Protein AF-A0A063Y555-F1 (afdb_monomer_lite)

Organism: NCBI:txid267850

Sequence (715 aa):
MPSQPSAAGSVSGQSETQSPQLNPVFSILVAGHRQQRLTRNGFGPCSDKQQCLTQCLQGLLGQVHQAAEQAFMQGAALYSKRPPVFRLLTGEASGVDQLAASLASSCGYQLSYISAQEQTQVDRFPAERRLVIGMHAPAADQPLSQDDHSLRDELALSFADLLVAVWDTREPLIVTSGTARMIRTALLRRKPVLLLRLLADQDTPQVLLNRPSALTDARLLELEALSSDTESLLAYFSLIEQETQLTVALQEWTSLLLLPFMPALNTQTAESQRLTRIAQQPSLLSFLYRWLLFLVLAGRAPRPPGLGSWLSGAGEWFRVMLDPPERSQASRLLEILSHKQDVLSRRERIIARLHLFCSAIAKLNPADLRAALRPPGAPRGYHQVMPVRSEQHPIHEPELAQVFNWAEAQASCFGRRHRDGIWMIYYAAAFAVFCAVAGALSLWPANVSGLIMIWAVSEFLLLRFIVGYVLQARFRDWHGHWMSYRYLAEQLRYLRIGYPLLVLPQAFVRPLWSPQGSRREPRLLSAENWLLQRVLIATGLPESRQDAQYYSLAEHNQEMAGYLQQVIDEHRQYFRRSHHNLHRDHVYLHRLAFALFFITFLAVTLHFFVKISWILIFTAFFPAWGAAIHGLLNHNEVVRMSSLAGQVSGQLSVLDDACTDYQHITAARGETSEAQRWRQTQELRQLFATLTRILSDENQHWRSLNRHNQTDLPA

Structure (mmCIF, N/CA/C/O backbone):
data_AF-A0A063Y555-F1
#
_entry.id   AF-A0A063Y555-F1
#
loop_
_atom_site.group_PDB
_atom_site.id
_atom_site.type_symbol
_atom_site.label_atom_id
_atom_site.label_alt_id
_atom_site.label_comp_id
_atom_site.label_asym_id
_atom_site.label_entity_id
_atom_site.label_seq_id
_atom_site.pdbx_PDB_ins_code
_atom_site.Cartn_x
_atom_site.Cartn_y
_atom_site.Cartn_z
_atom_site.occupancy
_atom_site.B_iso_or_equiv
_atom_site.auth_seq_id
_atom_site.auth_comp_id
_atom_site.auth_asym_id
_atom_site.auth_atom_id
_atom_site.pdbx_PDB_model_num
ATOM 1 N N . MET A 1 1 ? 20.017 -20.382 42.802 1.00 30.14 1 MET A N 1
ATOM 2 C CA . MET A 1 1 ? 20.792 -20.728 41.592 1.00 30.14 1 MET A CA 1
ATOM 3 C C . MET A 1 1 ? 20.129 -20.042 40.412 1.00 30.14 1 MET A C 1
ATOM 5 O O . MET A 1 1 ? 18.977 -20.366 40.155 1.00 30.14 1 MET A O 1
ATOM 9 N N . PRO A 1 2 ? 20.765 -19.048 39.774 1.00 26.84 2 PRO A N 1
ATOM 10 C CA . PRO A 1 2 ? 20.136 -18.322 38.682 1.00 26.84 2 PRO A CA 1
ATOM 11 C C . PRO A 1 2 ? 20.224 -19.143 37.390 1.00 26.84 2 PRO A C 1
ATOM 13 O O . PRO A 1 2 ? 21.301 -19.545 36.954 1.00 26.84 2 PRO A O 1
ATOM 16 N N . SER A 1 3 ? 19.052 -19.422 36.832 1.00 26.91 3 SER A N 1
ATOM 17 C CA . SER A 1 3 ? 18.806 -20.107 35.568 1.00 26.91 3 SER A CA 1
ATOM 18 C C . SER A 1 3 ? 19.277 -19.259 34.385 1.00 26.91 3 SER A C 1
ATOM 20 O O . SER A 1 3 ? 18.928 -18.086 34.269 1.00 26.91 3 SER A O 1
ATOM 22 N N . GLN A 1 4 ? 20.080 -19.878 33.521 1.00 24.33 4 GLN A N 1
ATOM 23 C CA . GLN A 1 4 ? 20.639 -19.300 32.301 1.00 24.33 4 GLN A CA 1
ATOM 24 C C . GLN A 1 4 ? 19.540 -18.839 31.322 1.00 24.33 4 GLN A C 1
ATOM 26 O O . GLN A 1 4 ? 18.571 -19.574 31.121 1.00 24.33 4 GLN A O 1
ATOM 31 N N . PRO A 1 5 ? 19.697 -17.677 30.662 1.00 27.05 5 PRO A N 1
ATOM 32 C CA . PRO A 1 5 ? 18.821 -17.272 29.574 1.00 27.05 5 PRO A CA 1
ATOM 33 C C . PRO A 1 5 ? 19.135 -18.086 28.312 1.00 27.05 5 PRO A C 1
ATOM 35 O O . PRO A 1 5 ? 20.288 -18.221 27.895 1.00 27.05 5 PRO A O 1
ATOM 38 N N . SER A 1 6 ? 18.082 -18.638 27.713 1.00 27.47 6 SER A N 1
ATOM 39 C CA . SER A 1 6 ? 18.097 -19.374 26.452 1.00 27.47 6 SER A CA 1
ATOM 40 C C . SER A 1 6 ? 18.691 -18.537 25.320 1.00 27.47 6 SER A C 1
ATOM 42 O O . SER A 1 6 ? 18.304 -17.390 25.102 1.00 27.47 6 SER A O 1
ATOM 44 N N . ALA A 1 7 ? 19.622 -19.153 24.598 1.00 26.95 7 ALA A N 1
ATOM 45 C CA . ALA A 1 7 ? 20.395 -18.575 23.515 1.00 26.95 7 ALA A CA 1
ATOM 46 C C . ALA A 1 7 ? 19.536 -17.906 22.429 1.00 26.95 7 ALA A C 1
ATOM 48 O O . ALA A 1 7 ? 18.626 -18.510 21.860 1.00 26.95 7 ALA A O 1
ATOM 49 N N . ALA A 1 8 ? 19.917 -16.673 22.093 1.00 28.47 8 ALA A N 1
ATOM 50 C CA . ALA A 1 8 ? 19.545 -16.002 20.861 1.00 28.47 8 ALA A CA 1
ATOM 51 C C . ALA A 1 8 ? 19.935 -16.882 19.661 1.00 28.47 8 ALA A C 1
ATOM 53 O O . ALA A 1 8 ? 21.112 -17.174 19.434 1.00 28.47 8 ALA A O 1
ATOM 54 N N . GLY A 1 9 ? 18.931 -17.326 18.905 1.00 28.36 9 GLY A N 1
ATOM 55 C CA . GLY A 1 9 ? 19.125 -18.064 17.666 1.00 28.36 9 GLY A CA 1
ATOM 56 C C . GLY A 1 9 ? 19.882 -17.213 16.649 1.00 28.36 9 GLY A C 1
ATOM 57 O O . GLY A 1 9 ? 19.422 -16.153 16.229 1.00 28.36 9 GLY A O 1
ATOM 58 N N . SER A 1 10 ? 21.048 -17.696 16.235 1.00 29.64 10 SER A N 1
ATOM 59 C CA . SER A 1 10 ? 21.794 -17.172 15.099 1.00 29.64 10 SER A CA 1
ATOM 60 C C . SER A 1 10 ? 21.019 -17.459 13.808 1.00 29.64 10 SER A C 1
ATOM 62 O O . SER A 1 10 ? 21.086 -18.546 13.233 1.00 29.64 10 SER A O 1
ATOM 64 N N . VAL A 1 11 ? 20.262 -16.465 13.337 1.00 35.88 11 VAL A N 1
ATOM 65 C CA . VAL A 1 11 ? 19.617 -16.481 12.016 1.00 35.88 11 VAL A CA 1
ATOM 66 C C . VAL A 1 11 ? 20.710 -16.383 10.949 1.00 35.88 11 VAL A C 1
ATOM 68 O O . VAL A 1 11 ? 21.118 -15.310 10.514 1.00 35.88 11 VAL A O 1
ATOM 71 N N . SER A 1 12 ? 21.242 -17.538 10.567 1.00 36.47 12 SER A N 1
ATOM 72 C CA . SER A 1 12 ? 22.284 -17.690 9.559 1.00 36.47 12 SER A CA 1
ATOM 73 C C . SER A 1 12 ? 21.668 -17.854 8.158 1.00 36.47 12 SER A C 1
ATOM 75 O O . SER A 1 12 ? 21.151 -18.897 7.779 1.00 36.47 12 SER A O 1
ATOM 77 N N . GLY A 1 13 ? 21.724 -16.782 7.364 1.00 38.19 13 GLY A N 1
ATOM 78 C CA . GLY A 1 13 ? 22.183 -16.795 5.966 1.00 38.19 13 GLY A CA 1
ATOM 79 C C . GLY A 1 13 ? 21.431 -17.538 4.846 1.00 38.19 13 GLY A C 1
ATOM 80 O O . GLY A 1 13 ? 21.958 -17.529 3.737 1.00 38.19 13 GLY A O 1
ATOM 81 N N . GLN A 1 14 ? 20.263 -18.168 5.044 1.00 36.69 14 GLN A N 1
ATOM 82 C CA . GLN A 1 14 ? 19.641 -18.984 3.969 1.00 36.69 14 GLN A CA 1
ATOM 83 C C . GLN A 1 14 ? 18.181 -18.682 3.565 1.00 36.69 14 GLN A C 1
ATOM 85 O O . GLN A 1 14 ? 17.674 -19.345 2.664 1.00 36.69 14 GLN A O 1
ATOM 90 N N . SER A 1 15 ? 17.506 -17.660 4.107 1.00 43.50 15 SER A N 1
ATOM 91 C CA . SER A 1 15 ? 16.076 -17.408 3.792 1.00 43.50 15 SER A CA 1
ATOM 92 C C . SER A 1 15 ? 15.786 -16.222 2.845 1.00 43.50 15 SER A C 1
ATOM 94 O O . SER A 1 15 ? 14.640 -15.822 2.671 1.00 43.50 15 SER A O 1
ATOM 96 N N . GLU A 1 16 ? 16.796 -15.637 2.194 1.00 49.72 16 GLU A N 1
ATOM 97 C CA . GLU A 1 16 ? 16.648 -14.370 1.443 1.00 49.72 16 GLU A CA 1
ATOM 98 C C . GLU A 1 16 ? 16.143 -14.503 -0.011 1.00 49.72 16 GLU A C 1
ATOM 100 O O . GLU A 1 16 ? 16.404 -13.621 -0.821 1.00 49.72 16 GLU A O 1
ATOM 105 N N . THR A 1 17 ? 15.475 -15.595 -0.408 1.00 54.28 17 THR A N 1
ATOM 106 C CA . THR A 1 17 ? 15.042 -15.770 -1.822 1.00 54.28 17 THR A CA 1
ATOM 107 C C . THR A 1 17 ? 13.576 -16.141 -2.026 1.00 54.28 17 THR A C 1
ATOM 109 O O . THR A 1 17 ? 13.139 -16.312 -3.168 1.00 54.28 17 THR A O 1
ATOM 112 N N . GLN A 1 18 ? 12.798 -16.271 -0.953 1.00 66.81 18 GLN A N 1
ATOM 113 C CA . GLN A 1 18 ? 11.394 -16.668 -1.050 1.00 66.81 18 GLN A CA 1
ATOM 114 C C . GLN A 1 18 ? 10.478 -15.441 -1.078 1.00 66.81 18 GLN A C 1
ATOM 116 O O . GLN A 1 18 ? 10.764 -14.428 -0.439 1.00 66.81 18 GLN A O 1
ATOM 121 N N . SER A 1 19 ? 9.392 -15.527 -1.852 1.00 75.38 19 SER A N 1
ATOM 122 C CA . SER A 1 19 ? 8.329 -14.521 -1.838 1.00 75.38 19 SER A CA 1
ATOM 123 C C . SER A 1 19 ? 7.765 -14.369 -0.418 1.00 75.38 19 SER A C 1
ATOM 125 O O . SER A 1 19 ? 7.824 -15.323 0.368 1.00 75.38 19 SER A O 1
ATOM 127 N N . PRO A 1 20 ? 7.253 -13.181 -0.049 1.00 79.06 20 PRO A N 1
ATOM 128 C CA . PRO A 1 20 ? 6.705 -12.966 1.278 1.00 79.06 20 PRO A CA 1
ATOM 129 C C . PRO A 1 20 ? 5.494 -13.879 1.460 1.00 79.06 20 PRO A C 1
ATOM 131 O O . PRO A 1 20 ? 4.471 -13.714 0.799 1.00 79.06 20 PRO A O 1
ATOM 134 N N . GLN A 1 21 ? 5.616 -14.854 2.357 1.00 85.81 21 GLN A N 1
ATOM 135 C CA . GLN A 1 21 ? 4.476 -15.655 2.778 1.00 85.81 21 GLN A CA 1
ATOM 136 C C . GLN A 1 21 ? 3.742 -14.896 3.873 1.00 85.81 21 GLN A C 1
ATOM 138 O O . GLN A 1 21 ? 4.319 -14.579 4.912 1.00 85.81 21 GLN A O 1
ATOM 143 N N . LEU A 1 22 ? 2.472 -14.586 3.634 1.00 91.25 22 LEU A N 1
ATOM 144 C CA . LEU A 1 22 ? 1.676 -13.822 4.584 1.00 91.25 22 LEU A CA 1
ATOM 145 C C . LEU A 1 22 ? 1.225 -14.702 5.737 1.00 91.25 22 LEU A C 1
ATOM 147 O O . LEU A 1 22 ? 0.702 -15.790 5.518 1.00 91.25 22 LEU A O 1
ATOM 151 N N . ASN A 1 23 ? 1.377 -14.210 6.963 1.00 94.12 23 ASN A N 1
ATOM 152 C CA . ASN A 1 23 ? 0.811 -14.890 8.119 1.00 94.12 23 ASN A CA 1
ATOM 153 C C . ASN A 1 23 ? -0.728 -14.832 8.040 1.00 94.12 23 ASN A C 1
ATOM 155 O O . ASN A 1 23 ? -1.279 -13.737 7.861 1.00 94.12 23 ASN A O 1
ATOM 159 N N . PRO A 1 24 ? -1.425 -15.978 8.144 1.00 96.81 24 PRO A N 1
ATOM 160 C CA . PRO A 1 24 ? -2.881 -16.008 8.168 1.00 96.81 24 PRO A CA 1
ATOM 161 C C . PRO A 1 24 ? -3.362 -15.450 9.510 1.00 96.81 24 PRO A C 1
ATOM 163 O O . PRO A 1 24 ? -3.337 -16.136 10.522 1.00 96.81 24 PRO A O 1
ATOM 166 N N . VAL A 1 25 ? -3.743 -14.174 9.540 1.00 97.81 25 VAL A N 1
ATOM 167 C CA . VAL A 1 25 ? -4.231 -13.500 10.754 1.00 97.81 25 VAL A CA 1
ATOM 168 C C . VAL A 1 25 ? -5.587 -12.883 10.461 1.00 97.81 25 VAL A C 1
ATOM 170 O O . VAL A 1 25 ? -5.731 -12.218 9.443 1.00 97.81 25 VAL A O 1
ATOM 173 N N . PHE A 1 26 ? -6.578 -13.043 11.321 1.00 98.56 26 PHE A N 1
ATOM 174 C CA . PHE A 1 26 ? -7.856 -12.354 11.180 1.00 98.56 26 PHE A CA 1
ATOM 175 C C . PHE A 1 26 ? -8.194 -11.636 12.475 1.00 98.56 26 PHE A C 1
ATOM 177 O O . PHE A 1 26 ? -8.267 -12.257 13.534 1.00 98.56 26 PHE A O 1
ATOM 184 N N . SER A 1 27 ? -8.374 -10.321 12.391 1.00 98.44 27 SER A N 1
ATOM 185 C CA . SER A 1 27 ? -8.631 -9.488 13.565 1.00 98.44 27 SER A CA 1
ATOM 186 C C . SER A 1 27 ? -10.054 -8.952 13.537 1.00 98.44 27 SER A C 1
ATOM 188 O O . SER A 1 27 ? -10.486 -8.382 12.539 1.00 98.44 27 SER A O 1
ATOM 190 N N . ILE A 1 28 ? -10.763 -9.040 14.653 1.00 98.56 28 ILE A N 1
ATOM 191 C CA . ILE A 1 28 ? -12.062 -8.392 14.838 1.00 98.56 28 ILE A CA 1
ATOM 192 C C . ILE A 1 28 ? -11.949 -7.309 15.903 1.00 98.56 28 ILE A C 1
ATOM 194 O O . ILE A 1 28 ? -11.208 -7.468 16.866 1.00 98.56 28 ILE A O 1
ATOM 198 N N . LEU A 1 29 ? -12.681 -6.213 15.738 1.00 98.62 29 LEU A N 1
ATOM 199 C CA . LEU A 1 29 ? -12.901 -5.224 16.788 1.00 98.62 29 LEU A CA 1
ATOM 200 C C . LEU A 1 29 ? -14.304 -5.421 17.337 1.00 98.62 29 LEU A C 1
ATOM 202 O O . LEU A 1 29 ? -15.258 -5.380 16.566 1.00 98.62 29 LEU A O 1
ATOM 206 N N . VAL A 1 30 ? -14.437 -5.604 18.646 1.00 98.38 30 VAL A N 1
ATOM 207 C CA . VAL A 1 30 ? -15.737 -5.602 19.320 1.00 98.38 30 VAL A CA 1
ATOM 208 C C . VAL A 1 30 ? -15.850 -4.332 20.149 1.00 98.38 30 VAL A C 1
ATOM 210 O O . VAL A 1 30 ? -14.939 -4.004 20.904 1.00 98.38 30 VAL A O 1
ATOM 213 N N . ALA A 1 31 ? -16.953 -3.606 19.984 1.00 97.00 31 ALA A N 1
ATOM 214 C CA . ALA A 1 31 ? -17.213 -2.384 20.733 1.00 97.00 31 ALA A CA 1
ATOM 215 C C . ALA A 1 31 ? -18.713 -2.147 20.919 1.00 97.00 31 ALA A C 1
ATOM 217 O O . ALA A 1 31 ? -19.548 -2.595 20.129 1.00 97.00 31 ALA A O 1
ATOM 218 N N . GLY A 1 32 ? -19.084 -1.392 21.948 1.00 94.75 32 GLY A N 1
ATOM 219 C CA . GLY A 1 32 ? -20.479 -1.019 22.134 1.00 94.75 32 GLY A CA 1
ATOM 220 C C . GLY A 1 32 ? -20.753 -0.218 23.393 1.00 94.75 32 GLY A C 1
ATOM 221 O O . GLY A 1 32 ? -19.910 0.517 23.904 1.00 94.75 32 GLY A O 1
ATOM 222 N N . HIS A 1 33 ? -21.985 -0.335 23.880 1.00 93.19 33 HIS A N 1
ATOM 223 C CA . HIS A 1 33 ? -22.458 0.439 25.021 1.00 93.19 33 HIS A CA 1
ATOM 224 C C . HIS A 1 33 ? -21.778 0.070 26.340 1.00 93.19 33 HIS A C 1
ATOM 226 O O . HIS A 1 33 ? -21.606 -1.102 26.682 1.00 93.19 33 HIS A O 1
ATOM 232 N N . ARG A 1 34 ? -21.472 1.106 27.133 1.00 91.88 34 ARG A N 1
ATOM 233 C CA . ARG A 1 34 ? -21.014 0.940 28.517 1.00 91.88 34 ARG A CA 1
ATOM 234 C C . ARG A 1 34 ? -22.120 0.338 29.384 1.00 91.88 34 ARG A C 1
ATOM 236 O O . ARG A 1 34 ? -23.304 0.558 29.113 1.00 91.88 34 ARG A O 1
ATOM 243 N N . GLN A 1 35 ? -21.748 -0.325 30.482 1.00 92.12 35 GLN A N 1
ATOM 244 C CA . GLN A 1 35 ? -22.705 -1.020 31.358 1.00 92.12 35 GLN A CA 1
ATOM 245 C C . GLN A 1 35 ? -23.871 -0.127 31.807 1.00 92.12 35 GLN A C 1
ATOM 247 O O . GLN A 1 35 ? -25.015 -0.566 31.819 1.00 92.12 35 GLN A O 1
ATOM 252 N N . GLN A 1 36 ? -23.613 1.149 32.113 1.00 91.44 36 GLN A N 1
ATOM 253 C CA . GLN A 1 36 ? -24.660 2.090 32.520 1.00 91.44 36 GLN A CA 1
ATOM 254 C C . GLN A 1 36 ? -25.749 2.265 31.447 1.00 91.44 36 GLN A C 1
ATOM 256 O O . GLN A 1 36 ? -26.933 2.335 31.776 1.00 91.44 36 GLN A O 1
ATOM 261 N N . ARG A 1 37 ? -25.368 2.329 30.164 1.00 89.75 37 ARG A N 1
ATOM 262 C CA . ARG A 1 37 ? -26.313 2.479 29.048 1.00 89.75 37 ARG A CA 1
ATOM 263 C C . ARG A 1 37 ? -27.018 1.162 28.727 1.00 89.75 37 ARG A C 1
ATOM 265 O O . ARG A 1 37 ? -28.212 1.188 28.452 1.00 89.75 37 ARG A O 1
ATOM 272 N N . LEU A 1 38 ? -26.328 0.026 28.852 1.00 90.50 38 LEU A N 1
ATOM 273 C CA . LEU A 1 38 ? -26.953 -1.299 28.765 1.00 90.50 38 LEU A CA 1
ATOM 274 C C . LEU A 1 38 ? -28.051 -1.473 29.824 1.00 90.50 38 LEU A C 1
ATOM 276 O O . LEU A 1 38 ? -29.193 -1.768 29.477 1.00 90.50 38 LEU A O 1
ATOM 280 N N . THR A 1 39 ? -27.751 -1.182 31.094 1.00 91.62 39 THR A N 1
ATOM 281 C CA . THR A 1 39 ? -28.721 -1.291 32.193 1.00 91.62 39 THR A CA 1
ATOM 282 C C . THR A 1 39 ? -29.938 -0.382 31.979 1.00 91.62 39 THR A C 1
ATOM 284 O O . THR A 1 39 ? -31.062 -0.818 32.206 1.00 91.62 39 THR A O 1
ATOM 287 N N . ARG A 1 40 ? -29.754 0.848 31.466 1.00 87.12 40 ARG A N 1
ATOM 288 C CA . ARG A 1 40 ? -30.874 1.751 31.108 1.00 87.12 40 ARG A CA 1
ATOM 289 C C . ARG A 1 40 ? -31.801 1.177 30.033 1.00 87.12 40 ARG A C 1
ATOM 291 O O . ARG A 1 40 ? -32.973 1.532 29.997 1.00 87.12 40 ARG A O 1
ATOM 298 N N . ASN A 1 41 ? -31.287 0.303 29.172 1.00 84.06 41 ASN A N 1
ATOM 299 C CA . ASN A 1 41 ? -32.058 -0.381 28.135 1.00 84.06 41 ASN A CA 1
ATOM 300 C C . ASN A 1 41 ? -32.563 -1.768 28.581 1.00 84.06 41 ASN A C 1
ATOM 302 O O . ASN A 1 41 ? -33.042 -2.535 27.751 1.00 84.06 41 ASN A O 1
ATOM 306 N N . GLY A 1 42 ? -32.461 -2.106 29.873 1.00 84.19 42 GLY A N 1
ATOM 307 C CA . GLY A 1 42 ? -32.908 -3.391 30.417 1.00 84.19 42 GLY A CA 1
ATOM 308 C C . GLY A 1 42 ? -31.886 -4.529 30.310 1.00 84.19 42 GLY A C 1
ATOM 309 O O . GLY A 1 42 ? -32.197 -5.645 30.704 1.00 84.19 42 GLY A O 1
ATOM 310 N N . PHE A 1 43 ? -30.663 -4.259 29.842 1.00 86.31 43 PHE A N 1
ATOM 311 C CA . PHE A 1 43 ? -29.551 -5.220 29.761 1.00 86.31 43 PHE A CA 1
ATOM 312 C C . PHE A 1 43 ? -28.666 -5.128 31.017 1.00 86.31 43 PHE A C 1
ATOM 314 O O . PHE A 1 43 ? -27.458 -4.889 30.962 1.00 86.31 43 PHE A O 1
ATOM 321 N N . GLY A 1 44 ? -29.298 -5.214 32.190 1.00 82.06 44 GLY A N 1
ATOM 322 C CA . GLY A 1 44 ? -28.595 -5.194 33.473 1.00 82.06 44 GLY A CA 1
ATOM 323 C C . GLY A 1 44 ? -27.797 -6.484 33.721 1.00 82.06 44 GLY A C 1
ATOM 324 O O . GLY A 1 44 ? -28.095 -7.513 33.103 1.00 82.06 44 GLY A O 1
ATOM 325 N N . PRO A 1 45 ? -26.810 -6.473 34.638 1.00 79.38 45 PRO A N 1
ATOM 326 C CA . PRO A 1 45 ? -26.130 -7.695 35.065 1.00 79.38 45 PRO A CA 1
ATOM 327 C C . PRO A 1 45 ? -27.153 -8.734 35.545 1.00 79.38 45 PRO A C 1
ATOM 329 O O . PRO A 1 45 ? -28.077 -8.382 36.275 1.00 79.38 45 PRO A O 1
ATOM 332 N N . CYS A 1 46 ? -26.994 -9.991 35.124 1.00 81.75 46 CYS A N 1
ATOM 333 C CA . CYS A 1 46 ? -27.893 -11.109 35.454 1.00 81.75 46 CYS A CA 1
ATOM 334 C C . CYS A 1 46 ? -29.336 -11.001 34.919 1.00 81.75 46 CYS A C 1
ATOM 336 O O . CYS A 1 46 ? -30.198 -11.744 35.374 1.00 81.75 46 CYS A O 1
ATOM 338 N N . SER A 1 47 ? -29.617 -10.105 33.966 1.00 88.62 47 SER A N 1
ATOM 339 C CA . SER A 1 47 ? -30.903 -10.107 33.250 1.00 88.62 47 SER A CA 1
ATOM 340 C C . SER A 1 47 ? -30.930 -11.165 32.144 1.00 88.62 47 SER A C 1
ATOM 342 O O . SER A 1 47 ? -29.908 -11.400 31.492 1.00 88.62 47 SER A O 1
ATOM 344 N N . ASP A 1 48 ? -32.111 -11.724 31.861 1.00 91.31 48 ASP A N 1
ATOM 345 C CA . ASP A 1 48 ? -32.320 -12.631 30.722 1.00 91.31 48 ASP A CA 1
ATOM 346 C C . ASP A 1 48 ? -31.875 -11.972 29.407 1.00 91.31 48 ASP A C 1
ATOM 348 O O . ASP A 1 48 ? -31.171 -12.581 28.606 1.00 91.31 48 ASP A O 1
ATOM 352 N N . LYS A 1 49 ? -32.154 -10.669 29.241 1.00 92.75 49 LYS A N 1
ATOM 353 C CA . LYS A 1 49 ? -31.688 -9.861 28.102 1.00 92.75 49 LYS A CA 1
ATOM 354 C C . LYS A 1 49 ? -30.164 -9.850 27.955 1.00 92.75 49 LYS A C 1
ATOM 356 O O . LYS A 1 49 ? -29.644 -9.990 26.849 1.00 92.75 49 LYS A O 1
ATOM 361 N N . GLN A 1 50 ? -29.424 -9.688 29.054 1.00 92.81 50 GLN A N 1
ATOM 362 C CA . GLN A 1 50 ? -27.957 -9.722 29.038 1.00 92.81 50 GLN A CA 1
ATOM 363 C C . GLN A 1 50 ? -27.434 -11.125 28.703 1.00 92.81 50 GLN A C 1
ATOM 365 O O . GLN A 1 50 ? -26.429 -11.253 27.997 1.00 92.81 50 GLN A O 1
ATOM 370 N N . GLN A 1 51 ? -28.111 -12.177 29.167 1.00 94.56 51 GLN A N 1
ATOM 371 C CA . GLN A 1 51 ? -27.780 -13.554 28.806 1.00 94.56 51 GLN A CA 1
ATOM 372 C C . GLN A 1 51 ? -28.042 -13.818 27.317 1.00 94.56 51 GLN A C 1
ATOM 374 O O . GLN A 1 51 ? -27.164 -14.355 26.643 1.00 94.56 51 GLN A O 1
ATOM 379 N N . CYS A 1 52 ? -29.173 -13.360 26.775 1.00 95.56 52 CYS A N 1
ATOM 380 C CA . CYS A 1 52 ? -29.471 -13.419 25.343 1.00 95.56 52 CYS A CA 1
ATOM 381 C C . CYS A 1 52 ? -28.437 -12.645 24.515 1.00 95.56 52 CYS A C 1
ATOM 383 O O . CYS A 1 52 ? -27.959 -13.156 23.505 1.00 95.56 52 CYS A O 1
ATOM 385 N N . LEU A 1 53 ? -28.031 -11.448 24.956 1.00 96.44 53 LEU A N 1
ATOM 386 C CA . LEU A 1 53 ? -26.956 -10.684 24.316 1.00 96.44 53 LEU A CA 1
ATOM 387 C C . LEU A 1 53 ? -25.627 -11.450 24.331 1.00 96.44 53 LEU A C 1
ATOM 389 O O . LEU A 1 53 ? -24.945 -11.503 23.312 1.00 96.44 53 LEU A O 1
ATOM 393 N N . THR A 1 54 ? -25.279 -12.065 25.461 1.00 96.94 54 THR A N 1
ATOM 394 C CA . THR A 1 54 ? -24.055 -12.865 25.618 1.00 96.94 54 THR A CA 1
ATOM 395 C C . THR A 1 54 ? -24.049 -14.064 24.676 1.00 96.94 54 THR A C 1
ATOM 397 O O . THR A 1 54 ? -23.082 -14.262 23.947 1.00 96.94 54 THR A O 1
ATOM 400 N N . GLN A 1 55 ? -25.143 -14.828 24.645 1.00 97.06 55 GLN A N 1
ATOM 401 C CA . GLN A 1 55 ? -25.300 -15.987 23.766 1.00 97.06 55 GLN A CA 1
ATOM 402 C C . GLN A 1 55 ? -25.281 -15.584 22.288 1.00 97.06 55 GLN A C 1
ATOM 404 O O . GLN A 1 55 ? -24.615 -16.232 21.484 1.00 97.06 55 GLN A O 1
ATOM 409 N N . CYS A 1 56 ? -25.964 -14.491 21.933 1.00 97.19 56 CYS A N 1
ATOM 410 C CA . CYS A 1 56 ? -25.982 -13.968 20.571 1.00 97.19 56 CYS A CA 1
ATOM 411 C C . CYS A 1 56 ? -24.581 -13.522 20.129 1.00 97.19 56 CYS A C 1
ATOM 413 O O . CYS A 1 56 ? -24.110 -13.942 19.074 1.00 97.19 56 CYS A O 1
ATOM 415 N N . LEU A 1 57 ? -23.874 -12.746 20.959 1.00 98.06 57 LEU A N 1
ATOM 416 C CA . LEU A 1 57 ? -22.506 -12.319 20.672 1.00 98.06 57 LEU A CA 1
ATOM 417 C C . LEU A 1 57 ? -21.558 -13.520 20.554 1.00 98.06 57 LEU A C 1
ATOM 419 O O . LEU A 1 57 ? -20.793 -13.585 19.599 1.00 98.06 57 LEU A O 1
ATOM 423 N N . GLN A 1 58 ? -21.642 -14.496 21.461 1.00 98.31 58 GLN A N 1
ATOM 424 C CA . GLN A 1 58 ? -20.840 -15.721 21.399 1.00 98.31 58 GLN A CA 1
ATOM 425 C C . GLN A 1 58 ? -21.088 -16.507 20.101 1.00 98.31 58 GLN A C 1
ATOM 427 O O . GLN A 1 58 ? -20.134 -16.909 19.435 1.00 98.31 58 GLN A O 1
ATOM 432 N N . GLY A 1 59 ? -22.355 -16.687 19.710 1.00 97.62 59 GLY A N 1
ATOM 433 C CA . GLY A 1 59 ? -22.723 -17.352 18.458 1.00 97.62 59 GLY A CA 1
ATOM 434 C C . GLY A 1 59 ? -22.177 -16.623 17.227 1.00 97.62 59 GLY A C 1
ATOM 435 O O . GLY A 1 59 ? -21.586 -17.252 16.350 1.00 97.62 59 GLY A O 1
ATOM 436 N N . LEU A 1 60 ? -22.287 -15.290 17.196 1.00 98.12 60 LEU A N 1
ATOM 437 C CA . LEU A 1 60 ? -21.723 -14.473 16.118 1.00 98.12 60 LEU A CA 1
ATOM 438 C C . LEU A 1 60 ? -20.202 -14.601 16.023 1.00 98.12 60 LEU A C 1
ATOM 440 O O . LEU A 1 60 ? -19.677 -14.781 14.927 1.00 98.12 60 LEU A O 1
ATOM 444 N N . LEU A 1 61 ? -19.496 -14.519 17.153 1.00 98.56 61 LEU A N 1
ATOM 445 C CA . LEU A 1 61 ? -18.042 -14.673 17.193 1.00 98.56 61 LEU A CA 1
ATOM 446 C C . LEU A 1 61 ? -17.618 -16.047 16.656 1.00 98.56 61 LEU A C 1
ATOM 448 O O . LEU A 1 61 ? -16.706 -16.123 15.835 1.00 98.56 61 LEU A O 1
ATOM 452 N N . GLY A 1 62 ? -18.323 -17.117 17.035 1.00 98.25 62 GLY A N 1
ATOM 453 C CA . GLY A 1 62 ? -18.079 -18.462 16.507 1.00 98.25 62 GLY A CA 1
ATOM 454 C C . GLY A 1 62 ? -18.265 -18.563 14.987 1.00 98.25 62 GLY A C 1
ATOM 455 O O . GLY A 1 62 ? -17.408 -19.110 14.292 1.00 98.25 62 GLY A O 1
ATOM 456 N N . GLN A 1 63 ? -19.340 -17.988 14.441 1.00 98.19 63 GLN A N 1
ATOM 457 C CA . GLN A 1 63 ? -19.595 -18.009 12.994 1.00 98.19 63 GLN A CA 1
ATOM 458 C C . GLN A 1 63 ? -18.583 -17.170 12.202 1.00 98.19 63 GLN A C 1
ATOM 460 O O . GLN A 1 63 ? -18.135 -17.578 11.129 1.00 98.19 63 GLN A O 1
ATOM 465 N N . VAL A 1 64 ? -18.181 -16.012 12.735 1.00 98.50 64 VAL A N 1
ATOM 466 C CA . VAL A 1 64 ? -17.140 -15.167 12.131 1.00 98.50 64 VAL A CA 1
ATOM 467 C C . VAL A 1 64 ? -15.796 -15.894 12.104 1.00 98.50 64 VAL A C 1
ATOM 469 O O . VAL A 1 64 ? -15.127 -15.890 11.068 1.00 98.50 64 VAL A O 1
ATOM 472 N N . HIS A 1 65 ? -15.420 -16.549 13.206 1.00 98.44 65 HIS A N 1
ATOM 473 C CA . HIS A 1 65 ? -14.221 -17.381 13.278 1.00 98.44 65 HIS A CA 1
ATOM 474 C C . HIS A 1 65 ? -14.241 -18.465 12.193 1.00 98.44 65 HIS A C 1
ATOM 476 O O . HIS A 1 65 ? -13.313 -18.559 11.390 1.00 98.44 65 HIS A O 1
ATOM 482 N N . GLN A 1 66 ? -15.330 -19.236 12.112 1.00 98.31 66 GLN A N 1
ATOM 483 C CA . GLN A 1 66 ? -15.480 -20.315 11.135 1.00 98.31 66 GLN A CA 1
ATOM 484 C C . GLN A 1 66 ? -15.407 -19.810 9.684 1.00 98.31 66 GLN A C 1
ATOM 486 O O . GLN A 1 66 ? -14.753 -20.431 8.845 1.00 98.31 66 GLN A O 1
ATOM 491 N N . ALA A 1 67 ? -16.036 -18.674 9.372 1.00 98.38 67 ALA A N 1
ATOM 492 C CA . ALA A 1 67 ? -15.995 -18.091 8.031 1.00 98.38 67 ALA A CA 1
ATOM 493 C C . ALA A 1 67 ? -14.578 -17.640 7.629 1.00 98.38 67 ALA A C 1
ATOM 495 O O . ALA A 1 67 ? -14.174 -17.811 6.475 1.00 98.38 67 ALA A O 1
ATOM 496 N N . ALA A 1 68 ? -13.811 -17.077 8.566 1.00 98.50 68 ALA A N 1
ATOM 497 C CA . ALA A 1 68 ? -12.425 -16.682 8.329 1.00 98.50 68 ALA A CA 1
ATOM 498 C C . ALA A 1 68 ? -11.493 -17.903 8.208 1.00 98.50 68 ALA A C 1
ATOM 500 O O . ALA A 1 68 ? -10.642 -17.940 7.318 1.00 98.50 68 ALA A O 1
ATOM 501 N N . GLU A 1 69 ? -11.687 -18.934 9.034 1.00 98.25 69 GLU A N 1
ATOM 502 C CA . GLU A 1 69 ? -10.956 -20.203 8.945 1.00 98.25 69 GLU A CA 1
ATOM 503 C C . GLU A 1 69 ? -11.169 -20.887 7.587 1.00 98.25 69 GLU A C 1
ATOM 505 O O . GLU A 1 69 ? -10.205 -21.260 6.915 1.00 98.25 69 GLU A O 1
ATOM 510 N N . GLN A 1 70 ? -12.423 -20.977 7.130 1.00 98.19 70 GLN A N 1
ATOM 511 C CA . GLN A 1 70 ? -12.758 -21.499 5.803 1.00 98.19 70 GLN A CA 1
ATOM 512 C C . GLN A 1 70 ? -12.069 -20.713 4.685 1.00 98.19 70 GLN A C 1
ATOM 514 O O . GLN A 1 70 ? -11.532 -21.318 3.754 1.00 98.19 70 GLN A O 1
ATOM 519 N N . ALA A 1 71 ? -12.039 -19.382 4.783 1.00 97.94 71 ALA A N 1
ATOM 520 C CA . ALA A 1 71 ? -11.349 -18.550 3.807 1.00 97.94 71 ALA A CA 1
ATOM 521 C C . ALA A 1 71 ? -9.835 -18.831 3.792 1.00 97.94 71 ALA A C 1
ATOM 523 O O . ALA A 1 71 ? -9.263 -19.045 2.723 1.00 97.94 71 ALA A O 1
ATOM 524 N N . PHE A 1 72 ? -9.173 -18.929 4.950 1.00 97.88 72 PHE A N 1
ATOM 525 C CA . PHE A 1 72 ? -7.750 -19.287 4.991 1.00 97.88 72 PHE A CA 1
ATOM 526 C C . PHE A 1 72 ? -7.469 -20.684 4.433 1.00 97.88 72 PHE A C 1
ATOM 528 O O . PHE A 1 72 ? -6.485 -20.848 3.712 1.00 97.88 72 PHE A O 1
ATOM 535 N N . MET A 1 73 ? -8.336 -21.669 4.690 1.00 96.75 73 MET A N 1
ATOM 536 C CA . MET A 1 73 ? -8.207 -23.005 4.095 1.00 96.75 73 MET A CA 1
ATOM 537 C C . MET A 1 73 ? -8.279 -22.960 2.564 1.00 96.75 73 MET A C 1
ATOM 539 O O . MET A 1 73 ? -7.469 -23.598 1.892 1.00 96.75 73 MET A O 1
ATOM 543 N N . GLN A 1 74 ? -9.196 -22.170 1.998 1.00 96.50 74 GLN A N 1
ATOM 544 C CA . GLN A 1 74 ? -9.293 -21.979 0.546 1.00 96.50 74 GLN A CA 1
ATOM 545 C C . GLN A 1 74 ? -8.055 -21.266 -0.029 1.00 96.50 74 GLN A C 1
ATOM 547 O O . GLN A 1 74 ? -7.591 -21.601 -1.118 1.00 96.50 74 GLN A O 1
ATOM 552 N N . GLY A 1 75 ? -7.491 -20.308 0.712 1.00 94.62 75 GLY A N 1
ATOM 553 C CA . GLY A 1 75 ? -6.303 -19.538 0.331 1.00 94.62 75 GLY A CA 1
ATOM 554 C C . GLY A 1 75 ? -4.956 -20.169 0.698 1.00 94.62 75 GLY A C 1
ATOM 555 O O . GLY A 1 75 ? -3.922 -19.534 0.479 1.00 94.62 75 GLY A O 1
ATOM 556 N N . ALA A 1 76 ? -4.932 -21.388 1.247 1.00 94.56 76 ALA A N 1
ATOM 557 C CA . ALA A 1 76 ? -3.755 -21.981 1.893 1.00 94.56 76 ALA A CA 1
ATOM 558 C C . ALA A 1 76 ? -2.503 -22.072 0.997 1.00 94.56 76 ALA A C 1
ATOM 560 O O . ALA A 1 76 ? -1.385 -22.155 1.498 1.00 94.56 76 ALA A O 1
ATOM 561 N N . ALA A 1 77 ? -2.668 -22.033 -0.329 1.00 91.81 77 ALA A N 1
ATOM 562 C CA . ALA A 1 77 ? -1.559 -22.039 -1.280 1.00 91.81 77 ALA A CA 1
ATOM 563 C C . ALA A 1 77 ? -0.721 -20.743 -1.281 1.00 91.81 77 ALA A C 1
ATOM 565 O O . ALA A 1 77 ? 0.443 -20.789 -1.681 1.00 91.81 77 ALA A O 1
ATOM 566 N N . LEU A 1 78 ? -1.296 -19.601 -0.878 1.00 92.06 78 LEU A N 1
ATOM 567 C CA . LEU A 1 78 ? -0.625 -18.290 -0.895 1.00 92.06 78 LEU A CA 1
ATOM 568 C C . LEU A 1 78 ? -0.285 -17.751 0.501 1.00 92.06 78 LEU A C 1
ATOM 570 O O . LEU A 1 78 ? 0.586 -16.888 0.626 1.00 92.06 78 LEU A O 1
ATOM 574 N N . TYR A 1 79 ? -0.949 -18.246 1.545 1.00 94.75 79 TYR A N 1
ATOM 575 C CA . TYR A 1 79 ? -0.603 -17.936 2.932 1.00 94.75 79 TYR A CA 1
ATOM 576 C C . TYR A 1 79 ? 0.589 -18.775 3.417 1.00 94.75 79 TYR A C 1
ATOM 578 O O . TYR A 1 79 ? 0.945 -19.802 2.834 1.00 94.75 79 TYR A O 1
ATOM 586 N N . SER A 1 80 ? 1.237 -18.324 4.491 1.00 92.81 80 SER A N 1
ATOM 587 C CA . SER A 1 80 ? 2.269 -19.106 5.165 1.00 92.81 80 SER A CA 1
ATOM 588 C C . SER A 1 80 ? 1.657 -20.370 5.766 1.00 92.81 80 SER A C 1
ATOM 590 O O . SER A 1 80 ? 0.490 -20.402 6.145 1.00 92.81 80 SER A O 1
ATOM 592 N N . LYS A 1 81 ? 2.461 -21.429 5.891 1.00 93.88 81 LYS A N 1
ATOM 593 C CA . LYS A 1 81 ? 2.015 -22.710 6.472 1.00 93.88 81 LYS A CA 1
ATOM 594 C C . LYS A 1 81 ? 1.783 -22.654 7.992 1.00 93.88 81 LYS A C 1
ATOM 596 O O . LYS A 1 81 ? 1.629 -23.699 8.619 1.00 93.88 81 LYS A O 1
ATOM 601 N N . ARG A 1 82 ? 1.836 -21.464 8.598 1.00 94.19 82 ARG A N 1
ATOM 602 C CA . ARG A 1 82 ? 1.546 -21.268 10.021 1.00 94.19 82 ARG A CA 1
ATOM 603 C C . ARG A 1 82 ? 0.035 -21.425 10.249 1.00 94.19 82 ARG A C 1
ATOM 605 O O . ARG A 1 82 ? -0.737 -21.104 9.346 1.00 94.19 82 ARG A O 1
ATOM 612 N N . PRO A 1 83 ? -0.400 -21.915 11.421 1.00 96.44 83 PRO A N 1
ATOM 613 C CA . PRO A 1 83 ? -1.821 -21.963 11.740 1.00 96.44 83 PRO A CA 1
ATOM 614 C C . PRO A 1 83 ? -2.425 -20.546 11.719 1.00 96.44 83 PRO A C 1
ATOM 616 O O . PRO A 1 83 ? -1.733 -19.599 12.112 1.00 96.44 83 PRO A O 1
ATOM 619 N N . PRO A 1 84 ? -3.683 -20.385 11.266 1.00 97.62 84 PRO A N 1
ATOM 620 C CA . PRO A 1 84 ? -4.392 -19.119 11.360 1.00 97.62 84 PRO A CA 1
ATOM 621 C C . PRO A 1 84 ? -4.461 -18.598 12.793 1.00 97.62 84 PRO A C 1
ATOM 623 O O . PRO A 1 84 ? -4.715 -19.351 13.729 1.00 97.62 84 PRO A O 1
ATOM 626 N N . VAL A 1 85 ? -4.245 -17.296 12.945 1.00 97.81 85 VAL A N 1
ATOM 627 C CA . VAL A 1 85 ? -4.336 -16.585 14.217 1.00 97.81 85 VAL A CA 1
ATOM 628 C C . VAL A 1 85 ? -5.571 -15.696 14.197 1.00 97.81 85 VAL A C 1
ATOM 630 O O . VAL A 1 85 ? -5.706 -14.837 13.325 1.00 97.81 85 VAL A O 1
ATOM 633 N N . PHE A 1 86 ? -6.456 -15.863 15.172 1.00 98.56 86 PHE A N 1
ATOM 634 C CA . PHE A 1 86 ? -7.669 -15.061 15.307 1.00 98.56 86 PHE A CA 1
ATOM 635 C C . PHE A 1 86 ? -7.521 -14.122 16.498 1.00 98.56 86 PHE A C 1
ATOM 637 O O . PHE A 1 86 ? -7.265 -14.574 17.610 1.00 98.56 86 PHE A O 1
ATOM 644 N N . ARG A 1 87 ? -7.673 -12.813 16.282 1.00 98.31 87 ARG A N 1
ATOM 645 C CA . ARG A 1 87 ? -7.492 -11.792 17.323 1.00 98.31 87 ARG A CA 1
ATOM 646 C C . ARG A 1 87 ? -8.786 -11.033 17.581 1.00 98.31 87 ARG A C 1
ATOM 648 O O . ARG A 1 87 ? -9.425 -10.571 16.639 1.00 98.31 87 ARG A O 1
ATOM 655 N N . LEU A 1 88 ? -9.137 -10.863 18.850 1.00 98.50 88 LEU A N 1
ATOM 656 C CA . LEU A 1 88 ? -10.228 -10.004 19.294 1.00 98.50 88 LEU A CA 1
ATOM 657 C C . LEU A 1 88 ? -9.632 -8.747 19.928 1.00 98.50 88 LEU A C 1
ATOM 659 O O . LEU A 1 88 ? -8.998 -8.802 20.979 1.00 98.50 88 LEU A O 1
ATOM 663 N N . LEU A 1 89 ? -9.837 -7.617 19.261 1.00 98.00 89 LEU A N 1
ATOM 664 C CA . LEU A 1 89 ? -9.516 -6.281 19.742 1.00 98.00 89 LEU A CA 1
ATOM 665 C C . LEU A 1 89 ? -10.735 -5.725 20.479 1.00 98.00 89 LEU A C 1
ATOM 667 O O . LEU A 1 89 ? -11.848 -5.762 19.955 1.00 98.00 89 LEU A O 1
ATOM 671 N N . THR A 1 90 ? -10.535 -5.191 21.677 1.00 96.94 90 THR A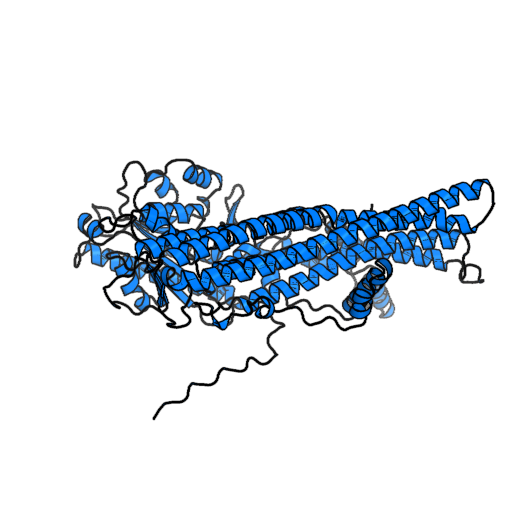 N 1
ATOM 672 C CA . THR A 1 90 ? -11.591 -4.517 22.443 1.00 96.94 90 THR A CA 1
ATOM 673 C C . THR A 1 90 ? -10.984 -3.466 23.371 1.00 96.94 90 THR A C 1
ATOM 675 O O . THR A 1 90 ? -9.764 -3.366 23.531 1.00 96.94 90 THR A O 1
ATOM 678 N N . GLY A 1 91 ? -11.833 -2.634 23.959 1.00 93.69 91 GLY A N 1
ATOM 679 C CA . GLY A 1 91 ? -11.445 -1.766 25.058 1.00 93.69 91 GLY A CA 1
ATOM 680 C C . GLY A 1 91 ? -11.461 -2.453 26.415 1.00 93.69 91 GLY A C 1
ATOM 681 O O . GLY A 1 91 ? -11.809 -3.619 26.549 1.00 93.69 91 GLY A O 1
ATOM 682 N N . GLU A 1 92 ? -11.150 -1.675 27.448 1.00 91.06 92 GLU A N 1
ATOM 683 C CA . GLU A 1 92 ? -11.265 -2.096 28.851 1.00 91.06 92 GLU A CA 1
ATOM 684 C C . GLU A 1 92 ? -12.518 -1.509 29.529 1.00 91.06 92 GLU A C 1
ATOM 686 O O . GLU A 1 92 ? -12.659 -1.536 30.746 1.00 91.06 92 GLU A O 1
ATOM 691 N N . ALA A 1 93 ? -13.446 -0.907 28.778 1.00 89.94 93 ALA A N 1
ATOM 692 C CA . ALA A 1 93 ? -14.637 -0.320 29.385 1.00 89.94 93 ALA A CA 1
ATOM 693 C C . ALA A 1 93 ? -15.590 -1.400 29.944 1.00 89.94 93 ALA A C 1
ATOM 695 O O . ALA A 1 93 ? -15.622 -2.546 29.498 1.00 89.94 93 ALA A O 1
ATOM 696 N N . SER A 1 94 ? -16.428 -1.026 30.914 1.00 90.81 94 SER A N 1
ATOM 697 C CA . SER A 1 94 ? -17.505 -1.907 31.383 1.00 90.81 94 SER A CA 1
ATOM 698 C C . SER A 1 94 ? -18.579 -2.103 30.307 1.00 90.81 94 SER A C 1
ATOM 700 O O . SER A 1 94 ? -18.764 -1.247 29.444 1.00 90.81 94 SER A O 1
ATOM 702 N N . GLY A 1 95 ? -19.360 -3.181 30.395 1.00 93.94 95 GLY A N 1
ATOM 703 C CA . GLY A 1 95 ? -20.437 -3.477 29.445 1.00 93.94 95 GLY A CA 1
ATOM 704 C C . GLY A 1 95 ? -19.959 -4.359 28.297 1.00 93.94 95 GLY A C 1
ATOM 705 O O . GLY A 1 95 ? -19.453 -5.452 28.542 1.00 93.94 95 GLY A O 1
ATOM 706 N N . VAL A 1 96 ? -20.138 -3.905 27.053 1.00 95.94 96 VAL A N 1
ATOM 707 C CA . VAL A 1 96 ? -19.845 -4.711 25.850 1.00 95.94 96 VAL A CA 1
ATOM 708 C C . VAL A 1 96 ? -18.366 -5.074 25.742 1.00 95.94 96 VAL A C 1
ATOM 710 O O . VAL A 1 96 ? -18.057 -6.225 25.456 1.00 95.94 96 VAL A O 1
ATOM 713 N N . ASP A 1 97 ? -17.462 -4.132 26.016 1.00 95.50 97 ASP A N 1
ATOM 714 C CA . ASP A 1 97 ? -16.014 -4.358 25.936 1.00 95.50 97 ASP A CA 1
ATOM 715 C C . ASP A 1 97 ? -15.574 -5.485 26.900 1.00 95.50 97 ASP A C 1
ATOM 717 O O . ASP A 1 97 ? -14.878 -6.421 26.499 1.00 95.50 97 ASP A O 1
ATOM 721 N N . GLN A 1 98 ? -16.065 -5.451 28.146 1.00 94.25 98 GLN A N 1
ATOM 722 C CA . GLN A 1 98 ? -15.843 -6.493 29.155 1.00 94.25 98 GLN A CA 1
ATOM 723 C C . GLN A 1 98 ? -16.467 -7.843 28.764 1.00 94.25 98 GLN A C 1
ATOM 725 O O . GLN A 1 98 ? -15.870 -8.891 29.008 1.00 94.25 98 GLN A O 1
ATOM 730 N N . LEU A 1 99 ? -17.668 -7.828 28.180 1.00 95.81 99 LEU A N 1
ATOM 731 C CA . LEU A 1 99 ? -18.334 -9.036 27.693 1.00 95.81 99 LEU A CA 1
ATOM 732 C C . LEU A 1 99 ? -17.560 -9.671 26.528 1.00 95.81 99 LEU A C 1
ATOM 734 O O . LEU A 1 99 ? -17.399 -10.884 26.472 1.00 95.81 99 LEU A O 1
ATOM 738 N N . ALA A 1 100 ? -17.048 -8.861 25.605 1.00 97.19 100 ALA A N 1
ATOM 739 C CA . ALA A 1 100 ? -16.234 -9.344 24.497 1.00 97.19 100 ALA A CA 1
ATOM 740 C C . ALA A 1 100 ? -14.929 -9.980 24.995 1.00 97.19 100 ALA A C 1
ATOM 742 O O . ALA A 1 100 ? -14.546 -11.055 24.533 1.00 97.19 100 ALA A O 1
ATOM 743 N N . ALA A 1 101 ? -14.285 -9.355 25.985 1.00 96.44 101 ALA A N 1
ATOM 744 C CA . ALA A 1 101 ? -13.090 -9.895 26.619 1.00 96.44 101 ALA A CA 1
ATOM 745 C C . ALA A 1 101 ? -13.334 -11.257 27.292 1.00 96.44 101 ALA A C 1
ATOM 747 O O . ALA A 1 101 ? -12.510 -12.159 27.147 1.00 96.44 101 ALA A O 1
ATOM 748 N N . SER A 1 102 ? -14.473 -11.441 27.973 1.00 96.00 102 SER A N 1
ATOM 749 C CA . SER A 1 102 ? -14.801 -12.720 28.620 1.00 96.00 102 SER A CA 1
ATOM 750 C C . SER A 1 102 ? -15.106 -13.845 27.627 1.00 96.00 102 SER A C 1
ATOM 752 O O . SER A 1 102 ? -14.900 -15.016 27.947 1.00 96.00 102 SER A O 1
ATOM 754 N N . LEU A 1 103 ? -15.576 -13.503 26.424 1.00 97.62 103 LEU A N 1
ATOM 755 C CA . LEU A 1 103 ? -15.904 -14.456 25.361 1.00 97.62 103 LEU A CA 1
ATOM 756 C C . LEU A 1 103 ? -14.724 -14.785 24.435 1.00 97.62 103 LEU A C 1
ATOM 758 O O . LEU A 1 103 ? -14.794 -15.770 23.704 1.00 97.62 103 LEU A O 1
ATOM 762 N N . ALA A 1 104 ? -13.645 -13.997 24.450 1.00 97.44 104 ALA A N 1
ATOM 763 C CA . ALA A 1 104 ? -12.544 -14.135 23.496 1.00 97.44 104 ALA A CA 1
ATOM 764 C C . ALA A 1 104 ? -11.947 -15.554 23.482 1.00 97.44 104 ALA A C 1
ATOM 766 O O . ALA A 1 104 ? -11.952 -16.218 22.445 1.00 97.44 104 ALA A O 1
ATOM 767 N N . SER A 1 105 ? -11.510 -16.053 24.643 1.00 96.25 105 SER A N 1
ATOM 768 C CA . SER A 1 105 ? -10.853 -17.363 24.747 1.00 96.25 105 SER A CA 1
ATOM 769 C C . SER A 1 105 ? -11.796 -18.527 24.422 1.00 96.25 105 SER A C 1
ATOM 771 O O . SER A 1 105 ? -11.398 -19.446 23.707 1.00 96.25 105 SER A O 1
ATOM 773 N N . SER A 1 106 ? -13.054 -18.478 24.878 1.00 96.75 106 SER A N 1
ATOM 774 C CA . SER A 1 106 ? -14.036 -19.538 24.602 1.00 96.75 106 SER A CA 1
ATOM 775 C C . SER A 1 106 ? -14.444 -19.605 23.128 1.00 96.75 106 SER A C 1
ATOM 777 O O . SER A 1 106 ? -14.875 -20.659 22.668 1.00 96.75 106 SER A O 1
ATOM 779 N N . CYS A 1 107 ? -14.273 -18.508 22.386 1.00 97.75 107 CYS A N 1
ATOM 780 C CA . CYS A 1 107 ? -14.513 -18.433 20.946 1.00 97.75 107 CYS A CA 1
ATOM 781 C C . CYS A 1 107 ? -13.238 -18.625 20.100 1.00 97.75 107 CYS A C 1
ATOM 783 O O . CYS A 1 107 ? -13.288 -18.418 18.891 1.00 97.75 107 CYS A O 1
ATOM 785 N N . GLY A 1 108 ? -12.101 -18.990 20.707 1.00 97.38 108 GLY A N 1
ATOM 786 C CA . GLY A 1 108 ? -10.848 -19.252 19.986 1.00 97.38 108 GLY A CA 1
ATOM 787 C C . GLY A 1 108 ? -10.048 -18.007 19.582 1.00 97.38 108 GLY A C 1
ATOM 788 O O . GLY A 1 108 ? -9.165 -18.101 18.733 1.00 97.38 108 GLY A O 1
ATOM 789 N N . TYR A 1 109 ? -10.325 -16.843 20.176 1.00 98.38 109 TYR A N 1
ATOM 790 C CA . TYR A 1 109 ? -9.614 -15.599 19.883 1.00 98.38 109 TYR A CA 1
ATOM 791 C C . TYR A 1 109 ? -8.522 -15.280 20.908 1.00 98.38 109 TYR A C 1
ATOM 793 O O . TYR A 1 109 ? -8.715 -15.391 22.120 1.00 98.38 109 TYR A O 1
ATOM 801 N N . GLN A 1 110 ? -7.405 -14.759 20.405 1.00 97.44 110 GLN A N 1
ATOM 802 C CA . GLN A 1 110 ? -6.389 -14.061 21.182 1.00 97.44 110 GLN A CA 1
ATOM 803 C C . GLN A 1 110 ? -6.883 -12.657 21.529 1.00 97.44 110 GLN A C 1
ATOM 805 O O . GLN A 1 110 ? -7.184 -11.855 20.641 1.00 97.44 110 GLN A O 1
ATOM 810 N N . LEU A 1 111 ? -6.976 -12.349 22.817 1.00 96.81 111 LEU A N 1
ATOM 811 C CA . LEU A 1 111 ? -7.456 -11.055 23.286 1.00 96.81 111 LEU A CA 1
ATOM 812 C C . LEU A 1 111 ? -6.348 -9.998 23.194 1.00 96.81 111 LEU A C 1
ATOM 814 O O . LEU A 1 111 ? -5.216 -10.230 23.626 1.00 96.81 111 LEU A O 1
ATOM 818 N N . SER A 1 112 ? -6.670 -8.816 22.672 1.00 96.38 112 SER A N 1
ATOM 819 C CA . SER A 1 112 ? -5.816 -7.635 22.814 1.00 96.38 112 SER A CA 1
ATOM 820 C C . SER A 1 112 ? -6.623 -6.393 23.173 1.00 96.38 112 SER A C 1
ATOM 822 O O . SER A 1 112 ? -7.692 -6.140 22.612 1.00 96.38 112 SER A O 1
ATOM 824 N N . TYR A 1 113 ? -6.079 -5.594 24.085 1.00 94.94 113 TYR A N 1
ATOM 825 C CA . TYR A 1 113 ? -6.704 -4.370 24.562 1.00 94.94 113 TYR A CA 1
ATOM 826 C C . TYR A 1 113 ? -6.112 -3.129 23.907 1.00 94.94 113 TYR A C 1
ATOM 828 O O . TYR A 1 113 ? -4.895 -3.007 23.767 1.00 94.94 113 TYR A O 1
ATOM 836 N N . ILE A 1 114 ? -6.987 -2.182 23.572 1.00 94.75 114 ILE A N 1
ATOM 837 C CA . ILE A 1 114 ? -6.616 -0.806 23.246 1.00 94.75 114 ILE A CA 1
ATOM 838 C C . ILE A 1 114 ? -7.462 0.170 24.072 1.00 94.75 114 ILE A C 1
ATOM 840 O O . ILE A 1 114 ? -8.666 0.359 23.852 1.00 94.75 114 ILE A O 1
ATOM 844 N N . SER A 1 115 ? -6.836 0.796 25.062 1.00 92.38 115 SER A N 1
ATOM 845 C CA . SER A 1 115 ? -7.499 1.699 26.000 1.00 92.38 115 SER A CA 1
ATOM 846 C C . SER A 1 115 ? -7.010 3.138 25.842 1.00 92.38 115 SER A C 1
ATOM 848 O O . SER A 1 115 ? -5.897 3.428 25.403 1.00 92.38 115 SER A O 1
ATOM 850 N N . ALA A 1 116 ? -7.909 4.073 26.150 1.00 91.00 116 ALA A N 1
ATOM 851 C CA . ALA A 1 116 ? -7.591 5.495 26.161 1.00 91.00 116 ALA A CA 1
ATOM 852 C C . ALA A 1 116 ? -6.728 5.849 27.378 1.00 91.00 116 ALA A C 1
ATOM 854 O O . ALA A 1 116 ? -5.732 6.545 27.235 1.00 91.00 116 ALA A O 1
ATOM 855 N N . GLN A 1 117 ? -7.100 5.333 28.548 1.00 87.62 117 GLN A N 1
ATOM 856 C CA . GLN A 1 117 ? -6.470 5.572 29.845 1.00 87.62 117 GLN A CA 1
ATOM 857 C C . GLN A 1 117 ? -6.045 4.255 30.473 1.00 87.62 117 GLN A C 1
ATOM 859 O O . GLN A 1 117 ? -6.667 3.224 30.209 1.00 87.62 117 GLN A O 1
ATOM 864 N N . GLU A 1 118 ? -5.025 4.320 31.323 1.00 80.56 118 GLU A N 1
ATOM 865 C CA . GLU A 1 118 ? -4.661 3.209 32.190 1.00 80.56 118 GLU A CA 1
ATOM 866 C C . GLU A 1 118 ? -5.794 2.979 33.195 1.00 80.56 118 GLU A C 1
ATOM 868 O O . GLU A 1 118 ? -6.248 3.907 33.871 1.00 80.56 118 GLU A O 1
ATOM 873 N N . GLN A 1 119 ? -6.310 1.753 33.256 1.00 72.56 119 GLN A N 1
ATOM 874 C CA . GLN A 1 119 ? -7.309 1.390 34.250 1.00 72.56 119 GLN A CA 1
ATOM 875 C C . GLN A 1 119 ? -6.645 0.682 35.426 1.00 72.56 119 GLN A C 1
ATOM 877 O O . GLN A 1 119 ? -6.000 -0.348 35.275 1.00 72.56 119 GLN A O 1
ATOM 882 N N . THR A 1 120 ? -6.887 1.197 36.630 1.00 56.38 120 THR A N 1
ATOM 883 C CA . THR A 1 120 ? -6.377 0.647 37.896 1.00 56.38 120 THR A CA 1
ATOM 884 C C . THR A 1 120 ? -7.004 -0.701 38.285 1.00 56.38 120 THR A C 1
ATOM 886 O O . THR A 1 120 ? -6.528 -1.347 39.218 1.00 56.38 120 THR A O 1
ATOM 889 N N . GLN A 1 121 ? -8.059 -1.165 37.597 1.00 57.28 121 GLN A N 1
ATOM 890 C CA . GLN A 1 121 ? -8.631 -2.500 37.821 1.00 57.28 121 GLN A CA 1
ATOM 891 C C . GLN A 1 121 ? -7.933 -3.567 36.966 1.00 57.28 121 GLN A C 1
ATOM 893 O O . GLN A 1 121 ? -8.350 -3.900 35.861 1.00 57.28 121 GLN A O 1
ATOM 898 N N . VAL A 1 122 ? -6.880 -4.099 37.585 1.00 52.50 122 VAL A N 1
ATOM 899 C CA . VAL A 1 122 ? -6.041 -5.264 37.269 1.00 52.50 122 VAL A CA 1
ATOM 900 C C . VAL A 1 122 ? -6.789 -6.442 36.606 1.00 52.50 122 VAL A C 1
ATOM 902 O O . VAL A 1 122 ? -7.802 -6.925 37.111 1.00 52.50 122 VAL A O 1
ATOM 905 N N . ASP A 1 123 ? -6.240 -6.915 35.481 1.00 60.41 123 ASP A N 1
ATOM 906 C CA . ASP A 1 123 ? -6.247 -8.292 34.944 1.00 60.41 123 ASP A CA 1
ATOM 907 C C . ASP A 1 123 ? -7.478 -9.185 35.168 1.00 60.41 123 ASP A C 1
ATOM 909 O O . ASP A 1 123 ? -7.365 -10.318 35.635 1.00 60.41 123 ASP A O 1
ATOM 913 N N . ARG A 1 124 ? -8.676 -8.745 34.762 1.00 70.62 124 ARG A N 1
ATOM 914 C CA . ARG A 1 124 ? -9.831 -9.667 34.745 1.00 70.62 124 ARG A CA 1
ATOM 915 C C . ARG A 1 124 ? -9.695 -10.796 33.727 1.00 70.62 124 ARG A C 1
ATOM 917 O O . ARG A 1 124 ? -10.185 -11.892 33.983 1.00 70.62 124 ARG A O 1
ATOM 924 N N . PHE A 1 125 ? -9.064 -10.528 32.584 1.00 83.88 125 PHE A N 1
ATOM 925 C CA . PHE A 1 125 ? -8.874 -11.510 31.517 1.00 83.88 125 PHE A CA 1
ATOM 926 C C . PHE A 1 125 ? -7.455 -11.399 30.953 1.00 83.88 125 PHE A C 1
ATOM 928 O O . PHE A 1 125 ? -7.026 -10.277 30.667 1.00 83.88 125 PHE A O 1
ATOM 935 N N . PRO A 1 126 ? -6.738 -12.524 30.777 1.00 87.38 126 PRO A N 1
ATOM 936 C CA . PRO A 1 126 ? -5.401 -12.513 30.202 1.00 87.38 126 PRO A CA 1
ATOM 937 C C . PRO A 1 126 ? -5.473 -12.051 28.743 1.00 87.38 126 PRO A C 1
ATOM 939 O O . PRO A 1 126 ? -6.206 -12.625 27.937 1.00 87.38 126 PRO A O 1
ATOM 942 N N . ALA A 1 127 ? -4.720 -11.006 28.414 1.00 89.12 127 ALA A N 1
ATOM 943 C CA . ALA A 1 127 ? -4.568 -10.505 27.054 1.00 89.12 127 ALA A CA 1
ATOM 944 C C . ALA A 1 127 ? -3.138 -10.743 26.578 1.00 89.12 127 ALA A C 1
ATOM 946 O O . ALA A 1 127 ? -2.193 -10.649 27.355 1.00 89.12 127 ALA A O 1
ATOM 947 N N . GLU A 1 128 ? -2.976 -11.027 25.289 1.00 89.94 128 GLU A N 1
ATOM 948 C CA . GLU A 1 128 ? -1.641 -11.167 24.706 1.00 89.94 128 GLU A CA 1
ATOM 949 C C . GLU A 1 128 ? -0.943 -9.818 24.572 1.00 89.94 128 GLU A C 1
ATOM 951 O O . GLU A 1 128 ? 0.274 -9.736 24.700 1.00 89.94 128 GLU A O 1
ATOM 956 N N . ARG A 1 129 ? -1.724 -8.764 24.308 1.00 90.94 129 ARG A N 1
ATOM 957 C CA . ARG A 1 129 ? -1.233 -7.395 24.157 1.00 90.94 129 ARG A CA 1
ATOM 958 C C . ARG A 1 129 ? -2.208 -6.406 24.770 1.00 90.94 129 ARG A C 1
ATOM 960 O O . ARG A 1 129 ? -3.416 -6.495 24.546 1.00 90.94 129 ARG A O 1
ATOM 967 N N . ARG A 1 130 ? -1.676 -5.425 25.478 1.00 92.75 130 ARG A N 1
ATOM 968 C CA . ARG A 1 130 ? -2.384 -4.314 26.099 1.00 92.75 130 ARG A CA 1
ATOM 969 C C . ARG A 1 130 ? -1.678 -3.029 25.700 1.00 92.75 130 ARG A C 1
ATOM 971 O O . ARG A 1 130 ? -0.501 -2.820 25.977 1.00 92.75 130 ARG A O 1
ATOM 978 N N . LEU A 1 131 ? -2.429 -2.175 25.026 1.00 93.31 131 LEU A N 1
ATOM 979 C CA . LEU A 1 131 ? -1.969 -0.897 24.525 1.00 93.31 131 LEU A CA 1
ATOM 980 C C . LEU A 1 131 ? -2.750 0.221 25.205 1.00 93.31 131 LEU A C 1
ATOM 982 O O . LEU A 1 131 ? -3.969 0.309 25.043 1.00 93.31 131 LEU A O 1
ATOM 986 N N . VAL A 1 132 ? -2.042 1.110 25.890 1.00 92.94 132 VAL A N 1
ATOM 987 C CA . VAL A 1 132 ? -2.621 2.298 26.516 1.00 92.94 132 VAL A CA 1
ATOM 988 C C . VAL A 1 132 ? -2.165 3.536 25.757 1.00 92.94 132 VAL A C 1
ATOM 990 O O . VAL A 1 132 ? -0.976 3.767 25.549 1.00 92.94 132 VAL A O 1
ATOM 993 N N . ILE A 1 133 ? -3.115 4.361 25.320 1.00 91.25 133 ILE A N 1
ATOM 994 C CA . ILE A 1 133 ? -2.783 5.609 24.618 1.00 91.25 133 ILE A CA 1
ATOM 995 C C . ILE A 1 133 ? -2.302 6.692 25.595 1.00 91.25 133 ILE A C 1
ATOM 997 O O . ILE A 1 133 ? -1.486 7.529 25.217 1.00 91.25 133 ILE A O 1
ATOM 1001 N N . GLY A 1 134 ? -2.764 6.655 26.847 1.00 87.88 134 GLY A N 1
ATOM 1002 C CA . GLY A 1 134 ? -2.369 7.603 27.891 1.00 87.88 134 GLY A CA 1
ATOM 1003 C C . GLY A 1 134 ? -3.095 8.944 27.784 1.00 87.88 134 GLY A C 1
ATOM 1004 O O . GLY A 1 134 ? -2.529 9.985 28.103 1.00 87.88 134 GLY A O 1
ATOM 1005 N N . MET A 1 135 ? -4.339 8.935 27.302 1.00 88.88 135 MET A N 1
ATOM 1006 C CA . MET A 1 135 ? -5.186 10.114 27.135 1.00 88.88 135 MET A CA 1
ATOM 1007 C C . MET A 1 135 ? -5.548 10.743 28.477 1.00 88.88 135 MET A C 1
ATOM 1009 O O . MET A 1 135 ? -6.027 10.067 29.378 1.00 88.88 135 MET A O 1
ATOM 1013 N N . HIS A 1 136 ? -5.413 12.058 28.587 1.00 85.06 136 HIS A N 1
ATOM 1014 C CA . HIS A 1 136 ? -5.796 12.806 29.782 1.00 85.06 136 HIS A CA 1
ATOM 1015 C C . HIS A 1 136 ? -6.666 13.997 29.402 1.00 85.06 136 HIS A C 1
ATOM 1017 O O . HIS A 1 136 ? -6.428 14.643 28.379 1.00 85.06 136 HIS A O 1
ATOM 1023 N N . ALA A 1 137 ? -7.680 14.273 30.223 1.00 80.44 137 ALA A N 1
ATOM 1024 C CA . ALA A 1 137 ? -8.537 15.428 30.023 1.00 80.44 137 ALA A CA 1
ATOM 1025 C C . ALA A 1 137 ? -7.753 16.732 30.280 1.00 80.44 137 ALA A C 1
ATOM 1027 O O . ALA A 1 137 ? -6.821 16.740 31.090 1.00 80.44 137 ALA A O 1
ATOM 1028 N N . PRO A 1 138 ? -8.128 17.854 29.635 1.00 72.56 138 PRO A N 1
ATOM 1029 C CA . PRO A 1 138 ? -7.457 19.142 29.831 1.00 72.56 138 PRO A CA 1
ATOM 1030 C C . PRO A 1 138 ? -7.530 19.658 31.275 1.00 72.56 138 PRO A C 1
ATOM 1032 O O . PRO A 1 138 ? -6.654 20.402 31.710 1.00 72.56 138 PRO A O 1
ATOM 1035 N N . ALA A 1 139 ? -8.577 19.270 32.007 1.00 76.50 139 ALA A N 1
ATOM 1036 C CA . ALA A 1 139 ? -8.779 19.571 33.417 1.00 76.50 139 ALA A CA 1
ATOM 1037 C C . ALA A 1 139 ? -8.864 18.261 34.212 1.00 76.50 139 ALA A C 1
ATOM 1039 O O . ALA A 1 139 ? -9.554 17.336 33.788 1.00 76.50 139 ALA A O 1
ATOM 1040 N N . ALA A 1 140 ? -8.194 18.203 35.368 1.00 67.75 140 ALA A N 1
ATOM 1041 C CA . ALA A 1 140 ? -8.072 16.990 36.186 1.00 67.75 140 ALA A CA 1
ATOM 1042 C C . ALA A 1 140 ? -9.425 16.384 36.615 1.00 67.75 140 ALA A C 1
ATOM 1044 O O . ALA A 1 140 ? -9.532 15.169 36.748 1.00 67.75 140 ALA A O 1
ATOM 1045 N N . ASP A 1 141 ? -10.462 17.214 36.759 1.00 72.50 141 ASP A N 1
ATOM 1046 C CA . ASP A 1 141 ? -11.785 16.797 37.243 1.00 72.50 141 ASP A CA 1
ATOM 1047 C C . ASP A 1 141 ? -12.784 16.461 36.120 1.00 72.50 141 ASP A C 1
ATOM 1049 O O . ASP A 1 141 ? -13.948 16.156 36.391 1.00 72.50 141 ASP A O 1
ATOM 1053 N N . GLN A 1 142 ? -12.375 16.542 34.848 1.00 77.06 142 GLN A N 1
ATOM 1054 C CA . GLN A 1 142 ? -13.261 16.264 33.717 1.00 77.06 142 GLN A CA 1
ATOM 1055 C C . GLN A 1 142 ? -13.023 14.862 33.144 1.00 77.06 142 GLN A C 1
ATOM 1057 O O . GLN A 1 142 ? -11.877 14.468 32.925 1.00 77.06 142 GLN A O 1
ATOM 1062 N N . PRO A 1 143 ? -14.086 14.092 32.846 1.00 79.56 143 PRO A N 1
ATOM 1063 C CA . PRO A 1 143 ? -13.936 12.861 32.086 1.00 79.56 143 PRO A CA 1
ATOM 1064 C C . PRO A 1 143 ? -13.504 13.179 30.650 1.00 79.56 143 PRO A C 1
ATOM 1066 O O . PRO A 1 143 ? -13.839 14.236 30.111 1.00 79.56 143 PRO A O 1
ATOM 1069 N N . LEU A 1 144 ? -12.810 12.235 30.011 1.00 81.00 144 LEU A N 1
ATOM 1070 C CA . LEU A 1 144 ? -12.498 12.329 28.585 1.00 81.00 144 LEU A CA 1
ATOM 1071 C C . LEU A 1 144 ? -13.773 12.534 27.762 1.00 81.00 144 LEU A C 1
ATOM 1073 O O . LEU A 1 144 ? -14.793 11.867 27.975 1.00 81.00 144 LEU A O 1
ATOM 1077 N N . SER A 1 145 ? -13.696 13.453 26.805 1.00 78.75 145 SER A N 1
ATOM 1078 C CA . SER A 1 145 ? -14.770 13.692 25.855 1.00 78.75 145 SER A CA 1
ATOM 1079 C C . SER A 1 145 ? -14.887 12.532 24.862 1.00 78.75 145 SER A C 1
ATOM 1081 O O . SER A 1 145 ? -13.989 11.703 24.690 1.00 78.75 145 SER A O 1
ATOM 1083 N N . GLN A 1 146 ? -16.014 12.467 24.154 1.00 77.56 146 GLN A N 1
ATOM 1084 C CA . GLN A 1 146 ? -16.191 11.472 23.096 1.00 77.56 146 GLN A CA 1
ATOM 1085 C C . GLN A 1 146 ? -15.252 11.714 21.903 1.00 77.56 146 GLN A C 1
ATOM 1087 O O . GLN A 1 146 ? -14.893 10.762 21.207 1.00 77.56 146 GLN A O 1
ATOM 1092 N N . ASP A 1 147 ? -14.858 12.969 21.673 1.00 75.50 147 ASP A N 1
ATOM 1093 C CA . ASP A 1 147 ? -13.871 13.332 20.658 1.00 75.50 147 ASP A CA 1
ATOM 1094 C C . ASP A 1 147 ? -12.482 12.811 21.045 1.00 75.50 147 ASP A C 1
ATOM 1096 O O . ASP A 1 147 ? -11.771 12.307 20.179 1.00 75.50 147 ASP A O 1
ATOM 1100 N N . ASP A 1 148 ? -12.136 12.795 22.336 1.00 79.69 148 ASP A N 1
ATOM 1101 C CA . ASP A 1 148 ? -10.867 12.222 22.804 1.00 79.69 148 ASP A CA 1
ATOM 1102 C C . ASP A 1 148 ? -10.783 10.722 22.491 1.00 79.69 148 ASP A C 1
ATOM 1104 O O . ASP A 1 148 ? -9.766 10.237 21.999 1.00 79.69 148 ASP A O 1
ATOM 1108 N N . HIS A 1 149 ? -11.881 9.983 22.668 1.00 86.81 149 HIS A N 1
ATOM 1109 C CA . HIS A 1 149 ? -11.935 8.552 22.352 1.00 86.81 149 HIS A CA 1
ATOM 1110 C C . HIS A 1 149 ? -11.872 8.230 20.845 1.00 86.81 149 HIS A C 1
ATOM 1112 O O . HIS A 1 149 ? -11.531 7.100 20.490 1.00 86.81 149 HIS A O 1
ATOM 1118 N N . SER A 1 150 ? -12.134 9.195 19.952 1.00 88.62 150 SER A N 1
ATOM 1119 C CA . SER A 1 150 ? -12.176 8.958 18.495 1.00 88.62 150 SER A CA 1
ATOM 1120 C C . SER A 1 150 ? -10.873 8.372 17.951 1.00 88.62 150 SER A C 1
ATOM 1122 O O . SER A 1 150 ? -10.875 7.430 17.165 1.00 88.62 150 SER A O 1
ATOM 1124 N N . LEU A 1 151 ? -9.745 8.868 18.447 1.00 90.44 151 LEU A N 1
ATOM 1125 C CA . LEU A 1 151 ? -8.415 8.435 18.059 1.00 90.44 151 LEU A CA 1
ATOM 1126 C C . LEU A 1 151 ? -8.143 6.978 18.449 1.00 90.44 151 LEU A C 1
ATOM 1128 O O . LEU A 1 151 ? -7.559 6.229 17.671 1.00 90.44 151 LEU A O 1
ATOM 1132 N N . ARG A 1 152 ? -8.599 6.554 19.631 1.00 93.62 152 ARG A N 1
ATOM 1133 C CA . ARG A 1 152 ? -8.519 5.154 20.072 1.00 93.62 152 ARG A CA 1
ATOM 1134 C C . ARG A 1 152 ? -9.316 4.251 19.139 1.00 93.62 152 ARG A C 1
ATOM 1136 O O . ARG A 1 152 ? -8.811 3.219 18.702 1.00 93.62 152 ARG A O 1
ATOM 1143 N N . ASP A 1 153 ? -10.530 4.670 18.808 1.00 94.06 153 ASP A N 1
ATOM 1144 C CA . ASP A 1 153 ? -11.446 3.919 17.952 1.00 94.06 153 ASP A CA 1
ATOM 1145 C C . ASP A 1 153 ? -10.923 3.820 16.507 1.00 94.06 153 ASP A C 1
ATOM 1147 O O . ASP A 1 153 ? -10.943 2.749 15.897 1.00 94.06 153 ASP A O 1
ATOM 1151 N N . GLU A 1 154 ? -10.370 4.907 15.965 1.00 93.81 154 GLU A N 1
ATOM 1152 C CA . GLU A 1 154 ? -9.746 4.931 14.640 1.00 93.81 154 GLU A CA 1
ATOM 1153 C C . GLU A 1 154 ? -8.523 4.018 14.538 1.00 93.81 154 GLU A C 1
ATOM 1155 O O . GLU A 1 154 ? -8.317 3.366 13.503 1.00 93.81 154 GLU A O 1
ATOM 1160 N N . LEU A 1 155 ? -7.704 3.973 15.590 1.00 94.94 155 LEU A N 1
ATOM 1161 C CA . LEU A 1 155 ? -6.552 3.084 15.666 1.00 94.94 155 LEU A CA 1
ATOM 1162 C C . LEU A 1 155 ? -7.002 1.630 15.757 1.00 94.94 155 LEU A C 1
ATOM 1164 O O . LEU A 1 155 ? -6.566 0.825 14.937 1.00 94.94 155 LEU A O 1
ATOM 1168 N N . ALA A 1 156 ? -7.937 1.312 16.653 1.00 96.31 156 ALA A N 1
ATOM 1169 C CA . ALA A 1 156 ? -8.500 -0.029 16.793 1.00 96.31 156 ALA A CA 1
ATOM 1170 C C . ALA A 1 156 ? -9.056 -0.556 15.458 1.00 96.31 156 ALA A C 1
ATOM 1172 O O . ALA A 1 156 ? -8.724 -1.660 15.024 1.00 96.31 156 ALA A O 1
ATOM 1173 N N . LEU A 1 157 ? -9.818 0.279 14.741 1.00 96.88 157 LEU A N 1
ATOM 1174 C CA . LEU A 1 157 ? -10.345 -0.051 13.416 1.00 96.88 157 LEU A CA 1
ATOM 1175 C C . LEU A 1 157 ? -9.251 -0.301 12.373 1.00 96.88 157 LEU A C 1
ATOM 1177 O O . LEU A 1 157 ? -9.487 -1.031 11.412 1.00 96.88 157 LEU A O 1
ATOM 1181 N N . SER A 1 158 ? -8.070 0.303 12.510 1.00 96.56 158 SER A N 1
ATOM 1182 C CA . SER A 1 158 ? -6.961 0.110 11.562 1.00 96.56 158 SER A CA 1
ATOM 1183 C C . SER A 1 158 ? -6.343 -1.288 11.667 1.00 96.56 158 SER A C 1
ATOM 1185 O O . SER A 1 158 ? -5.855 -1.805 10.666 1.00 96.56 158 SER A O 1
ATOM 1187 N N . PHE A 1 159 ? -6.430 -1.923 12.840 1.00 97.25 159 PHE A N 1
ATOM 1188 C CA . PHE A 1 159 ? -5.911 -3.271 13.095 1.00 97.25 159 PHE A CA 1
ATOM 1189 C C . PHE A 1 159 ? -6.956 -4.387 12.955 1.00 97.25 159 PHE A C 1
ATOM 1191 O O . PHE A 1 159 ? -6.597 -5.558 13.067 1.00 97.25 159 PHE A O 1
ATOM 1198 N N . ALA A 1 160 ? -8.222 -4.044 12.703 1.00 97.81 160 ALA A N 1
ATOM 1199 C CA . ALA A 1 160 ? -9.319 -4.995 12.540 1.00 97.81 160 ALA A CA 1
ATOM 1200 C C . ALA A 1 160 ? -9.686 -5.219 11.066 1.00 97.81 160 ALA A C 1
ATOM 1202 O O . ALA A 1 160 ? -9.775 -4.270 10.292 1.00 97.81 160 ALA A O 1
ATOM 1203 N N . ASP A 1 161 ? -9.975 -6.454 10.679 1.00 98.31 161 ASP A N 1
ATOM 1204 C CA . ASP A 1 161 ? -10.625 -6.796 9.413 1.00 98.31 161 ASP A CA 1
ATOM 1205 C C . ASP A 1 161 ? -12.138 -6.502 9.467 1.00 98.31 161 ASP A C 1
ATOM 1207 O O . ASP A 1 161 ? -12.711 -6.049 8.477 1.00 98.31 161 ASP A O 1
ATOM 1211 N N . LEU A 1 162 ? -12.772 -6.712 10.629 1.00 98.25 162 LEU A N 1
ATOM 1212 C CA . LEU A 1 162 ? -14.222 -6.605 10.832 1.00 98.25 162 LEU A CA 1
ATOM 1213 C C . LEU A 1 162 ? -14.573 -5.912 12.158 1.00 98.25 162 LEU A C 1
ATOM 1215 O O . LEU A 1 162 ? -13.897 -6.121 13.164 1.00 98.25 162 LEU A O 1
ATOM 1219 N N . LEU A 1 163 ? -15.648 -5.116 12.169 1.00 98.75 163 LEU A N 1
ATOM 1220 C CA . LEU A 1 163 ? -16.229 -4.522 13.380 1.00 98.75 163 LEU A CA 1
ATOM 1221 C C . LEU A 1 163 ? -17.490 -5.290 13.805 1.00 98.75 163 LEU A C 1
ATOM 1223 O O . LEU A 1 163 ? -18.412 -5.447 13.009 1.00 98.75 163 LEU A O 1
ATOM 1227 N N . VAL A 1 164 ? -17.566 -5.699 15.069 1.00 98.69 164 VAL A N 1
ATOM 1228 C CA . VAL A 1 164 ? -18.793 -6.145 15.738 1.00 98.69 164 VAL A CA 1
ATOM 1229 C C . VAL A 1 164 ? -19.233 -5.041 16.698 1.00 98.69 164 VAL A C 1
ATOM 1231 O O . VAL A 1 164 ? -18.556 -4.753 17.683 1.00 98.69 164 VAL A O 1
ATOM 1234 N N . ALA A 1 165 ? -20.357 -4.399 16.401 1.00 98.25 165 ALA A N 1
ATOM 1235 C CA . ALA A 1 165 ? -20.880 -3.275 17.164 1.00 98.25 165 ALA A CA 1
ATOM 1236 C C . ALA A 1 165 ? -22.174 -3.654 17.893 1.00 98.25 165 ALA A C 1
ATOM 1238 O O . ALA A 1 165 ? -23.088 -4.201 17.283 1.00 98.25 165 ALA A O 1
ATOM 1239 N N . VAL A 1 166 ? -22.293 -3.306 19.175 1.00 97.69 166 VAL A N 1
ATOM 1240 C CA . VAL A 1 166 ? -23.544 -3.433 19.945 1.00 97.69 166 VAL A CA 1
ATOM 1241 C C . VAL A 1 166 ? -24.126 -2.045 20.198 1.00 97.69 166 VAL A C 1
ATOM 1243 O O . VAL A 1 166 ? -23.516 -1.229 20.898 1.00 97.69 166 VAL A O 1
ATOM 1246 N N . TRP A 1 167 ? -25.307 -1.766 19.644 1.00 95.81 167 TRP A N 1
ATOM 1247 C CA . TRP A 1 167 ? -25.884 -0.419 19.635 1.00 95.81 167 TRP A CA 1
ATOM 1248 C C . TRP A 1 167 ? -27.410 -0.439 19.772 1.00 95.81 167 TRP A C 1
ATOM 1250 O O . TRP A 1 167 ? -28.094 -1.299 19.235 1.00 95.81 167 TRP A O 1
ATOM 1260 N N . ASP A 1 168 ? -27.958 0.537 20.492 1.00 91.94 168 ASP A N 1
ATOM 1261 C CA . ASP A 1 168 ? -29.389 0.662 20.812 1.00 91.94 168 ASP A CA 1
ATOM 1262 C C . ASP A 1 168 ? -30.149 1.570 19.837 1.00 91.94 168 ASP A C 1
ATOM 1264 O O . ASP A 1 168 ? -31.351 1.770 19.988 1.00 91.94 168 ASP A O 1
ATOM 1268 N N . THR A 1 169 ? -29.470 2.144 18.837 1.00 88.81 169 THR A N 1
ATOM 1269 C CA . THR A 1 169 ? -30.051 3.059 17.833 1.00 88.81 169 THR A CA 1
ATOM 1270 C C . THR A 1 169 ? -30.739 4.301 18.417 1.00 88.81 169 THR A C 1
ATOM 1272 O O . THR A 1 169 ? -31.455 5.005 17.714 1.00 88.81 169 THR A O 1
ATOM 1275 N N . ARG A 1 170 ? -30.520 4.601 19.703 1.00 86.44 170 ARG A N 1
ATOM 1276 C CA . ARG A 1 170 ? -31.089 5.767 20.391 1.00 86.44 170 ARG A CA 1
ATOM 1277 C C . ARG A 1 170 ? -30.078 6.907 20.378 1.00 86.44 170 ARG A C 1
ATOM 1279 O O . ARG A 1 170 ? -29.351 7.109 21.348 1.00 86.44 170 ARG A O 1
ATOM 1286 N N . GLU A 1 171 ? -30.007 7.631 19.269 1.00 83.00 171 GLU A N 1
ATOM 1287 C CA . GLU A 1 171 ? -29.184 8.840 19.151 1.00 83.00 171 GLU A CA 1
ATOM 1288 C C . GLU A 1 171 ? -30.047 10.107 19.170 1.00 83.00 171 GLU A C 1
ATOM 1290 O O . GLU A 1 171 ? -31.217 10.062 18.782 1.00 83.00 171 GLU A O 1
ATOM 1295 N N . PRO A 1 172 ? -29.483 11.255 19.584 1.00 78.38 172 PRO A N 1
ATOM 1296 C CA . PRO A 1 172 ? -30.044 12.548 19.211 1.00 78.38 172 PRO A CA 1
ATOM 1297 C C . PRO A 1 172 ? -29.997 12.735 17.681 1.00 78.38 172 PRO A C 1
ATOM 1299 O O . PRO A 1 172 ? -29.429 11.914 16.963 1.00 78.38 172 PRO A O 1
ATOM 1302 N N . LEU A 1 173 ? -30.583 13.828 17.172 1.00 77.56 173 LEU A N 1
ATOM 1303 C CA . LEU A 1 173 ? -30.693 14.108 15.726 1.00 77.56 173 LEU A CA 1
ATOM 1304 C C . LEU A 1 173 ? -29.354 13.955 14.972 1.00 77.56 173 LEU A C 1
ATOM 1306 O O . LEU A 1 173 ? -29.329 13.553 13.815 1.00 77.56 173 LEU A O 1
ATOM 1310 N N . ILE A 1 174 ? -28.244 14.257 15.649 1.00 81.69 174 ILE A N 1
ATOM 1311 C CA . ILE A 1 174 ? -26.881 14.058 15.156 1.00 81.69 174 ILE A CA 1
ATOM 1312 C C . ILE A 1 174 ? -26.242 12.914 15.944 1.00 81.69 174 ILE A C 1
ATOM 1314 O O . ILE A 1 174 ? -26.308 12.888 17.174 1.00 81.69 174 ILE A O 1
ATOM 1318 N N . VAL A 1 175 ? -25.569 11.999 15.246 1.00 82.56 175 VAL A N 1
ATOM 1319 C CA . VAL A 1 175 ? -24.794 10.916 15.863 1.00 82.56 175 VAL A CA 1
ATOM 1320 C C . VAL A 1 175 ? -23.730 11.478 16.811 1.00 82.56 175 VAL A C 1
ATOM 1322 O O . VAL A 1 175 ? -22.765 12.128 16.398 1.00 82.56 175 VAL A O 1
ATOM 1325 N N . THR A 1 176 ? -23.896 11.189 18.102 1.00 84.31 176 THR A N 1
ATOM 1326 C CA . THR A 1 176 ? -22.991 11.664 19.161 1.00 84.31 176 THR A CA 1
ATOM 1327 C C . THR A 1 176 ? -22.339 10.527 19.926 1.00 84.31 176 THR A C 1
ATOM 1329 O O . THR A 1 176 ? -21.261 10.732 20.476 1.00 84.31 176 THR A O 1
ATOM 1332 N N . SER A 1 177 ? -22.926 9.325 19.952 1.00 87.56 177 SER A N 1
ATOM 1333 C CA . SER A 1 177 ? -22.306 8.204 20.656 1.00 87.56 177 SER A CA 1
ATOM 1334 C C . SER A 1 177 ? -21.047 7.685 19.963 1.00 87.56 177 SER A C 1
ATOM 1336 O O . SER A 1 177 ? -20.934 7.670 18.733 1.00 87.56 177 SER A O 1
ATOM 1338 N N . GLY A 1 178 ? -20.105 7.195 20.774 1.00 89.75 178 GLY A N 1
ATOM 1339 C CA . GLY A 1 178 ? -18.878 6.567 20.285 1.00 89.75 178 GLY A CA 1
ATOM 1340 C C . GLY A 1 178 ? -19.131 5.390 19.352 1.00 89.75 178 GLY A C 1
ATOM 1341 O O . GLY A 1 178 ? -18.547 5.330 18.275 1.00 89.75 178 GLY A O 1
ATOM 1342 N N . THR A 1 179 ? -20.062 4.498 19.706 1.00 92.81 179 THR A N 1
ATOM 1343 C CA . THR A 1 179 ? -20.390 3.326 18.883 1.00 92.81 179 THR A CA 1
ATOM 1344 C C . THR A 1 179 ? -20.900 3.727 17.501 1.00 92.81 179 THR A C 1
ATOM 1346 O O . THR A 1 179 ? -20.434 3.195 16.497 1.00 92.81 179 THR A O 1
ATOM 1349 N N . ALA A 1 180 ? -21.816 4.694 17.419 1.00 93.38 180 ALA A N 1
ATOM 1350 C CA . ALA A 1 180 ? -22.363 5.139 16.141 1.00 93.38 180 ALA A CA 1
ATOM 1351 C C . ALA A 1 180 ? -21.308 5.858 15.278 1.00 93.38 180 ALA A C 1
ATOM 1353 O O . ALA A 1 180 ? -21.240 5.631 14.068 1.00 93.38 180 ALA A O 1
ATOM 1354 N N . ARG A 1 181 ? -20.415 6.647 15.893 1.00 93.12 181 ARG A N 1
ATOM 1355 C CA . ARG A 1 181 ? -19.251 7.230 15.202 1.00 93.12 181 ARG A CA 1
ATOM 1356 C C . ARG A 1 181 ? -18.290 6.158 14.688 1.00 93.12 181 ARG A C 1
ATOM 1358 O O . ARG A 1 181 ? -17.836 6.252 13.553 1.00 93.12 181 ARG A O 1
ATOM 1365 N N . MET A 1 182 ? -18.027 5.115 15.472 1.00 94.75 182 MET A N 1
ATOM 1366 C CA . MET A 1 182 ? -17.179 3.993 15.063 1.00 94.75 182 MET A CA 1
ATOM 1367 C C . MET A 1 182 ? -17.787 3.211 13.893 1.00 94.75 182 MET A C 1
ATOM 1369 O O . MET A 1 182 ? -17.076 2.903 12.937 1.00 94.75 182 MET A O 1
ATOM 1373 N N . ILE A 1 183 ? -19.103 2.959 13.920 1.00 96.44 183 ILE A N 1
ATOM 1374 C CA . ILE A 1 183 ? -19.841 2.369 12.793 1.00 96.44 183 ILE A CA 1
ATOM 1375 C C . ILE A 1 183 ? -19.674 3.246 11.548 1.00 96.44 183 ILE A C 1
ATOM 1377 O O . ILE A 1 183 ? -19.271 2.744 10.500 1.00 96.44 183 ILE A O 1
ATOM 1381 N N . ARG A 1 184 ? -19.911 4.560 11.661 1.00 95.44 184 ARG A N 1
ATOM 1382 C CA . ARG A 1 184 ? -19.730 5.509 10.553 1.00 95.44 184 ARG A CA 1
ATOM 1383 C C . ARG A 1 184 ? -18.316 5.436 9.973 1.00 95.44 184 ARG A C 1
ATOM 1385 O O . ARG A 1 184 ? -18.162 5.285 8.764 1.00 95.44 184 ARG A O 1
ATOM 1392 N N . THR A 1 185 ? -17.288 5.484 10.817 1.00 94.88 185 THR A N 1
ATOM 1393 C CA . THR A 1 185 ? -15.883 5.398 10.389 1.00 94.88 185 THR A CA 1
ATOM 1394 C C . THR A 1 185 ? -15.568 4.060 9.716 1.00 94.88 185 THR A C 1
ATOM 1396 O O . THR A 1 185 ? -14.866 4.034 8.705 1.00 94.88 185 THR A O 1
ATOM 1399 N N . ALA A 1 186 ? -16.107 2.944 10.216 1.00 96.81 186 ALA A N 1
ATOM 1400 C CA . ALA A 1 186 ? -15.946 1.634 9.590 1.00 96.81 186 ALA A CA 1
ATOM 1401 C C . ALA A 1 186 ? -16.589 1.580 8.192 1.00 96.81 186 ALA A C 1
ATOM 1403 O O . ALA A 1 186 ? -15.959 1.084 7.256 1.00 96.81 186 ALA A O 1
ATOM 1404 N N . LEU A 1 187 ? -17.787 2.153 8.018 1.00 96.38 187 LEU A N 1
ATOM 1405 C CA . LEU A 1 187 ? -18.462 2.243 6.717 1.00 96.38 187 LEU A CA 1
ATOM 1406 C C . LEU A 1 187 ? -17.677 3.113 5.724 1.00 96.38 187 LEU A C 1
ATOM 1408 O O . LEU A 1 187 ? -17.471 2.689 4.587 1.00 96.38 187 LEU A O 1
ATOM 1412 N N . LEU A 1 188 ? -17.164 4.273 6.156 1.00 94.94 188 LEU A N 1
ATOM 1413 C CA . LEU A 1 188 ? -16.306 5.142 5.332 1.00 94.94 188 LEU A CA 1
ATOM 1414 C C . LEU A 1 188 ? -15.012 4.436 4.897 1.00 94.94 188 LEU A C 1
ATOM 1416 O O . LEU A 1 188 ? -14.545 4.613 3.774 1.00 94.94 188 LEU A O 1
ATOM 1420 N N . ARG A 1 189 ? -14.465 3.563 5.751 1.00 95.06 189 ARG A N 1
ATOM 1421 C CA . ARG A 1 189 ? -13.316 2.697 5.428 1.00 95.06 189 ARG A CA 1
ATOM 1422 C C . ARG A 1 189 ? -13.698 1.430 4.657 1.00 95.06 189 ARG A C 1
ATOM 1424 O O . ARG A 1 189 ? -12.820 0.617 4.369 1.00 95.06 189 ARG A O 1
ATOM 1431 N N . ARG A 1 190 ? -14.980 1.252 4.317 1.00 96.50 190 ARG A N 1
ATOM 1432 C CA . ARG A 1 190 ? -15.529 0.059 3.654 1.00 96.50 190 ARG A CA 1
ATOM 1433 C C . ARG A 1 190 ? -15.207 -1.249 4.380 1.00 96.50 190 ARG A C 1
ATOM 1435 O O . ARG A 1 190 ? -14.894 -2.263 3.754 1.00 96.50 190 ARG A O 1
ATOM 1442 N N . LYS A 1 191 ? -15.267 -1.230 5.708 1.00 96.31 191 LYS A N 1
ATOM 1443 C CA . LYS A 1 191 ? -15.112 -2.432 6.530 1.00 96.31 191 LYS A CA 1
ATOM 1444 C C . LYS A 1 191 ? -16.470 -3.101 6.765 1.00 96.31 191 LYS A C 1
ATOM 1446 O O . LYS A 1 191 ? -17.484 -2.397 6.841 1.00 96.31 191 LYS A O 1
ATOM 1451 N N . PRO A 1 192 ? -16.521 -4.439 6.862 1.00 97.88 192 PRO A N 1
ATOM 1452 C CA . PRO A 1 192 ? -17.717 -5.118 7.325 1.00 97.88 192 PRO A CA 1
ATOM 1453 C C . PRO A 1 192 ? -18.026 -4.721 8.767 1.00 97.88 192 PRO A C 1
ATOM 1455 O O . PRO A 1 192 ? -17.135 -4.633 9.617 1.00 97.88 192 PRO A O 1
ATOM 1458 N N . VAL A 1 193 ? -19.308 -4.492 9.020 1.00 98.50 193 VAL A N 1
ATOM 1459 C CA . VAL A 1 193 ? -19.869 -4.166 10.323 1.00 98.50 193 VAL A CA 1
ATOM 1460 C C . VAL A 1 193 ? -21.005 -5.141 10.601 1.00 98.50 193 VAL A C 1
ATOM 1462 O O . VAL A 1 193 ? -22.036 -5.106 9.928 1.00 98.50 193 VAL A O 1
ATOM 1465 N N . LEU A 1 194 ? -20.813 -5.988 11.607 1.00 98.44 194 LEU A N 1
ATOM 1466 C CA . LEU A 1 194 ? -21.875 -6.767 12.232 1.00 98.44 194 LEU A CA 1
ATOM 1467 C C . LEU A 1 194 ? -22.469 -5.939 13.361 1.00 98.44 194 LEU A C 1
ATOM 1469 O O . LEU A 1 194 ? -21.790 -5.624 14.334 1.00 98.44 194 LEU A O 1
ATOM 1473 N N . LEU A 1 195 ? -23.731 -5.568 13.223 1.00 98.38 195 LEU A N 1
ATOM 1474 C CA . LEU A 1 195 ? -24.446 -4.743 14.177 1.00 98.38 195 LEU A CA 1
ATOM 1475 C C . LEU A 1 195 ? -25.437 -5.603 14.966 1.00 98.38 195 LEU A C 1
ATOM 1477 O O . LEU A 1 195 ? -26.402 -6.121 14.413 1.00 98.38 195 LEU A O 1
ATOM 1481 N N . LEU A 1 196 ? -25.221 -5.694 16.274 1.00 97.88 196 LEU A N 1
ATOM 1482 C CA . LEU A 1 196 ? -26.196 -6.167 17.248 1.00 97.88 196 LEU A CA 1
ATOM 1483 C C . LEU A 1 196 ? -27.059 -4.989 17.693 1.00 97.88 196 LEU A C 1
ATOM 1485 O O . LEU A 1 196 ? -26.666 -4.191 18.551 1.00 97.88 196 LEU A O 1
ATOM 1489 N N . ARG A 1 197 ? -28.235 -4.867 17.079 1.00 96.50 197 ARG A N 1
ATOM 1490 C CA . ARG A 1 197 ? -29.201 -3.817 17.388 1.00 96.50 197 ARG A CA 1
ATOM 1491 C C . ARG A 1 197 ? -30.042 -4.212 18.596 1.00 96.50 197 ARG A C 1
ATOM 1493 O O . ARG A 1 197 ? -30.763 -5.206 18.568 1.00 96.50 197 ARG A O 1
ATOM 1500 N N . LEU A 1 198 ? -29.973 -3.392 19.638 1.00 94.75 198 LEU A N 1
ATOM 1501 C CA . LEU A 1 198 ? -30.771 -3.546 20.848 1.00 94.75 198 LEU A CA 1
ATOM 1502 C C . LEU A 1 198 ? -32.095 -2.797 20.681 1.00 94.75 198 LEU A C 1
ATOM 1504 O O . LEU A 1 198 ? -32.104 -1.575 20.533 1.00 94.75 198 LEU A O 1
ATOM 1508 N N . LEU A 1 199 ? -33.204 -3.531 20.720 1.00 90.94 199 LEU A N 1
ATOM 1509 C CA . LEU A 1 199 ? -34.552 -2.973 20.731 1.00 90.94 199 LEU A CA 1
ATOM 1510 C C . LEU A 1 199 ? -35.125 -3.039 22.148 1.00 90.94 199 LEU A C 1
ATOM 1512 O O . LEU A 1 199 ? -34.824 -3.947 22.917 1.00 90.94 199 LEU A O 1
ATOM 1516 N N . ALA A 1 200 ? -35.912 -2.037 22.528 1.00 85.62 200 ALA A N 1
ATOM 1517 C CA . ALA A 1 200 ? -36.391 -1.907 23.905 1.00 85.62 200 ALA A CA 1
ATOM 1518 C C . ALA A 1 200 ? -37.494 -2.917 24.247 1.00 85.62 200 ALA A C 1
ATOM 1520 O O . ALA A 1 200 ? -37.578 -3.398 25.376 1.00 85.62 200 ALA A O 1
ATOM 1521 N N . ASP A 1 201 ? -38.309 -3.225 23.247 1.00 88.25 201 ASP A N 1
ATOM 1522 C CA . ASP A 1 201 ? -39.469 -4.110 23.244 1.00 88.25 201 ASP A CA 1
ATOM 1523 C C . ASP A 1 201 ? -39.118 -5.581 22.976 1.00 88.25 201 ASP A C 1
ATOM 1525 O O . ASP A 1 201 ? -39.987 -6.437 23.099 1.00 88.25 201 ASP A O 1
ATOM 1529 N N . GLN A 1 202 ? -37.859 -5.888 22.647 1.00 90.19 202 GLN A N 1
ATOM 1530 C CA . GLN A 1 202 ? -37.397 -7.251 22.374 1.00 90.19 202 GLN A CA 1
ATOM 1531 C C . GLN A 1 202 ? -36.329 -7.677 23.387 1.00 90.19 202 GLN A C 1
ATOM 1533 O O . GLN A 1 202 ? -35.527 -6.861 23.856 1.00 90.19 202 GLN A O 1
ATOM 1538 N N . ASP A 1 203 ? -36.325 -8.963 23.736 1.00 88.88 203 ASP A N 1
ATOM 1539 C CA . ASP A 1 203 ? -35.304 -9.551 24.613 1.00 88.88 203 ASP A CA 1
ATOM 1540 C C . ASP A 1 203 ? -34.061 -9.986 23.826 1.00 88.88 203 ASP A C 1
ATOM 1542 O O . ASP A 1 203 ? -32.938 -9.940 24.330 1.00 88.88 203 ASP A O 1
ATOM 1546 N N . THR A 1 204 ? -34.255 -10.357 22.560 1.00 92.00 204 THR A N 1
ATOM 1547 C CA . THR A 1 204 ? -33.198 -10.806 21.657 1.00 92.00 204 THR A CA 1
ATOM 1548 C C . THR A 1 204 ? -32.697 -9.656 20.781 1.00 92.00 204 THR A C 1
ATOM 1550 O O . THR A 1 204 ? -33.507 -9.021 20.100 1.00 92.00 204 THR A O 1
ATOM 1553 N N . PRO A 1 205 ? -31.379 -9.394 20.736 1.00 95.38 205 PRO A N 1
ATOM 1554 C CA . PRO A 1 205 ? -30.805 -8.447 19.786 1.00 95.38 205 PRO A CA 1
ATOM 1555 C C . PRO A 1 205 ? -31.087 -8.850 18.336 1.00 95.38 205 PRO A C 1
ATOM 1557 O O . PRO A 1 205 ? -31.030 -10.028 17.988 1.00 95.38 205 PRO A O 1
ATOM 1560 N N . GLN A 1 206 ? -31.316 -7.864 17.471 1.00 96.75 206 GLN A N 1
ATOM 1561 C CA . GLN A 1 206 ? -31.362 -8.092 16.029 1.00 96.75 206 GLN A CA 1
ATOM 1562 C C . GLN A 1 206 ? -29.949 -8.080 15.455 1.00 96.75 206 GLN A C 1
ATOM 1564 O O . GLN A 1 206 ? -29.160 -7.184 15.759 1.00 96.75 206 GLN A O 1
ATOM 1569 N N . VAL A 1 207 ? -29.645 -9.041 14.586 1.00 98.06 207 VAL A N 1
ATOM 1570 C CA . VAL A 1 207 ? -28.372 -9.092 13.867 1.00 98.06 207 VAL A CA 1
ATOM 1571 C C . VAL A 1 207 ? -28.539 -8.396 12.524 1.00 98.06 207 VAL A C 1
ATOM 1573 O O . VAL A 1 207 ? -29.396 -8.761 11.721 1.00 98.06 207 VAL A O 1
ATOM 1576 N N . LEU A 1 208 ? -27.702 -7.401 12.259 1.00 98.38 208 LEU A N 1
ATOM 1577 C CA . LEU A 1 208 ? -27.621 -6.747 10.965 1.00 98.38 208 LEU A CA 1
ATOM 1578 C C . LEU A 1 208 ? -26.193 -6.799 10.427 1.00 98.38 208 LEU A C 1
ATOM 1580 O O . LEU A 1 208 ? -25.227 -6.746 11.183 1.00 98.38 208 LEU A O 1
ATOM 1584 N N . LEU A 1 209 ? -26.058 -6.845 9.106 1.00 98.19 209 LEU A N 1
ATOM 1585 C CA . LEU A 1 209 ? -24.766 -6.804 8.422 1.00 98.19 209 LEU A CA 1
ATOM 1586 C C . LEU A 1 209 ? -24.832 -5.812 7.265 1.00 98.19 209 LEU A C 1
ATOM 1588 O O . LEU A 1 209 ? -25.832 -5.746 6.546 1.00 98.19 209 LEU A O 1
ATOM 1592 N N . ASN A 1 210 ? -23.786 -5.006 7.097 1.00 96.88 210 ASN A N 1
ATOM 1593 C CA . ASN A 1 210 ? -23.697 -4.103 5.958 1.00 96.88 210 ASN A CA 1
ATOM 1594 C C . ASN A 1 210 ? -23.419 -4.863 4.653 1.00 96.88 210 ASN A C 1
ATOM 1596 O O . ASN A 1 210 ? -22.717 -5.874 4.625 1.00 96.88 210 ASN A O 1
ATOM 1600 N N . ARG A 1 211 ? -23.966 -4.349 3.548 1.00 92.06 211 ARG A N 1
ATOM 1601 C CA . ARG A 1 211 ? -23.827 -4.964 2.219 1.00 92.06 211 ARG A CA 1
ATOM 1602 C C . ARG A 1 211 ? -22.688 -4.313 1.429 1.00 92.06 211 ARG A C 1
ATOM 1604 O O . ARG A 1 211 ? -22.697 -3.083 1.311 1.00 92.06 211 ARG A O 1
ATOM 1611 N N . PRO A 1 212 ? -21.771 -5.076 0.799 1.00 93.00 212 PRO A N 1
ATOM 1612 C CA . PRO A 1 212 ? -20.699 -4.493 -0.010 1.00 93.00 212 PRO A CA 1
ATOM 1613 C C . PRO A 1 212 ? -21.221 -3.551 -1.108 1.00 93.00 212 PRO A C 1
ATOM 1615 O O . PRO A 1 212 ? -20.730 -2.436 -1.291 1.00 93.00 212 PRO A O 1
ATOM 1618 N N . SER A 1 213 ? -22.304 -3.956 -1.776 1.00 92.69 213 SER A N 1
ATOM 1619 C CA . SER A 1 213 ? -22.971 -3.211 -2.855 1.00 92.69 213 SER A CA 1
ATOM 1620 C C . SER A 1 213 ? -23.633 -1.895 -2.415 1.00 92.69 213 SER A C 1
ATOM 1622 O O . SER A 1 213 ? -23.972 -1.059 -3.261 1.00 92.69 213 SER A O 1
ATOM 1624 N N . ALA A 1 214 ? -23.818 -1.682 -1.107 1.00 92.19 214 ALA A N 1
ATOM 1625 C CA . ALA A 1 214 ? -24.351 -0.440 -0.554 1.00 92.19 214 ALA A CA 1
ATOM 1626 C C . ALA A 1 214 ? -23.267 0.631 -0.331 1.00 92.19 214 ALA A C 1
ATOM 1628 O O . ALA A 1 214 ? -23.607 1.808 -0.229 1.00 92.19 214 ALA A O 1
ATOM 1629 N N . LEU A 1 215 ? -21.983 0.258 -0.301 1.00 94.38 215 LEU A N 1
ATOM 1630 C CA . LEU A 1 215 ? -20.853 1.139 0.036 1.00 94.38 215 LEU A CA 1
ATOM 1631 C C . LEU A 1 215 ? -20.236 1.833 -1.193 1.00 94.38 215 LEU A C 1
ATOM 1633 O O . LEU A 1 215 ? -19.016 1.890 -1.370 1.00 94.38 215 LEU A O 1
ATOM 1637 N N . THR A 1 216 ? -21.093 2.355 -2.070 1.00 93.44 216 THR A N 1
ATOM 1638 C CA . THR A 1 216 ? -20.689 3.113 -3.268 1.00 93.44 216 THR A CA 1
ATOM 1639 C C . THR A 1 216 ? -20.054 4.452 -2.900 1.00 93.44 216 THR A C 1
ATOM 1641 O O . THR A 1 216 ? -20.480 5.053 -1.918 1.00 93.44 216 THR A O 1
ATOM 1644 N N . ASP A 1 217 ? -19.125 4.961 -3.718 1.00 92.38 217 ASP A N 1
ATOM 1645 C CA . ASP A 1 217 ? -18.479 6.270 -3.500 1.00 92.38 217 ASP A CA 1
ATOM 1646 C C . ASP A 1 217 ? -19.496 7.400 -3.256 1.00 92.38 217 ASP A C 1
ATOM 1648 O O . ASP A 1 217 ? -19.326 8.182 -2.330 1.00 92.38 217 ASP A O 1
ATOM 1652 N N . ALA A 1 218 ? -20.598 7.438 -4.018 1.00 91.81 218 ALA A N 1
ATOM 1653 C CA . ALA A 1 218 ? -21.633 8.466 -3.874 1.00 91.81 218 ALA A CA 1
ATOM 1654 C C . ALA A 1 218 ? -22.309 8.451 -2.492 1.00 91.81 218 ALA A C 1
ATOM 1656 O O . ALA A 1 218 ? -22.407 9.485 -1.841 1.00 91.81 218 ALA A O 1
ATOM 1657 N N . ARG A 1 219 ? -22.730 7.270 -2.021 1.00 92.44 219 ARG A N 1
ATOM 1658 C CA . ARG A 1 219 ? -23.349 7.118 -0.695 1.00 92.44 219 ARG A CA 1
ATOM 1659 C C . ARG A 1 219 ? -22.352 7.384 0.435 1.00 92.44 219 ARG A C 1
ATOM 1661 O O . ARG A 1 219 ? -22.701 8.007 1.426 1.00 92.44 219 ARG A O 1
ATOM 1668 N N . LEU A 1 220 ? -21.096 6.961 0.283 1.00 93.12 220 LEU A N 1
ATOM 1669 C CA . LEU A 1 220 ? -20.066 7.261 1.281 1.00 93.12 220 LEU A CA 1
ATOM 1670 C C . LEU A 1 220 ? -19.751 8.756 1.350 1.00 93.12 220 LEU A C 1
ATOM 1672 O O . LEU A 1 220 ? -19.594 9.274 2.448 1.00 93.12 220 LEU A O 1
ATOM 1676 N N . LEU A 1 221 ? -19.722 9.452 0.211 1.00 92.94 221 LEU A N 1
ATOM 1677 C CA . LEU A 1 221 ? -19.570 10.905 0.175 1.00 92.94 221 LEU A CA 1
ATOM 1678 C C . LEU A 1 221 ? -20.764 11.608 0.830 1.00 92.94 221 LEU A C 1
ATOM 1680 O O . LEU A 1 221 ? -20.575 12.563 1.572 1.00 92.94 221 LEU A O 1
ATOM 1684 N N . GLU A 1 222 ? -21.983 11.118 0.601 1.00 92.06 222 GLU A N 1
ATOM 1685 C CA . GLU A 1 222 ? -23.187 11.592 1.291 1.00 92.06 222 GLU A CA 1
ATOM 1686 C C . GLU A 1 222 ? -23.071 11.393 2.810 1.00 92.06 222 GLU A C 1
ATOM 1688 O O . GLU A 1 222 ? -23.303 12.327 3.570 1.00 92.06 222 GLU A O 1
ATOM 1693 N N . LEU A 1 223 ? -22.626 10.214 3.257 1.00 91.56 223 LEU A N 1
ATOM 1694 C CA . LEU A 1 223 ? -22.383 9.915 4.671 1.00 91.56 223 LEU A CA 1
ATOM 1695 C C . LEU A 1 223 ? -21.276 10.792 5.282 1.00 91.56 223 LEU A C 1
ATOM 1697 O O . LEU A 1 223 ? -21.320 11.125 6.470 1.00 91.56 223 LEU A O 1
ATOM 1701 N N . GLU A 1 224 ? -20.256 11.129 4.493 1.00 91.31 224 GLU A N 1
ATOM 1702 C CA . GLU A 1 224 ? -19.146 11.983 4.906 1.00 91.31 224 GLU A CA 1
ATOM 1703 C C . GLU A 1 224 ? -19.574 13.450 5.031 1.00 91.31 224 GLU A C 1
ATOM 1705 O O . GLU A 1 224 ? -19.280 14.082 6.048 1.00 91.31 224 GLU A O 1
ATOM 1710 N N . ALA A 1 225 ? -20.281 13.963 4.022 1.00 89.69 225 ALA A N 1
ATOM 1711 C CA . ALA A 1 225 ? -20.637 15.371 3.886 1.00 89.69 225 ALA A CA 1
ATOM 1712 C C . ALA A 1 225 ? -21.887 15.769 4.681 1.00 89.69 225 ALA A C 1
ATOM 1714 O O . ALA A 1 225 ? -21.953 16.887 5.192 1.00 89.69 225 ALA A O 1
ATOM 1715 N N . LEU A 1 226 ? -22.881 14.884 4.787 1.00 84.06 226 LEU A N 1
ATOM 1716 C CA . LEU A 1 226 ? -24.112 15.146 5.527 1.00 84.06 226 LEU A CA 1
ATOM 1717 C C . LEU A 1 226 ? -23.985 14.623 6.961 1.00 84.06 226 LEU A C 1
ATOM 1719 O O . LEU A 1 226 ? -23.468 13.528 7.206 1.00 84.06 226 LEU A O 1
ATOM 1723 N N . SER A 1 227 ? -24.468 15.406 7.932 1.00 67.12 227 SER A N 1
ATOM 1724 C CA . SER A 1 227 ? -24.591 14.943 9.316 1.00 67.12 227 SER A CA 1
ATOM 1725 C C . SER A 1 227 ? -25.447 13.680 9.334 1.00 67.12 227 SER A C 1
ATOM 1727 O O . SER A 1 227 ? -26.613 13.709 8.954 1.00 67.12 227 SER A O 1
ATOM 1729 N N . SER A 1 228 ? -24.840 12.559 9.719 1.00 76.25 228 SER A N 1
ATOM 1730 C CA . SER A 1 228 ? -25.492 11.256 9.661 1.00 76.25 228 SER A CA 1
ATOM 1731 C C . SER A 1 228 ? -26.458 11.128 10.835 1.00 76.25 228 SER A C 1
ATOM 1733 O O . SER A 1 228 ? -26.035 11.220 11.990 1.00 76.25 228 SER A O 1
ATOM 1735 N N . ASP A 1 229 ? -27.736 10.915 10.542 1.00 88.12 229 ASP A N 1
ATOM 1736 C CA . ASP A 1 229 ? -28.712 10.454 11.522 1.00 88.12 229 ASP A CA 1
ATOM 1737 C C . ASP A 1 229 ? -28.704 8.915 11.610 1.00 88.12 229 ASP A C 1
ATOM 1739 O O . ASP A 1 229 ? -27.964 8.209 10.910 1.00 88.12 229 ASP A O 1
ATOM 1743 N N . THR A 1 230 ? -29.510 8.377 12.523 1.00 90.75 230 THR A N 1
ATOM 1744 C CA . THR A 1 230 ? -29.592 6.927 12.752 1.00 90.75 230 THR A CA 1
ATOM 1745 C C . THR A 1 230 ? -30.135 6.186 11.529 1.00 90.75 230 THR A C 1
ATOM 1747 O O . THR A 1 230 ? -29.637 5.110 11.196 1.00 90.75 230 THR A O 1
ATOM 1750 N N . GLU A 1 231 ? -31.128 6.748 10.840 1.00 90.94 231 GLU A N 1
ATOM 1751 C CA . GLU A 1 231 ? -31.760 6.108 9.683 1.00 90.94 231 GLU A CA 1
ATOM 1752 C C . GLU A 1 231 ? -30.793 6.003 8.501 1.00 90.94 231 GLU A C 1
ATOM 1754 O O . GLU A 1 231 ? -30.662 4.932 7.900 1.00 90.94 231 GLU A O 1
ATOM 1759 N N . SER A 1 232 ? -30.030 7.067 8.239 1.00 90.94 232 SER A N 1
ATOM 1760 C CA . SER A 1 232 ? -28.996 7.093 7.203 1.00 90.94 232 SER A CA 1
ATOM 1761 C C . SER A 1 232 ? -27.926 6.029 7.442 1.00 90.94 232 SER A C 1
ATOM 1763 O O . SER A 1 232 ? -27.498 5.365 6.496 1.00 90.94 232 SER A O 1
ATOM 1765 N N . LEU A 1 233 ? -27.513 5.812 8.699 1.00 93.12 233 LEU A N 1
ATOM 1766 C CA . LEU A 1 233 ? -26.577 4.736 9.044 1.00 93.12 233 LEU A CA 1
ATOM 1767 C C . LEU A 1 233 ? -27.198 3.350 8.848 1.00 93.12 233 LEU A C 1
ATOM 1769 O O . LEU A 1 233 ? -26.564 2.474 8.257 1.00 93.12 233 LEU A O 1
ATOM 1773 N N . LEU A 1 234 ? -28.436 3.139 9.300 1.00 94.44 234 LEU A N 1
ATOM 1774 C CA . LEU A 1 234 ? -29.117 1.848 9.173 1.00 94.44 234 LEU A CA 1
ATOM 1775 C C . LEU A 1 234 ? -29.410 1.474 7.710 1.00 94.44 234 LEU A C 1
ATOM 1777 O O . LEU A 1 234 ? -29.448 0.289 7.384 1.00 94.44 234 LEU A O 1
ATOM 1781 N N . ALA A 1 235 ? -29.505 2.448 6.800 1.00 94.50 235 ALA A N 1
ATOM 1782 C CA . ALA A 1 235 ? -29.719 2.222 5.368 1.00 94.50 235 ALA A CA 1
ATOM 1783 C C . ALA A 1 235 ? -28.566 1.485 4.643 1.00 94.50 235 ALA A C 1
ATOM 1785 O O . ALA A 1 235 ? -28.697 1.139 3.459 1.00 94.50 235 ALA A O 1
ATOM 1786 N N . TYR A 1 236 ? -27.429 1.256 5.309 1.00 95.50 236 TYR A N 1
ATOM 1787 C CA . TYR A 1 236 ? -26.323 0.431 4.802 1.00 95.50 236 TYR A CA 1
ATOM 1788 C C . TYR A 1 236 ? -26.445 -1.049 5.171 1.00 95.50 236 TYR A C 1
ATOM 1790 O O . TYR A 1 236 ? -25.733 -1.883 4.603 1.00 95.50 236 TYR A O 1
ATOM 1798 N N . PHE A 1 237 ? -27.348 -1.378 6.090 1.00 97.25 237 PHE A N 1
ATOM 1799 C CA . PHE A 1 237 ? -27.475 -2.698 6.681 1.00 97.25 237 PHE A CA 1
ATOM 1800 C C . PHE A 1 237 ? -28.643 -3.491 6.088 1.00 97.25 237 PHE A C 1
ATOM 1802 O O . PHE A 1 237 ? -29.582 -2.944 5.506 1.00 97.25 237 PHE A O 1
ATOM 1809 N N . SER A 1 238 ? -28.560 -4.810 6.213 1.00 97.00 238 SER A N 1
ATOM 1810 C CA . SER A 1 238 ? -29.667 -5.744 6.015 1.00 97.00 238 SER A CA 1
ATOM 1811 C C . SER A 1 238 ? -29.867 -6.559 7.285 1.00 97.00 238 SER A C 1
ATOM 1813 O O . SER A 1 238 ? -28.886 -6.992 7.894 1.00 97.00 238 SER A O 1
ATOM 1815 N N . LEU A 1 239 ? -31.130 -6.750 7.671 1.00 97.50 239 LEU A N 1
ATOM 1816 C CA . LEU A 1 239 ? -31.508 -7.641 8.762 1.00 97.50 239 LEU A CA 1
ATOM 1817 C C . LEU A 1 239 ? -31.186 -9.087 8.373 1.00 97.50 239 LEU A C 1
ATOM 1819 O O . LEU A 1 239 ? -31.443 -9.498 7.242 1.00 97.50 239 LEU A O 1
ATOM 1823 N N . ILE A 1 240 ? -30.616 -9.826 9.315 1.00 97.62 240 ILE A N 1
ATOM 1824 C CA . ILE A 1 240 ? -30.302 -11.242 9.185 1.00 97.62 240 ILE A CA 1
ATOM 1825 C C . ILE A 1 240 ? -31.312 -12.014 10.029 1.00 97.62 240 ILE A C 1
ATOM 1827 O O . ILE A 1 240 ? -31.292 -11.934 11.256 1.00 97.62 240 ILE A O 1
ATOM 1831 N N . GLU A 1 241 ? -32.204 -12.747 9.368 1.00 95.31 241 GLU A N 1
ATOM 1832 C CA . GLU A 1 241 ? -33.257 -13.522 10.041 1.00 95.31 241 GLU A CA 1
ATOM 1833 C C . GLU A 1 241 ? -32.840 -14.977 10.272 1.00 95.31 241 GLU A C 1
ATOM 1835 O O . GLU A 1 241 ? -33.330 -15.634 11.187 1.00 95.31 241 GLU A O 1
ATOM 1840 N N . GLN A 1 242 ? -31.933 -15.490 9.435 1.00 95.19 242 GLN A N 1
ATOM 1841 C CA . GLN A 1 242 ? -31.512 -16.889 9.437 1.00 95.19 242 GLN A CA 1
ATOM 1842 C C . GLN A 1 242 ? -29.988 -17.011 9.500 1.00 95.19 242 GLN A C 1
ATOM 1844 O O . GLN A 1 242 ? -29.256 -16.264 8.850 1.00 95.19 242 GLN A O 1
ATOM 1849 N N . GLU A 1 243 ? -29.502 -18.025 10.212 1.00 94.12 243 GLU A N 1
ATOM 1850 C CA . GLU A 1 243 ? -28.072 -18.349 10.322 1.00 94.12 243 GLU A CA 1
ATOM 1851 C C . GLU A 1 243 ? -27.416 -18.648 8.960 1.00 94.12 243 GLU A C 1
ATOM 1853 O O . GLU A 1 243 ? -26.259 -18.299 8.713 1.00 94.12 243 GLU A O 1
ATOM 1858 N N . THR A 1 244 ? -28.170 -19.224 8.023 1.00 96.06 244 THR A N 1
ATOM 1859 C CA . THR A 1 244 ? -27.709 -19.468 6.649 1.00 96.06 244 THR A CA 1
ATOM 1860 C C . THR A 1 244 ? -27.426 -18.166 5.898 1.00 96.06 244 THR A C 1
ATOM 1862 O O . THR A 1 244 ? -26.415 -18.072 5.203 1.00 96.06 244 THR A O 1
ATOM 1865 N N . GLN A 1 245 ? -28.269 -17.140 6.070 1.00 96.81 245 GLN A N 1
ATOM 1866 C CA . GLN A 1 245 ? -28.060 -15.817 5.471 1.00 96.81 245 GLN A CA 1
ATOM 1867 C C . GLN A 1 245 ? -26.793 -15.165 6.025 1.00 96.81 245 GLN A C 1
ATOM 1869 O O . GLN A 1 245 ? -26.011 -14.599 5.261 1.00 96.81 245 GLN A O 1
ATOM 1874 N N . LEU A 1 246 ? -26.568 -15.291 7.338 1.00 96.81 246 LEU A N 1
ATOM 1875 C CA . LEU A 1 246 ? -25.358 -14.792 7.980 1.00 96.81 246 LEU A CA 1
ATOM 1876 C C . LEU A 1 246 ? -24.112 -15.472 7.420 1.00 96.81 246 LEU A C 1
ATOM 1878 O O . LEU A 1 246 ? -23.170 -14.795 7.028 1.00 96.81 246 LEU A O 1
ATOM 1882 N N . THR A 1 247 ? -24.137 -16.801 7.324 1.00 97.00 247 THR A N 1
ATOM 1883 C CA . THR A 1 247 ? -23.014 -17.597 6.817 1.00 97.00 247 THR A CA 1
ATOM 1884 C C . THR A 1 247 ? -22.641 -17.184 5.393 1.00 97.00 247 THR A C 1
ATOM 1886 O O . THR A 1 247 ? -21.471 -16.931 5.116 1.00 97.00 247 THR A O 1
ATOM 1889 N N . VAL A 1 248 ? -23.628 -17.041 4.500 1.00 96.75 248 VAL A N 1
ATOM 1890 C CA . VAL A 1 248 ? -23.400 -16.613 3.109 1.00 96.75 248 VAL A CA 1
ATOM 1891 C C . VAL A 1 248 ? -22.824 -15.197 3.050 1.00 96.75 248 VAL A C 1
ATOM 1893 O O . VAL A 1 248 ? -21.857 -14.952 2.329 1.00 96.75 248 VAL A O 1
ATOM 1896 N N . ALA A 1 249 ? -23.376 -14.266 3.828 1.00 96.38 249 ALA A N 1
ATOM 1897 C CA . ALA A 1 249 ? -22.902 -12.887 3.837 1.00 96.38 249 ALA A CA 1
ATOM 1898 C C . ALA A 1 249 ? -21.495 -12.756 4.455 1.00 96.38 249 ALA A C 1
ATOM 1900 O O . ALA A 1 249 ? -20.671 -11.984 3.963 1.00 96.38 249 ALA A O 1
ATOM 1901 N N . LEU A 1 250 ? -21.179 -13.539 5.492 1.00 97.69 250 LEU A N 1
ATOM 1902 C CA . LEU A 1 250 ? -19.829 -13.619 6.052 1.00 97.69 250 LEU A CA 1
ATOM 1903 C C . LEU A 1 250 ? -18.841 -14.203 5.046 1.00 97.69 250 LEU A C 1
ATOM 1905 O O . LEU A 1 250 ? -17.751 -13.660 4.916 1.00 97.69 250 LEU A O 1
ATOM 1909 N N . GLN A 1 251 ? -19.217 -15.249 4.306 1.00 96.19 251 GLN A N 1
ATOM 1910 C CA . GLN A 1 251 ? -18.379 -15.824 3.249 1.00 96.19 251 GLN A CA 1
ATOM 1911 C C . GLN A 1 251 ? -18.098 -14.824 2.120 1.00 96.19 251 GLN A C 1
ATOM 1913 O O . GLN A 1 251 ? -16.968 -14.759 1.636 1.00 96.19 251 GLN A O 1
ATOM 1918 N N . GLU A 1 252 ? -19.081 -14.008 1.722 1.00 95.25 252 GLU A N 1
ATOM 1919 C CA . GLU A 1 252 ? -18.869 -12.923 0.753 1.00 95.25 252 GLU A CA 1
ATOM 1920 C C . GLU A 1 252 ? -17.806 -11.935 1.263 1.00 95.25 252 GLU A C 1
ATOM 1922 O O . GLU A 1 252 ? -16.837 -11.629 0.561 1.00 95.25 252 GLU A O 1
ATOM 1927 N N . TRP A 1 253 ? -17.939 -11.486 2.514 1.00 96.19 253 TRP A N 1
ATOM 1928 C CA . TRP A 1 253 ? -17.001 -10.550 3.131 1.00 96.19 253 TRP A CA 1
ATOM 1929 C C . TRP A 1 253 ? -15.607 -11.136 3.356 1.00 96.19 253 TRP A C 1
ATOM 1931 O O . TRP A 1 253 ? -14.614 -10.485 3.025 1.00 96.19 253 TRP A O 1
ATOM 1941 N N . THR A 1 254 ? -15.495 -12.350 3.895 1.00 96.81 254 THR A N 1
ATOM 1942 C CA . THR A 1 254 ? -14.192 -12.985 4.136 1.00 96.81 254 THR A CA 1
ATOM 1943 C C . THR A 1 254 ? -13.502 -13.333 2.825 1.00 96.81 254 THR A C 1
ATOM 1945 O O . THR A 1 254 ? -12.295 -13.121 2.715 1.00 96.81 254 THR A O 1
ATOM 1948 N N . SER A 1 255 ? -14.238 -13.749 1.788 1.00 95.31 255 SER A N 1
ATOM 1949 C CA . SER A 1 255 ? -13.673 -13.929 0.447 1.00 95.31 255 SER A CA 1
ATOM 1950 C C . SER A 1 255 ? -13.150 -12.611 -0.126 1.00 95.31 255 SER A C 1
ATOM 1952 O O . SER A 1 255 ? -12.086 -12.584 -0.742 1.00 95.31 255 SER A O 1
ATOM 1954 N N . LEU A 1 256 ? -13.867 -11.506 0.074 1.00 95.19 256 LEU A N 1
ATOM 1955 C CA . LEU A 1 256 ? -13.453 -10.193 -0.410 1.00 95.19 256 LEU A CA 1
ATOM 1956 C C . LEU A 1 256 ? -12.200 -9.674 0.316 1.00 95.19 256 LEU A C 1
ATOM 1958 O O . LEU A 1 256 ? -11.313 -9.095 -0.314 1.00 95.19 256 LEU A O 1
ATOM 1962 N N . LEU A 1 257 ? -12.120 -9.880 1.633 1.00 96.31 257 LEU A N 1
ATOM 1963 C CA . LEU A 1 257 ? -11.033 -9.369 2.470 1.00 96.31 257 LEU A CA 1
ATOM 1964 C C . LEU A 1 257 ? -9.788 -10.255 2.446 1.00 96.31 257 LEU A C 1
ATOM 1966 O O . LEU A 1 257 ? -8.678 -9.731 2.412 1.00 96.31 257 LEU A O 1
ATOM 1970 N N . LEU A 1 258 ? -9.947 -11.577 2.475 1.00 97.31 258 LEU A N 1
ATOM 1971 C CA . LEU A 1 258 ? -8.840 -12.529 2.615 1.00 97.31 258 LEU A CA 1
ATOM 1972 C C . LEU A 1 258 ? -8.445 -13.167 1.282 1.00 97.31 258 LEU A C 1
ATOM 1974 O O . LEU A 1 258 ? -7.290 -13.538 1.097 1.00 97.31 258 LEU A O 1
ATOM 1978 N N . LEU A 1 259 ? -9.369 -13.253 0.324 1.00 96.38 259 LEU A N 1
ATOM 1979 C CA . LEU A 1 259 ? -9.170 -13.982 -0.929 1.00 96.38 259 LEU A CA 1
ATOM 1980 C C . LEU A 1 259 ? -9.375 -13.146 -2.210 1.00 96.38 259 LEU A C 1
ATOM 1982 O O . LEU A 1 259 ? -9.856 -13.685 -3.214 1.00 96.38 259 LEU A O 1
ATOM 1986 N N . PRO A 1 260 ? -8.968 -11.861 -2.280 1.00 95.81 260 PRO A N 1
ATOM 1987 C CA . PRO A 1 260 ? -9.224 -11.042 -3.470 1.00 95.81 260 PRO A CA 1
ATOM 1988 C C . PRO A 1 260 ? -8.453 -11.501 -4.722 1.00 95.81 260 PRO A C 1
ATOM 1990 O O . PRO A 1 260 ? -8.710 -11.013 -5.819 1.00 95.81 260 PRO A O 1
ATOM 1993 N N . PHE A 1 261 ? -7.507 -12.433 -4.582 1.00 94.12 261 PHE A N 1
ATOM 1994 C CA . PHE A 1 261 ? -6.747 -13.042 -5.678 1.00 94.12 261 PHE A CA 1
ATOM 1995 C C . PHE A 1 261 ? -7.438 -14.265 -6.306 1.00 94.12 261 PHE A C 1
ATOM 1997 O O . PHE A 1 261 ? -7.002 -14.725 -7.361 1.00 94.12 261 PHE A O 1
ATOM 2004 N N . MET A 1 262 ? -8.507 -14.804 -5.705 1.00 93.06 262 MET A N 1
ATOM 2005 C CA . MET A 1 262 ? -9.194 -16.002 -6.216 1.00 93.06 262 MET A CA 1
ATOM 2006 C C . MET A 1 262 ? -9.657 -15.885 -7.675 1.00 93.06 262 MET A C 1
ATOM 2008 O O . MET A 1 262 ? -9.445 -16.840 -8.428 1.00 93.06 262 MET A O 1
ATOM 2012 N N . PRO A 1 263 ? -10.196 -14.739 -8.143 1.00 91.00 263 PRO A N 1
ATOM 2013 C CA . PRO A 1 263 ? -10.548 -14.583 -9.553 1.00 91.00 263 PRO A CA 1
ATOM 2014 C C . PRO A 1 263 ? -9.362 -14.802 -10.505 1.00 91.00 263 PRO A C 1
ATOM 2016 O O . PRO A 1 263 ? -9.548 -15.332 -11.597 1.00 91.00 263 PRO A O 1
ATOM 2019 N N . ALA A 1 264 ? -8.142 -14.447 -10.088 1.00 91.38 264 ALA A N 1
ATOM 2020 C CA . ALA A 1 264 ? -6.935 -14.591 -10.901 1.00 91.38 264 ALA A CA 1
ATOM 2021 C C . ALA A 1 264 ? -6.379 -16.024 -10.927 1.00 91.38 264 ALA A C 1
ATOM 2023 O O . ALA A 1 264 ? -5.721 -16.408 -11.893 1.00 91.38 264 ALA A O 1
ATOM 2024 N N . LEU A 1 265 ? -6.665 -16.835 -9.902 1.00 90.56 265 LEU A N 1
ATOM 2025 C CA . LEU A 1 265 ? -6.315 -18.261 -9.894 1.00 90.56 265 LEU A CA 1
ATOM 2026 C C . LEU A 1 265 ? -7.137 -19.065 -10.910 1.00 90.56 265 LEU A C 1
ATOM 2028 O O . LEU A 1 265 ? -6.703 -20.128 -11.357 1.00 90.56 265 LEU A O 1
ATOM 2032 N N . ASN A 1 266 ? -8.308 -18.561 -11.307 1.00 89.56 266 ASN A N 1
ATOM 2033 C CA . ASN A 1 266 ? -9.118 -19.205 -12.326 1.00 89.56 266 ASN A CA 1
ATOM 2034 C C . ASN A 1 266 ? -8.468 -19.048 -13.716 1.00 89.56 266 ASN A C 1
ATOM 2036 O O . ASN A 1 266 ? -8.502 -17.987 -14.350 1.00 89.56 266 ASN A O 1
ATOM 2040 N N . THR A 1 267 ? -7.907 -20.149 -14.220 1.00 84.06 267 THR A N 1
ATOM 2041 C CA . THR A 1 267 ? -7.253 -20.238 -15.536 1.00 84.06 267 THR A CA 1
ATOM 2042 C C . THR A 1 267 ? -8.218 -20.045 -16.706 1.00 84.06 267 THR A C 1
ATOM 2044 O O . THR A 1 267 ? -7.780 -19.776 -17.825 1.00 84.06 267 THR A O 1
ATOM 2047 N N . GLN A 1 268 ? -9.527 -20.142 -16.465 1.00 88.50 268 GLN A N 1
ATOM 2048 C CA . GLN A 1 268 ? -10.560 -19.976 -17.484 1.00 88.50 268 GLN A CA 1
ATOM 2049 C C . GLN A 1 268 ? -10.971 -18.516 -17.706 1.00 88.50 268 GLN A C 1
ATOM 2051 O O . GLN A 1 268 ? -11.774 -18.245 -18.596 1.00 88.50 268 GLN A O 1
ATOM 2056 N N . THR A 1 269 ? -10.437 -17.562 -16.938 1.00 87.56 269 THR A N 1
ATOM 2057 C CA . THR A 1 269 ? -10.733 -16.144 -17.171 1.00 87.56 269 THR A CA 1
ATOM 2058 C C . THR A 1 269 ? -10.194 -15.686 -18.526 1.00 87.56 269 THR A C 1
ATOM 2060 O O . THR A 1 269 ? -9.126 -16.109 -18.974 1.00 87.56 269 THR A O 1
ATOM 2063 N N . ALA A 1 270 ? -10.927 -14.783 -19.186 1.00 87.44 270 ALA A N 1
ATOM 2064 C CA . ALA A 1 270 ? -10.519 -14.224 -20.476 1.00 87.44 270 ALA A CA 1
ATOM 2065 C C . ALA A 1 270 ? -9.135 -13.548 -20.405 1.00 87.44 270 ALA A C 1
ATOM 2067 O O . ALA A 1 270 ? -8.356 -13.634 -21.355 1.00 87.44 270 ALA A O 1
ATOM 2068 N N . GLU A 1 271 ? -8.809 -12.924 -19.266 1.00 88.75 271 GLU A N 1
ATOM 2069 C CA . GLU A 1 271 ? -7.490 -12.343 -18.992 1.00 88.75 271 GLU A CA 1
ATOM 2070 C C . GLU A 1 271 ? -6.395 -13.424 -19.011 1.00 88.75 271 GLU A C 1
ATOM 2072 O O . GLU A 1 271 ? -5.462 -13.338 -19.814 1.00 88.75 271 GLU A O 1
ATOM 2077 N N . SER A 1 272 ? -6.535 -14.480 -18.202 1.00 86.19 272 SER A N 1
ATOM 2078 C CA . SER A 1 272 ? -5.562 -15.578 -18.110 1.00 86.19 272 SER A CA 1
ATOM 2079 C C . SER A 1 272 ? -5.387 -16.329 -19.430 1.00 86.19 272 SER A C 1
ATOM 2081 O O . SER A 1 272 ? -4.254 -16.591 -19.846 1.00 86.19 272 SER A O 1
ATOM 2083 N N . GLN A 1 273 ? -6.483 -16.622 -20.137 1.00 88.06 273 GLN A N 1
ATOM 2084 C CA . GLN A 1 273 ? -6.437 -17.253 -21.459 1.00 88.06 273 GLN A CA 1
ATOM 2085 C C . GLN A 1 273 ? -5.683 -16.387 -22.472 1.00 88.06 273 GLN A C 1
ATOM 2087 O O . GLN A 1 273 ? -4.848 -16.900 -23.223 1.00 88.06 273 GLN A O 1
ATOM 2092 N N . ARG A 1 274 ? -5.928 -15.069 -22.471 1.00 86.25 274 ARG A N 1
ATOM 2093 C CA . ARG A 1 274 ? -5.221 -14.121 -23.337 1.00 86.25 274 ARG A CA 1
ATOM 2094 C C . ARG A 1 274 ? -3.731 -14.096 -23.000 1.00 86.25 274 ARG A C 1
ATOM 2096 O O . ARG A 1 274 ? -2.917 -14.288 -23.899 1.00 86.25 274 ARG A O 1
ATOM 2103 N N . LEU A 1 275 ? -3.366 -13.947 -21.724 1.00 83.75 275 LEU A N 1
ATOM 2104 C CA . LEU A 1 275 ? -1.968 -13.936 -21.266 1.00 83.75 275 LEU A CA 1
ATOM 2105 C C . LEU A 1 275 ? -1.230 -15.237 -21.598 1.00 83.75 275 LEU A C 1
ATOM 2107 O O . LEU A 1 275 ? -0.104 -15.198 -22.093 1.00 83.75 275 LEU A O 1
ATOM 2111 N N . THR A 1 276 ? -1.876 -16.387 -21.401 1.00 86.31 276 THR A N 1
ATOM 2112 C CA . THR A 1 276 ? -1.298 -17.695 -21.737 1.00 86.31 276 THR A CA 1
ATOM 2113 C C . THR A 1 276 ? -1.093 -17.843 -23.239 1.00 86.31 276 THR A C 1
ATOM 2115 O O . THR A 1 276 ? -0.017 -18.264 -23.663 1.00 86.31 276 THR A O 1
ATOM 2118 N N . ARG A 1 277 ? -2.067 -17.431 -24.061 1.00 85.94 277 ARG A N 1
ATOM 2119 C CA . ARG A 1 277 ? -1.927 -17.455 -25.523 1.00 85.94 277 ARG A CA 1
ATOM 2120 C C . ARG A 1 277 ? -0.753 -16.592 -25.989 1.00 85.94 277 ARG A C 1
ATOM 2122 O O . ARG A 1 277 ? 0.036 -17.039 -26.817 1.00 85.94 277 ARG A O 1
ATOM 2129 N N . ILE A 1 278 ? -0.596 -15.396 -25.419 1.00 85.19 278 ILE A N 1
ATOM 2130 C CA . ILE A 1 278 ? 0.522 -14.498 -25.741 1.00 85.19 278 ILE A CA 1
ATOM 2131 C C . ILE A 1 278 ? 1.861 -15.124 -25.333 1.00 85.19 278 ILE A C 1
ATOM 2133 O O . ILE A 1 278 ? 2.810 -15.105 -26.114 1.00 85.19 278 ILE A O 1
ATOM 2137 N N . ALA A 1 279 ? 1.944 -15.700 -24.130 1.00 84.56 279 ALA A N 1
ATOM 2138 C CA . ALA A 1 279 ? 3.162 -16.334 -23.629 1.00 84.56 279 ALA A CA 1
ATOM 2139 C C . ALA A 1 279 ? 3.569 -17.574 -24.446 1.00 84.56 279 ALA A C 1
ATOM 2141 O O . ALA A 1 279 ? 4.756 -17.875 -24.564 1.00 84.56 279 ALA A O 1
ATOM 2142 N N . GLN A 1 280 ? 2.595 -18.283 -25.021 1.00 88.19 280 GLN A N 1
ATOM 2143 C CA . GLN A 1 280 ? 2.817 -19.467 -25.852 1.00 88.19 280 GLN A CA 1
ATOM 2144 C C . GLN A 1 280 ? 3.118 -19.144 -27.324 1.00 88.19 280 GLN A C 1
ATOM 2146 O O . GLN A 1 280 ? 3.500 -20.053 -28.067 1.00 88.19 280 GLN A O 1
ATOM 2151 N N . GLN A 1 281 ? 2.981 -17.885 -27.760 1.00 89.69 281 GLN A N 1
ATOM 2152 C CA . GLN A 1 281 ? 3.213 -17.497 -29.151 1.00 89.69 281 GLN A CA 1
ATOM 2153 C C . GLN A 1 281 ? 4.683 -17.743 -29.548 1.00 89.69 281 GLN A C 1
ATOM 2155 O O . GLN A 1 281 ? 5.593 -17.111 -29.000 1.00 89.69 281 GLN A O 1
ATOM 2160 N N . PRO A 1 282 ? 4.965 -18.638 -30.515 1.00 87.69 282 PRO A N 1
ATOM 2161 C CA . PRO A 1 282 ? 6.335 -18.940 -30.903 1.00 87.69 282 PRO A CA 1
ATOM 2162 C C . PRO A 1 282 ? 6.939 -17.788 -31.713 1.00 87.69 282 PRO A C 1
ATOM 2164 O O . PRO A 1 282 ? 6.301 -17.225 -32.608 1.00 87.69 282 PRO A O 1
ATOM 2167 N N . SER A 1 283 ? 8.213 -17.484 -31.449 1.00 88.62 283 SER A N 1
ATOM 2168 C CA . SER A 1 283 ? 8.977 -16.530 -32.259 1.00 88.62 283 SER A CA 1
ATOM 2169 C C . SER A 1 283 ? 9.072 -16.998 -33.715 1.00 88.62 283 SER A C 1
ATOM 2171 O O . SER A 1 283 ? 9.037 -18.199 -33.981 1.00 88.62 283 SER A O 1
ATOM 2173 N N . LEU A 1 284 ? 9.255 -16.068 -34.660 1.00 87.50 284 LEU A N 1
ATOM 2174 C CA . LEU A 1 284 ? 9.396 -16.400 -36.086 1.00 87.50 284 LEU A CA 1
ATOM 2175 C C . LEU A 1 284 ? 10.497 -17.446 -36.327 1.00 87.50 284 LEU A C 1
ATOM 2177 O O . LEU A 1 284 ? 10.287 -18.410 -37.053 1.00 87.50 284 LEU A O 1
ATOM 2181 N N . LEU A 1 285 ? 11.650 -17.305 -35.667 1.00 89.06 285 LEU A N 1
ATOM 2182 C CA . LEU A 1 285 ? 12.744 -18.273 -35.783 1.00 89.06 285 LEU A CA 1
ATOM 2183 C C . LEU A 1 285 ? 12.359 -19.647 -35.229 1.00 89.06 285 LEU A C 1
ATOM 2185 O O . LEU A 1 285 ? 12.677 -20.658 -35.844 1.00 89.06 285 LEU A O 1
ATOM 2189 N N . SER A 1 286 ? 11.648 -19.698 -34.097 1.00 90.50 286 SER A N 1
ATOM 2190 C CA . SER A 1 286 ? 11.164 -20.966 -33.542 1.00 90.50 286 SER A CA 1
ATOM 2191 C C . SER A 1 286 ? 10.120 -21.614 -34.451 1.00 90.50 286 SER A C 1
ATOM 2193 O O . SER A 1 286 ? 10.153 -22.824 -34.656 1.00 90.50 286 SER A O 1
ATOM 2195 N N . PHE A 1 287 ? 9.227 -20.814 -35.034 1.00 93.31 287 PHE A N 1
ATOM 2196 C CA . PHE A 1 287 ? 8.240 -21.262 -36.008 1.00 93.31 287 PHE A CA 1
ATOM 2197 C C . PHE A 1 287 ? 8.910 -21.871 -37.247 1.00 93.31 287 PHE A C 1
ATOM 2199 O O . PHE A 1 287 ? 8.620 -23.018 -37.590 1.00 93.31 287 PHE A O 1
ATOM 2206 N N . LEU A 1 288 ? 9.858 -21.152 -37.857 1.00 93.56 288 LEU A N 1
ATOM 2207 C CA . LEU A 1 288 ? 10.618 -21.624 -39.017 1.00 93.56 288 LEU A CA 1
ATOM 2208 C C . LEU A 1 288 ? 11.432 -22.880 -38.687 1.00 93.56 288 LEU A C 1
ATOM 2210 O O . LEU A 1 288 ? 11.406 -23.843 -39.446 1.00 93.56 288 LEU A O 1
ATOM 2214 N N . TYR A 1 289 ? 12.099 -22.908 -37.530 1.00 94.81 289 TYR A N 1
ATOM 2215 C CA . TYR A 1 289 ? 12.869 -24.065 -37.077 1.00 94.81 289 TYR A CA 1
ATOM 2216 C C . TYR A 1 289 ? 11.993 -25.307 -36.874 1.00 94.81 289 TYR A C 1
ATOM 2218 O O . TYR A 1 289 ? 12.364 -26.392 -37.308 1.00 94.81 289 TYR A O 1
ATOM 2226 N N . ARG A 1 290 ? 10.812 -25.167 -36.257 1.00 94.06 290 ARG A N 1
ATOM 2227 C CA . ARG A 1 290 ? 9.874 -26.288 -36.065 1.00 94.06 290 ARG A CA 1
ATOM 2228 C C . ARG A 1 290 ? 9.339 -26.821 -37.392 1.00 94.06 290 ARG A C 1
ATOM 2230 O O . ARG A 1 290 ? 9.217 -28.032 -37.539 1.00 94.06 290 ARG A O 1
ATOM 2237 N N . TRP A 1 291 ? 9.052 -25.943 -38.352 1.00 94.38 291 TRP A N 1
ATOM 2238 C CA . TRP A 1 291 ? 8.674 -26.343 -39.711 1.00 94.38 291 TRP A CA 1
ATOM 2239 C C . TRP A 1 291 ? 9.807 -27.063 -40.435 1.00 94.38 291 TRP A C 1
ATOM 2241 O O . TRP A 1 291 ? 9.578 -28.123 -41.011 1.00 94.38 291 TRP A O 1
ATOM 2251 N N . LEU A 1 292 ? 11.033 -26.551 -40.341 1.00 95.00 292 LEU A N 1
ATOM 2252 C CA . LEU A 1 292 ? 12.208 -27.208 -40.904 1.00 95.00 292 LEU A CA 1
ATOM 2253 C C . LEU A 1 292 ? 12.428 -28.591 -40.278 1.00 95.00 292 LEU A C 1
ATOM 2255 O O . LEU A 1 292 ? 12.598 -29.566 -41.001 1.00 95.00 292 LEU A O 1
ATOM 2259 N N . LEU A 1 293 ? 12.342 -28.704 -38.952 1.00 95.19 293 LEU A N 1
ATOM 2260 C CA . LEU A 1 293 ? 12.463 -29.976 -38.240 1.00 95.19 293 LEU A CA 1
ATOM 2261 C C . LEU A 1 293 ? 11.364 -30.970 -38.647 1.00 95.19 293 LEU A C 1
ATOM 2263 O O . LEU A 1 293 ? 11.648 -32.146 -38.858 1.00 95.19 293 LEU A O 1
ATOM 2267 N N . PHE A 1 294 ? 10.121 -30.504 -38.786 1.00 94.69 294 PHE A N 1
ATOM 2268 C CA . PHE A 1 294 ? 8.992 -31.320 -39.233 1.00 94.69 294 PHE A CA 1
ATOM 2269 C C . PHE A 1 294 ? 9.200 -31.877 -40.649 1.00 94.69 294 PHE A C 1
ATOM 2271 O O . PHE A 1 294 ? 8.942 -33.058 -40.883 1.00 94.69 294 PHE A O 1
ATOM 2278 N N . LEU A 1 295 ? 9.714 -31.049 -41.566 1.00 94.44 295 LEU A N 1
ATOM 2279 C CA . LEU A 1 295 ? 10.044 -31.454 -42.934 1.00 94.44 295 LEU A CA 1
ATOM 2280 C C . LEU A 1 295 ? 11.223 -32.437 -42.969 1.00 94.44 295 LEU A C 1
ATOM 2282 O O . LEU A 1 295 ? 11.139 -33.466 -43.634 1.00 94.44 295 LEU A O 1
ATOM 2286 N N . VAL A 1 296 ? 12.293 -32.162 -42.216 1.00 94.88 296 VAL A N 1
ATOM 2287 C CA . VAL A 1 296 ? 13.503 -33.004 -42.160 1.00 94.88 296 VAL A CA 1
ATOM 2288 C C . VAL A 1 296 ? 13.218 -34.371 -41.536 1.00 94.88 296 VAL A C 1
ATOM 2290 O O . VAL A 1 296 ? 13.715 -35.38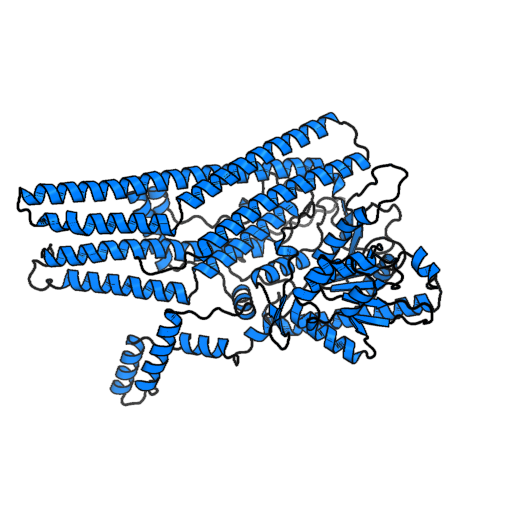5 -42.015 1.00 94.88 296 VAL A O 1
ATOM 2293 N N . LEU A 1 297 ? 12.389 -34.428 -40.491 1.00 94.75 297 LEU A N 1
ATOM 2294 C CA . LEU A 1 297 ? 12.018 -35.679 -39.823 1.00 94.75 297 LEU A CA 1
ATOM 2295 C C . LEU A 1 297 ? 10.850 -36.412 -40.503 1.00 94.75 297 LEU A C 1
ATOM 2297 O O . LEU A 1 297 ? 10.244 -37.285 -39.879 1.00 94.75 297 LEU A O 1
ATOM 2301 N N . ALA A 1 298 ? 10.519 -36.063 -41.752 1.00 88.94 298 ALA A N 1
ATOM 2302 C CA . ALA A 1 298 ? 9.460 -36.692 -42.545 1.00 88.94 298 ALA A CA 1
ATOM 2303 C C . ALA A 1 298 ? 8.125 -36.829 -41.781 1.00 88.94 298 ALA A C 1
ATOM 2305 O O . ALA A 1 298 ? 7.465 -37.866 -41.828 1.00 88.94 298 ALA A O 1
ATOM 2306 N N . GLY A 1 299 ? 7.747 -35.802 -41.014 1.00 82.38 299 GLY A N 1
ATOM 2307 C CA . GLY A 1 299 ? 6.490 -35.782 -40.262 1.00 82.38 299 GLY A CA 1
ATOM 2308 C C . GLY A 1 299 ? 6.468 -36.590 -38.958 1.00 82.38 299 GLY A C 1
ATOM 2309 O O . GLY A 1 299 ? 5.421 -36.661 -38.323 1.00 82.38 299 GLY A O 1
ATOM 2310 N N . ARG A 1 300 ? 7.597 -37.161 -38.510 1.00 88.25 300 ARG A N 1
ATOM 2311 C CA . ARG A 1 300 ? 7.685 -37.842 -37.198 1.00 88.25 300 ARG A CA 1
ATOM 2312 C C . ARG A 1 300 ? 7.614 -36.879 -36.005 1.00 88.25 300 ARG A C 1
ATOM 2314 O O . ARG A 1 300 ? 7.334 -37.306 -34.890 1.00 88.25 300 ARG A O 1
ATOM 2321 N N . ALA A 1 301 ? 7.883 -35.593 -36.225 1.00 89.12 301 ALA A N 1
ATOM 2322 C CA . ALA A 1 301 ? 7.708 -34.545 -35.223 1.00 89.12 301 ALA A CA 1
ATOM 2323 C C . ALA A 1 301 ? 6.248 -34.051 -35.182 1.00 89.12 301 ALA A C 1
ATOM 2325 O O . ALA A 1 301 ? 5.558 -34.106 -36.202 1.00 89.12 301 ALA A O 1
ATOM 2326 N N . PRO A 1 302 ? 5.769 -33.512 -34.045 1.00 90.19 302 PRO A N 1
ATOM 2327 C CA . PRO A 1 302 ? 4.443 -32.906 -33.975 1.00 90.19 302 PRO A CA 1
ATOM 2328 C C . PRO A 1 302 ? 4.304 -31.773 -34.999 1.00 90.19 302 PRO A C 1
ATOM 2330 O O . PRO A 1 302 ? 5.192 -30.924 -35.127 1.00 90.19 302 PRO A O 1
ATOM 2333 N N . ARG A 1 303 ? 3.179 -31.761 -35.727 1.00 91.69 303 ARG A N 1
ATOM 2334 C CA . ARG A 1 303 ? 2.904 -30.765 -36.766 1.00 91.69 303 ARG A CA 1
ATOM 2335 C C . ARG A 1 303 ? 2.893 -29.356 -36.149 1.00 91.69 303 ARG A C 1
ATOM 2337 O O . ARG A 1 303 ? 2.087 -29.102 -35.252 1.00 91.69 303 ARG A O 1
ATOM 2344 N N . PRO A 1 304 ? 3.754 -28.431 -36.610 1.00 91.25 304 PRO A N 1
ATOM 2345 C CA . PRO A 1 304 ? 3.727 -27.047 -36.148 1.00 91.25 304 PRO A CA 1
ATOM 2346 C C . PRO A 1 304 ? 2.419 -26.342 -36.554 1.00 91.25 304 PRO A C 1
ATOM 2348 O O . PRO A 1 304 ? 1.739 -26.784 -37.486 1.00 91.25 304 PRO A O 1
ATOM 2351 N N . PRO A 1 305 ? 2.054 -25.233 -35.879 1.00 90.81 305 PRO A N 1
ATOM 2352 C CA . PRO A 1 305 ? 0.866 -24.461 -36.231 1.00 90.81 305 PRO A CA 1
ATOM 2353 C C . PRO A 1 305 ? 0.917 -24.005 -37.697 1.00 90.81 305 PRO A C 1
ATOM 2355 O O . PRO A 1 305 ? 1.988 -23.731 -38.246 1.00 90.81 305 PRO A O 1
ATOM 2358 N N . GLY A 1 306 ? -0.247 -23.920 -38.345 1.00 95.19 306 GLY A N 1
ATOM 2359 C CA . GLY A 1 306 ? -0.350 -23.401 -39.710 1.00 95.19 306 GLY A CA 1
ATOM 2360 C C . GLY A 1 306 ? 0.019 -21.916 -39.779 1.00 95.19 306 GLY A C 1
ATOM 2361 O O . GLY A 1 306 ? -0.153 -21.187 -38.800 1.00 95.19 306 GLY A O 1
ATOM 2362 N N . LEU A 1 307 ? 0.476 -21.445 -40.945 1.00 93.44 307 LEU A N 1
ATOM 2363 C CA . LEU A 1 307 ? 0.875 -20.044 -41.146 1.00 93.44 307 LEU A CA 1
ATOM 2364 C C . LEU A 1 307 ? -0.234 -19.058 -40.747 1.00 93.44 307 LEU A C 1
ATOM 2366 O O . LEU A 1 307 ? 0.049 -18.088 -40.057 1.00 93.44 307 LEU A O 1
ATOM 2370 N N . GLY A 1 308 ? -1.495 -19.340 -41.096 1.00 94.31 308 GLY A N 1
ATOM 2371 C CA . GLY A 1 308 ? -2.637 -18.499 -40.712 1.00 94.31 308 GLY A CA 1
ATOM 2372 C C . GLY A 1 308 ? -2.814 -18.379 -39.194 1.00 94.31 308 GLY A C 1
ATOM 2373 O O . GLY A 1 308 ? -2.952 -17.274 -38.676 1.00 94.31 308 GLY A O 1
ATOM 2374 N N . SER A 1 309 ? -2.720 -19.497 -38.463 1.00 90.12 309 SER A N 1
ATOM 2375 C CA . SER A 1 309 ? -2.774 -19.482 -36.992 1.00 90.12 309 SER A CA 1
ATOM 2376 C C . SER A 1 309 ? -1.578 -18.758 -36.372 1.00 90.12 309 SER A C 1
ATOM 2378 O O . SER A 1 309 ? -1.740 -18.022 -35.403 1.00 90.12 309 SER A O 1
ATOM 2380 N N . TRP A 1 310 ? -0.386 -18.904 -36.965 1.00 93.12 310 TRP A N 1
ATOM 2381 C CA . TRP A 1 310 ? 0.802 -18.196 -36.503 1.00 93.12 310 TRP A CA 1
ATOM 2382 C C . TRP A 1 310 ? 0.694 -16.689 -36.745 1.00 93.12 310 TRP A C 1
ATOM 2384 O O . TRP A 1 310 ? 0.986 -15.927 -35.831 1.00 93.12 310 TRP A O 1
ATOM 2394 N N . LEU A 1 311 ? 0.231 -16.262 -37.926 1.00 93.00 311 LEU A N 1
ATOM 2395 C CA . LEU A 1 311 ? 0.021 -14.854 -38.276 1.00 93.00 311 LEU A CA 1
ATOM 2396 C C . LEU A 1 311 ? -1.051 -14.207 -37.399 1.00 93.00 311 LEU A C 1
ATOM 2398 O O . LEU A 1 311 ? -0.853 -13.093 -36.927 1.00 93.00 311 LEU A O 1
ATOM 2402 N N . SER A 1 312 ? -2.154 -14.910 -37.136 1.00 91.62 312 SER A N 1
ATOM 2403 C CA . SER A 1 312 ? -3.192 -14.441 -36.215 1.00 91.62 312 SER A CA 1
ATOM 2404 C C . SER A 1 312 ? -2.637 -14.260 -34.798 1.00 91.62 312 SER A C 1
ATOM 2406 O O . SER A 1 312 ? -2.777 -13.178 -34.228 1.00 91.62 312 SER A O 1
ATOM 2408 N N . GLY A 1 313 ? -1.919 -15.256 -34.268 1.00 88.69 313 GLY A N 1
ATOM 2409 C CA . GLY A 1 313 ? -1.276 -15.154 -32.957 1.00 88.69 313 GLY A CA 1
ATOM 2410 C C . GLY A 1 313 ? -0.180 -14.083 -32.901 1.00 88.69 313 GLY A C 1
ATOM 2411 O O . GLY A 1 313 ? -0.055 -13.376 -31.905 1.00 88.69 313 GLY A O 1
ATOM 2412 N N . ALA A 1 314 ? 0.582 -13.896 -33.982 1.00 88.69 314 ALA A N 1
ATOM 2413 C CA . ALA A 1 314 ? 1.583 -12.839 -34.103 1.00 88.69 314 ALA A CA 1
ATOM 2414 C C . ALA A 1 314 ? 0.931 -11.450 -34.159 1.00 88.69 314 ALA A C 1
ATOM 2416 O O . ALA A 1 314 ? 1.452 -10.515 -33.557 1.00 88.69 314 ALA A O 1
ATOM 2417 N N . GLY A 1 315 ? -0.223 -11.318 -34.820 1.00 90.88 315 GLY A N 1
ATOM 2418 C CA . GLY A 1 315 ? -1.023 -10.095 -34.833 1.00 90.88 315 GLY A CA 1
ATOM 2419 C C . GLY A 1 315 ? -1.598 -9.754 -33.457 1.00 90.88 315 GLY A C 1
ATOM 2420 O O . GLY A 1 315 ? -1.506 -8.604 -33.033 1.00 90.88 315 GLY A O 1
ATOM 2421 N N . GLU A 1 316 ? -2.133 -10.739 -32.726 1.00 88.06 316 GLU A N 1
ATOM 2422 C CA . GLU A 1 316 ? -2.571 -10.557 -31.332 1.00 88.06 316 GLU A CA 1
ATOM 2423 C C . GLU A 1 316 ? -1.400 -10.177 -30.418 1.00 88.06 316 GLU A C 1
ATOM 2425 O O . GLU A 1 316 ? -1.508 -9.225 -29.646 1.00 88.06 316 GLU A O 1
ATOM 2430 N N . TRP A 1 317 ? -0.270 -10.879 -30.539 1.00 88.56 317 TRP A N 1
ATOM 2431 C CA . TRP A 1 317 ? 0.958 -10.585 -29.802 1.00 88.56 317 TRP A CA 1
ATOM 2432 C C . TRP A 1 317 ? 1.449 -9.166 -30.083 1.00 88.56 317 TRP A C 1
ATOM 2434 O O . TRP A 1 317 ? 1.739 -8.428 -29.150 1.00 88.56 317 TRP A O 1
ATOM 2444 N N . PHE A 1 318 ? 1.485 -8.754 -31.351 1.00 88.06 318 PHE A N 1
ATOM 2445 C CA . PHE A 1 318 ? 1.925 -7.419 -31.745 1.00 88.06 318 PHE A CA 1
ATOM 2446 C C . PHE A 1 318 ? 0.981 -6.338 -31.215 1.00 88.06 318 PHE A C 1
ATOM 2448 O O . PHE A 1 318 ? 1.442 -5.354 -30.645 1.00 88.06 318 PHE A O 1
ATOM 2455 N N . ARG A 1 319 ? -0.338 -6.553 -31.313 1.00 89.44 319 ARG A N 1
ATOM 2456 C CA . ARG A 1 319 ? -1.340 -5.649 -30.734 1.00 89.44 319 ARG A CA 1
ATOM 2457 C C . ARG A 1 319 ? -1.147 -5.494 -29.228 1.00 89.44 319 ARG A C 1
ATOM 2459 O O . ARG A 1 319 ? -1.190 -4.380 -28.734 1.00 89.44 319 ARG A O 1
ATOM 2466 N N . VAL A 1 320 ? -0.897 -6.592 -28.517 1.00 85.69 320 VAL A N 1
ATOM 2467 C CA . VAL A 1 320 ? -0.647 -6.578 -27.067 1.00 85.69 320 VAL A CA 1
ATOM 2468 C C . VAL A 1 320 ? 0.696 -5.939 -26.717 1.00 85.69 320 VAL A C 1
ATOM 2470 O O . VAL A 1 320 ? 0.828 -5.302 -25.685 1.00 85.69 320 VAL A O 1
ATOM 2473 N N . MET A 1 321 ? 1.715 -6.096 -27.552 1.00 83.94 321 MET A N 1
ATOM 2474 C CA . MET A 1 321 ? 3.006 -5.446 -27.332 1.00 83.94 321 MET A CA 1
ATOM 2475 C C . MET A 1 321 ? 2.918 -3.925 -27.523 1.00 83.94 321 MET A C 1
ATOM 2477 O O . MET A 1 321 ? 3.612 -3.180 -26.831 1.00 83.94 321 MET A O 1
ATOM 2481 N N . LEU A 1 322 ? 2.065 -3.466 -28.446 1.00 85.06 322 LEU A N 1
ATOM 2482 C CA . LEU A 1 322 ? 1.779 -2.046 -28.648 1.00 85.06 322 LEU A CA 1
ATOM 2483 C C . LEU A 1 322 ? 0.885 -1.470 -27.544 1.00 85.06 322 LEU A C 1
ATOM 2485 O O . LEU A 1 322 ? 1.171 -0.378 -27.059 1.00 85.06 322 LEU A O 1
ATOM 2489 N N . ASP A 1 323 ? -0.145 -2.220 -27.152 1.00 85.25 323 ASP A N 1
ATOM 2490 C CA . ASP A 1 323 ? -1.141 -1.858 -26.143 1.00 85.25 323 ASP A CA 1
ATOM 2491 C C . ASP A 1 323 ? -1.284 -2.997 -25.109 1.00 85.25 323 ASP A C 1
ATOM 2493 O O . ASP A 1 323 ? -2.146 -3.882 -25.246 1.00 85.25 323 ASP A O 1
ATOM 2497 N N . PRO A 1 324 ? -0.366 -3.068 -24.123 1.00 81.38 324 PRO A N 1
ATOM 2498 C CA . PRO A 1 324 ? -0.380 -4.122 -23.121 1.00 81.38 324 PRO A CA 1
ATOM 2499 C C . PRO A 1 324 ? -1.644 -4.009 -22.263 1.00 81.38 324 PRO A C 1
ATOM 2501 O O . PRO A 1 324 ? -1.929 -2.936 -21.736 1.00 81.38 324 PRO A O 1
ATOM 2504 N N . PRO A 1 325 ? -2.412 -5.102 -22.089 1.00 79.88 325 PRO A N 1
ATOM 2505 C CA . PRO A 1 325 ? -3.636 -5.048 -21.309 1.00 79.88 325 PRO A CA 1
ATOM 2506 C C . PRO A 1 325 ? -3.317 -4.674 -19.861 1.00 79.88 325 PRO A C 1
ATOM 2508 O O . PRO A 1 325 ? -2.422 -5.263 -19.246 1.00 79.88 325 PRO A O 1
ATOM 2511 N N . GLU A 1 326 ? -4.084 -3.737 -19.304 1.00 83.88 326 GLU A N 1
ATOM 2512 C CA . GLU A 1 326 ? -4.036 -3.458 -17.873 1.00 83.88 326 GLU A CA 1
ATOM 2513 C C . GLU A 1 326 ? -4.419 -4.724 -17.106 1.00 83.88 326 GLU A C 1
ATOM 2515 O O . GLU A 1 326 ? -5.543 -5.224 -17.212 1.00 83.88 326 GLU A O 1
ATOM 2520 N N . ARG A 1 327 ? -3.468 -5.259 -16.336 1.00 89.25 327 ARG A N 1
ATOM 2521 C CA . ARG A 1 327 ? -3.724 -6.428 -15.495 1.00 89.25 327 ARG A CA 1
ATOM 2522 C C . ARG A 1 327 ? -4.723 -6.069 -14.408 1.00 89.25 327 ARG A C 1
ATOM 2524 O O . ARG A 1 327 ? -4.640 -4.995 -13.802 1.00 89.25 327 ARG A O 1
ATOM 2531 N N . SER A 1 328 ? -5.643 -6.981 -14.117 1.00 92.75 328 SER A N 1
ATOM 2532 C CA . SER A 1 328 ? -6.546 -6.792 -12.987 1.00 92.75 328 SER A CA 1
ATOM 2533 C C . SER A 1 328 ? -5.756 -6.732 -11.672 1.00 92.75 328 SER A C 1
ATOM 2535 O O . SER A 1 328 ? -4.688 -7.331 -11.528 1.00 92.75 328 SER A O 1
ATOM 2537 N N . GLN A 1 329 ? -6.275 -6.002 -10.679 1.00 94.88 329 GLN A N 1
ATOM 2538 C CA . GLN A 1 329 ? -5.611 -5.886 -9.374 1.00 94.88 329 GLN A CA 1
ATOM 2539 C C . GLN A 1 329 ? -5.502 -7.248 -8.668 1.00 94.88 329 GLN A C 1
ATOM 2541 O O . GLN A 1 329 ? -4.522 -7.493 -7.973 1.00 94.88 329 GLN A O 1
ATOM 2546 N N . ALA A 1 330 ? -6.450 -8.162 -8.906 1.00 94.25 330 ALA A N 1
ATOM 2547 C CA . ALA A 1 330 ? -6.376 -9.545 -8.437 1.00 94.25 330 ALA A CA 1
ATOM 2548 C C . ALA A 1 330 ? -5.189 -10.300 -9.064 1.00 94.25 330 ALA A C 1
ATOM 2550 O O . ALA A 1 330 ? -4.415 -10.929 -8.344 1.00 94.25 330 ALA A O 1
ATOM 2551 N N . SER A 1 331 ? -4.999 -10.189 -10.386 1.00 93.25 331 SER A N 1
ATOM 2552 C CA . SER A 1 331 ? -3.867 -10.800 -11.101 1.00 93.25 331 SER A CA 1
ATOM 2553 C C . SER A 1 331 ? -2.529 -10.211 -10.663 1.00 93.25 331 SER A C 1
ATOM 2555 O O . SER A 1 331 ? -1.571 -10.948 -10.441 1.00 93.25 331 SER A O 1
ATOM 2557 N N . ARG A 1 332 ? -2.473 -8.890 -10.461 1.00 93.44 332 ARG A N 1
ATOM 2558 C CA . ARG A 1 332 ? -1.290 -8.195 -9.935 1.00 93.44 332 ARG A CA 1
ATOM 2559 C C . ARG A 1 332 ? -0.957 -8.627 -8.508 1.00 93.44 332 ARG A C 1
ATOM 2561 O O . ARG A 1 332 ? 0.211 -8.808 -8.186 1.00 93.44 332 ARG A O 1
ATOM 2568 N N . LEU A 1 333 ? -1.964 -8.824 -7.657 1.00 95.06 333 LEU A N 1
ATOM 2569 C CA . LEU A 1 333 ? -1.759 -9.346 -6.309 1.00 95.06 333 LEU A CA 1
ATOM 2570 C C . LEU A 1 333 ? -1.232 -10.783 -6.338 1.00 95.06 333 LEU A C 1
ATOM 2572 O O . LEU A 1 333 ? -0.269 -11.093 -5.642 1.00 95.06 333 LEU A O 1
ATOM 2576 N N . LEU A 1 334 ? -1.829 -11.646 -7.164 1.00 93.88 334 LEU A N 1
ATOM 2577 C CA . LEU A 1 334 ? -1.361 -13.018 -7.336 1.00 93.88 334 LEU A CA 1
ATOM 2578 C C . LEU A 1 334 ? 0.093 -13.051 -7.820 1.00 93.88 334 LEU A C 1
ATOM 2580 O O . LEU A 1 334 ? 0.888 -13.837 -7.312 1.00 93.88 334 LEU A O 1
ATOM 2584 N N . GLU A 1 335 ? 0.460 -12.179 -8.758 1.00 91.94 335 GLU A N 1
ATOM 2585 C CA . GLU A 1 335 ? 1.843 -12.003 -9.200 1.00 91.94 335 GLU A CA 1
ATOM 2586 C C . GLU A 1 335 ? 2.745 -11.598 -8.030 1.00 91.94 335 GLU A C 1
ATOM 2588 O O . GLU A 1 335 ? 3.685 -12.318 -7.735 1.00 91.94 335 GLU A O 1
ATOM 2593 N N . ILE A 1 336 ? 2.422 -10.541 -7.282 1.00 92.50 336 ILE A N 1
ATOM 2594 C CA . ILE A 1 336 ? 3.190 -10.094 -6.102 1.00 92.50 336 ILE A CA 1
ATOM 2595 C C . ILE A 1 336 ? 3.417 -11.237 -5.091 1.00 92.50 336 ILE A C 1
ATOM 2597 O O . ILE A 1 336 ? 4.525 -11.386 -4.580 1.00 92.50 336 ILE A O 1
ATOM 2601 N N . LEU A 1 337 ? 2.401 -12.060 -4.811 1.00 91.12 337 LEU A N 1
ATOM 2602 C CA . LEU A 1 337 ? 2.488 -13.145 -3.821 1.00 91.12 337 LEU A CA 1
ATOM 2603 C C . LEU A 1 337 ? 3.226 -14.392 -4.339 1.00 91.12 337 LEU A C 1
ATOM 2605 O O . LEU A 1 337 ? 3.913 -15.080 -3.579 1.00 91.12 337 LEU A O 1
ATOM 2609 N N . SER A 1 338 ? 3.091 -14.700 -5.630 1.00 88.94 338 SER A N 1
ATOM 2610 C CA . SER A 1 338 ? 3.676 -15.901 -6.244 1.00 88.94 338 SER A CA 1
ATOM 2611 C C . SER A 1 338 ? 5.055 -15.669 -6.863 1.00 88.94 338 SER A C 1
ATOM 2613 O O . SER A 1 338 ? 5.804 -16.629 -7.080 1.00 88.94 338 SER A O 1
ATOM 2615 N N . HIS A 1 339 ? 5.412 -14.415 -7.154 1.00 82.62 339 HIS A N 1
ATOM 2616 C CA . HIS A 1 339 ? 6.637 -14.087 -7.869 1.00 82.62 339 HIS A CA 1
ATOM 2617 C C . HIS A 1 339 ? 7.851 -14.349 -6.986 1.00 82.62 339 HIS A C 1
ATOM 2619 O O . HIS A 1 339 ? 8.093 -13.684 -5.974 1.00 82.62 339 HIS A O 1
ATOM 2625 N N . LYS A 1 340 ? 8.648 -15.340 -7.392 1.00 80.81 340 LYS A N 1
ATOM 2626 C CA . LYS A 1 340 ? 9.958 -15.584 -6.788 1.00 80.81 340 LYS A CA 1
ATOM 2627 C C . LYS A 1 340 ? 10.819 -14.344 -6.974 1.00 80.81 340 LYS A C 1
ATOM 2629 O O . LYS A 1 340 ? 10.737 -13.676 -8.000 1.00 80.81 340 LYS A O 1
ATOM 2634 N N . GLN A 1 341 ? 11.668 -14.065 -5.990 1.00 79.69 341 GLN A N 1
ATOM 2635 C CA . GLN A 1 341 ? 12.550 -12.910 -6.032 1.00 79.69 341 GLN A CA 1
ATOM 2636 C C . GLN A 1 341 ? 13.369 -12.907 -7.329 1.00 79.69 341 GLN A C 1
ATOM 2638 O O . GLN A 1 341 ? 14.226 -13.768 -7.539 1.00 79.69 341 GLN A O 1
ATOM 2643 N N . ASP A 1 342 ? 13.109 -11.932 -8.203 1.00 78.62 342 ASP A N 1
ATOM 2644 C CA . ASP A 1 342 ? 13.877 -11.773 -9.429 1.00 78.62 342 ASP A CA 1
ATOM 2645 C C . ASP A 1 342 ? 15.329 -11.434 -9.094 1.00 78.62 342 ASP A C 1
ATOM 2647 O O . ASP A 1 342 ? 15.635 -10.385 -8.519 1.00 78.62 342 ASP A O 1
ATOM 2651 N N . VAL A 1 343 ? 16.233 -12.314 -9.513 1.00 80.19 343 VAL A N 1
ATOM 2652 C CA . VAL A 1 343 ? 17.674 -12.085 -9.456 1.00 80.19 343 VAL A CA 1
ATOM 2653 C C . VAL A 1 343 ? 18.149 -11.646 -10.834 1.00 80.19 343 VAL A C 1
ATOM 2655 O O . VAL A 1 343 ? 17.796 -12.246 -11.850 1.00 80.19 343 VAL A O 1
ATOM 2658 N N . LEU A 1 344 ? 19.000 -10.619 -10.870 1.00 79.38 344 LEU A N 1
ATOM 2659 C CA . LEU A 1 344 ? 19.648 -10.192 -12.107 1.00 79.38 344 LEU A CA 1
ATOM 2660 C C . LEU A 1 344 ? 20.447 -11.357 -12.711 1.00 79.38 344 LEU A C 1
ATOM 2662 O O . LEU A 1 344 ? 21.411 -11.873 -12.123 1.00 79.38 344 LEU A O 1
ATOM 2666 N N . SER A 1 345 ? 20.075 -11.735 -13.929 1.00 85.50 345 SER A N 1
ATOM 2667 C CA . SER A 1 345 ? 20.794 -12.709 -14.738 1.00 85.50 345 SER A CA 1
ATOM 2668 C C . SER A 1 345 ? 22.251 -12.276 -14.940 1.00 85.50 345 SER A C 1
ATOM 2670 O O . SER A 1 345 ? 22.615 -11.103 -14.811 1.00 85.50 345 SER A O 1
ATOM 2672 N N . ARG A 1 346 ? 23.138 -13.224 -15.276 1.00 85.50 346 ARG A N 1
ATOM 2673 C CA . ARG A 1 346 ? 24.551 -12.899 -15.566 1.00 85.50 346 ARG A CA 1
ATOM 2674 C C . ARG A 1 346 ? 24.675 -11.839 -16.667 1.00 85.50 346 ARG A C 1
ATOM 2676 O O . ARG A 1 346 ? 25.517 -10.957 -16.554 1.00 85.50 346 ARG A O 1
ATOM 2683 N N . ARG A 1 347 ? 23.809 -11.906 -17.686 1.00 84.88 347 ARG A N 1
ATOM 2684 C CA . ARG A 1 347 ? 23.759 -10.936 -18.790 1.00 84.88 347 ARG A CA 1
ATOM 2685 C C . ARG A 1 347 ? 23.377 -9.545 -18.293 1.00 84.88 347 ARG A C 1
ATOM 2687 O O . ARG A 1 347 ? 24.106 -8.600 -18.558 1.00 84.88 347 ARG A O 1
ATOM 2694 N N . GLU A 1 348 ? 22.308 -9.432 -17.509 1.00 84.31 348 GLU A N 1
ATOM 2695 C CA . GLU A 1 348 ? 21.876 -8.149 -16.933 1.00 84.31 348 GLU A CA 1
ATOM 2696 C C . GLU A 1 348 ? 22.937 -7.549 -16.008 1.00 84.31 348 GLU A C 1
ATOM 2698 O O . GLU A 1 348 ? 23.155 -6.346 -16.025 1.00 84.31 348 GLU A O 1
ATOM 2703 N N . ARG A 1 349 ? 23.665 -8.372 -15.243 1.00 85.75 349 ARG A N 1
ATOM 2704 C CA . ARG A 1 349 ? 24.781 -7.885 -14.416 1.00 85.75 349 ARG A CA 1
ATOM 2705 C C . ARG A 1 349 ? 25.927 -7.312 -15.244 1.00 85.75 349 ARG A C 1
ATOM 2707 O O . ARG A 1 349 ? 26.517 -6.316 -14.838 1.00 85.75 349 ARG A O 1
ATOM 2714 N N . ILE A 1 350 ? 26.256 -7.938 -16.373 1.00 85.94 350 ILE A N 1
ATOM 2715 C CA . ILE A 1 350 ? 27.274 -7.422 -17.297 1.00 85.94 350 ILE A CA 1
ATOM 2716 C C . ILE A 1 350 ? 26.794 -6.105 -17.907 1.00 85.94 350 ILE A C 1
ATOM 2718 O O . ILE A 1 350 ? 27.546 -5.137 -17.905 1.00 85.94 350 ILE A O 1
ATOM 2722 N N . ILE A 1 351 ? 25.537 -6.051 -18.353 1.00 84.56 351 ILE A N 1
ATOM 2723 C CA . ILE A 1 351 ? 24.920 -4.842 -18.906 1.00 84.56 351 ILE A CA 1
ATOM 2724 C C . ILE A 1 351 ? 24.943 -3.701 -17.887 1.00 84.56 351 ILE A C 1
ATOM 2726 O O . ILE A 1 351 ? 25.428 -2.623 -18.205 1.00 84.56 351 ILE A O 1
ATOM 2730 N N . ALA A 1 352 ? 24.513 -3.947 -16.650 1.00 83.12 352 ALA A N 1
ATOM 2731 C CA . ALA A 1 352 ? 24.509 -2.941 -15.592 1.00 83.12 352 ALA A CA 1
ATOM 2732 C C . ALA A 1 352 ? 25.922 -2.412 -15.289 1.00 83.12 352 ALA A C 1
ATOM 2734 O O . ALA A 1 352 ? 26.111 -1.221 -15.052 1.00 83.12 352 ALA A O 1
ATOM 2735 N N . ARG A 1 353 ? 26.942 -3.283 -15.325 1.00 85.94 353 ARG A N 1
ATOM 2736 C CA . ARG A 1 353 ? 28.346 -2.871 -15.160 1.00 85.94 353 ARG A CA 1
ATOM 2737 C C . ARG A 1 353 ? 28.838 -2.042 -16.332 1.00 85.94 353 ARG A C 1
ATOM 2739 O O . ARG A 1 353 ? 29.486 -1.027 -16.107 1.00 85.94 353 ARG A O 1
ATOM 2746 N N . LEU A 1 354 ? 28.531 -2.465 -17.557 1.00 84.38 354 LEU A N 1
ATOM 2747 C CA . LEU A 1 354 ? 28.887 -1.722 -18.759 1.00 84.38 354 LEU A CA 1
ATOM 2748 C C . LEU A 1 354 ? 28.225 -0.344 -18.741 1.00 84.38 354 LEU A C 1
ATOM 2750 O O . LEU A 1 354 ? 28.897 0.650 -18.975 1.00 84.38 354 LEU A O 1
ATOM 2754 N N . HIS A 1 355 ? 26.945 -0.275 -18.374 1.00 85.38 355 HIS A N 1
ATOM 2755 C CA . HIS A 1 355 ? 26.233 0.982 -18.203 1.00 85.38 355 HIS A CA 1
ATOM 2756 C C . HIS A 1 355 ? 26.909 1.870 -17.152 1.00 85.38 355 HIS A C 1
ATOM 2758 O O . HIS A 1 355 ? 27.243 3.011 -17.459 1.00 85.38 355 HIS A O 1
ATOM 2764 N N . LEU A 1 356 ? 27.173 1.356 -15.946 1.00 84.69 356 LEU A N 1
ATOM 2765 C CA . LEU A 1 356 ? 27.826 2.135 -14.892 1.00 84.69 356 LEU A CA 1
ATOM 2766 C C . LEU A 1 356 ? 29.222 2.617 -15.319 1.00 84.69 356 LEU A C 1
ATOM 2768 O O . LEU A 1 356 ? 29.579 3.761 -15.063 1.00 84.69 356 LEU A O 1
ATOM 2772 N N . PHE A 1 357 ? 29.983 1.775 -16.018 1.00 86.44 357 PHE A N 1
ATOM 2773 C CA . PHE A 1 357 ? 31.292 2.113 -16.570 1.00 86.44 357 PHE A CA 1
ATOM 2774 C C . PHE A 1 357 ? 31.198 3.219 -17.631 1.00 86.44 357 PHE A C 1
ATOM 2776 O O . PHE A 1 357 ? 31.868 4.243 -17.510 1.00 86.44 357 PHE A O 1
ATOM 2783 N N . CYS A 1 358 ? 30.327 3.061 -18.631 1.00 82.12 358 CYS A N 1
ATOM 2784 C CA . CYS A 1 358 ? 30.106 4.053 -19.682 1.00 82.12 358 CYS A CA 1
ATOM 2785 C C . CYS A 1 358 ? 29.576 5.371 -19.110 1.00 82.12 358 CYS A C 1
ATOM 2787 O O . CYS A 1 358 ? 30.059 6.432 -19.493 1.00 82.12 358 CYS A O 1
ATOM 2789 N N . SER A 1 359 ? 28.644 5.324 -18.154 1.00 81.94 359 SER A N 1
ATOM 2790 C CA . SER A 1 359 ? 28.156 6.520 -17.467 1.00 81.94 359 SER A CA 1
ATOM 2791 C C . SER A 1 359 ? 29.254 7.182 -16.636 1.00 81.94 359 SER A C 1
ATOM 2793 O O . SER A 1 359 ? 29.292 8.407 -16.583 1.00 81.94 359 SER A O 1
ATOM 2795 N N . ALA A 1 360 ? 30.130 6.420 -15.978 1.00 85.38 360 ALA A N 1
ATOM 2796 C CA . ALA A 1 360 ? 31.226 6.979 -15.192 1.00 85.38 360 ALA A CA 1
ATOM 2797 C C . ALA A 1 360 ? 32.267 7.672 -16.079 1.00 85.38 360 ALA A C 1
ATOM 2799 O O . ALA A 1 360 ? 32.732 8.756 -15.729 1.00 85.38 360 ALA A O 1
ATOM 2800 N N . ILE A 1 361 ? 32.588 7.080 -17.236 1.00 83.69 361 ILE A N 1
ATOM 2801 C CA . ILE A 1 361 ? 33.429 7.706 -18.266 1.00 83.69 361 ILE A CA 1
ATOM 2802 C C . ILE A 1 361 ? 32.760 8.975 -18.774 1.00 83.69 361 ILE A C 1
ATOM 2804 O O . ILE A 1 361 ? 33.383 10.032 -18.764 1.00 83.69 361 ILE A O 1
ATOM 2808 N N . ALA A 1 362 ? 31.485 8.878 -19.161 1.00 77.75 362 ALA A N 1
ATOM 2809 C CA . ALA A 1 362 ? 30.732 10.010 -19.673 1.00 77.75 362 ALA A CA 1
ATOM 2810 C C . ALA A 1 362 ? 30.681 11.150 -18.659 1.00 77.75 362 ALA A C 1
ATOM 2812 O O . ALA A 1 362 ? 30.768 12.283 -19.080 1.00 77.75 362 ALA A O 1
ATOM 2813 N N . LYS A 1 363 ? 30.593 10.872 -17.351 1.00 79.19 363 LYS A N 1
ATOM 2814 C CA . LYS A 1 363 ? 30.577 11.879 -16.274 1.00 79.19 363 LYS A CA 1
ATOM 2815 C C . LYS A 1 363 ? 31.963 12.301 -15.776 1.00 79.19 363 LYS A C 1
ATOM 2817 O O . LYS A 1 363 ? 32.044 13.145 -14.886 1.00 79.19 363 LYS A O 1
ATOM 2822 N N . LEU A 1 364 ? 33.039 11.690 -16.278 1.00 84.38 364 LEU A N 1
ATOM 2823 C CA . LEU A 1 364 ? 34.407 11.849 -15.767 1.00 84.38 364 LEU A CA 1
ATOM 2824 C C . LEU A 1 364 ? 34.509 11.640 -14.240 1.00 84.38 364 LEU A C 1
ATOM 2826 O O . LEU A 1 364 ? 35.267 12.329 -13.559 1.00 84.38 364 LEU A O 1
ATOM 2830 N N . ASN A 1 365 ? 33.739 10.696 -13.681 1.00 84.69 365 ASN A N 1
ATOM 2831 C CA . ASN A 1 365 ? 33.722 10.427 -12.241 1.00 84.69 365 ASN A CA 1
ATOM 2832 C C . ASN A 1 365 ? 34.583 9.193 -11.896 1.00 84.69 365 ASN A C 1
ATOM 2834 O O . ASN A 1 365 ? 34.117 8.056 -12.034 1.00 84.69 365 ASN A O 1
ATOM 2838 N N . PRO A 1 366 ? 35.823 9.371 -11.398 1.00 87.50 366 PRO A N 1
ATOM 2839 C CA . PRO A 1 366 ? 36.720 8.252 -11.115 1.00 87.50 366 PRO A CA 1
ATOM 2840 C C . PRO A 1 366 ? 36.213 7.348 -9.982 1.00 87.50 366 PRO A C 1
ATOM 2842 O O . PRO A 1 366 ? 36.568 6.169 -9.938 1.00 87.50 366 PRO A O 1
ATOM 2845 N N . ALA A 1 367 ? 35.381 7.862 -9.070 1.00 87.25 367 ALA A N 1
ATOM 2846 C CA . ALA A 1 367 ? 34.799 7.058 -7.998 1.00 87.25 367 ALA A CA 1
ATOM 2847 C C . ALA A 1 367 ? 33.786 6.042 -8.549 1.00 87.25 367 ALA A C 1
ATOM 2849 O O . ALA A 1 367 ? 33.862 4.859 -8.212 1.00 87.25 367 ALA A O 1
ATOM 2850 N N . ASP A 1 368 ? 32.908 6.480 -9.455 1.00 83.06 368 ASP A N 1
ATOM 2851 C CA . ASP A 1 368 ? 31.918 5.611 -10.102 1.00 83.06 368 ASP A CA 1
ATOM 2852 C C . ASP A 1 368 ? 32.600 4.595 -11.023 1.00 83.06 368 ASP A C 1
ATOM 2854 O O . ASP A 1 368 ? 32.192 3.436 -11.081 1.00 83.06 368 ASP A O 1
ATOM 2858 N N . LEU A 1 369 ? 33.699 4.993 -11.672 1.00 87.62 369 LEU A N 1
ATOM 2859 C CA . LEU A 1 369 ? 34.500 4.098 -12.505 1.00 87.62 369 LEU A CA 1
ATOM 2860 C C . LEU A 1 369 ? 35.092 2.953 -11.673 1.00 87.62 369 LEU A C 1
ATOM 2862 O O . LEU A 1 369 ? 34.983 1.785 -12.041 1.00 87.62 369 LEU A O 1
ATOM 2866 N N . ARG A 1 370 ? 35.667 3.273 -10.506 1.00 88.62 370 ARG A N 1
ATOM 2867 C CA . ARG A 1 370 ? 36.159 2.260 -9.557 1.00 88.62 370 ARG A CA 1
ATOM 2868 C C . ARG A 1 370 ? 35.021 1.392 -9.021 1.00 88.62 370 ARG A C 1
ATOM 2870 O O . ARG A 1 370 ? 35.219 0.194 -8.830 1.00 88.62 370 ARG A O 1
ATOM 2877 N N . ALA A 1 371 ? 33.844 1.970 -8.786 1.00 84.75 371 ALA A N 1
ATOM 2878 C CA . ALA A 1 371 ? 32.670 1.226 -8.342 1.00 84.75 371 ALA A CA 1
ATOM 2879 C C . ALA A 1 371 ? 32.155 0.253 -9.419 1.00 84.75 371 ALA A C 1
ATOM 2881 O O . ALA A 1 371 ? 31.786 -0.866 -9.076 1.00 84.75 371 ALA A O 1
ATOM 2882 N N . ALA A 1 372 ? 32.208 0.622 -10.704 1.00 86.31 372 ALA A N 1
ATOM 2883 C CA . ALA A 1 372 ? 31.808 -0.234 -11.827 1.00 86.31 372 ALA A CA 1
ATOM 2884 C C . ALA A 1 372 ? 32.644 -1.516 -11.946 1.00 86.31 372 ALA A C 1
ATOM 2886 O O . ALA A 1 372 ? 32.146 -2.555 -12.387 1.00 86.31 372 ALA A O 1
ATOM 2887 N N . LEU A 1 373 ? 33.907 -1.447 -11.522 1.00 86.38 373 LEU A N 1
ATOM 2888 C CA . LEU A 1 373 ? 34.829 -2.582 -11.511 1.00 86.38 373 LEU A CA 1
ATOM 2889 C C . LEU A 1 373 ? 34.620 -3.505 -10.305 1.00 86.38 373 LEU A C 1
ATOM 2891 O O . LEU A 1 373 ? 35.036 -4.664 -10.335 1.00 86.38 373 LEU A O 1
ATOM 2895 N N . ARG A 1 374 ? 33.969 -3.022 -9.242 1.00 84.25 374 ARG A N 1
ATOM 2896 C CA . ARG A 1 374 ? 33.676 -3.830 -8.057 1.00 84.25 374 ARG A CA 1
ATOM 2897 C C . ARG A 1 374 ? 32.376 -4.612 -8.256 1.00 84.25 374 ARG A C 1
ATOM 2899 O O . ARG A 1 374 ? 31.444 -4.132 -8.907 1.00 84.25 374 ARG A O 1
ATOM 2906 N N . PRO A 1 375 ? 32.268 -5.838 -7.712 1.00 73.25 375 PRO A N 1
ATOM 2907 C CA . PRO A 1 375 ? 30.977 -6.501 -7.651 1.00 73.25 375 PRO A CA 1
ATOM 2908 C C . PRO A 1 375 ? 29.995 -5.604 -6.882 1.00 73.25 375 PRO A C 1
ATOM 2910 O O . PRO A 1 375 ? 30.395 -4.993 -5.887 1.00 73.25 375 PRO A O 1
ATOM 2913 N N . PRO A 1 376 ? 28.734 -5.487 -7.341 1.00 67.31 376 PRO A N 1
ATOM 2914 C CA . PRO A 1 376 ? 27.748 -4.712 -6.610 1.00 67.31 376 PRO A CA 1
ATOM 2915 C C . PRO A 1 376 ? 27.658 -5.269 -5.191 1.00 67.31 376 PRO A C 1
ATOM 2917 O O . PRO A 1 376 ? 27.543 -6.484 -5.015 1.00 67.31 376 PRO A O 1
ATOM 2920 N N . GLY A 1 377 ? 27.736 -4.382 -4.198 1.00 62.38 377 GLY A N 1
ATOM 2921 C CA . GLY A 1 377 ? 27.464 -4.759 -2.817 1.00 62.38 377 GLY A CA 1
ATOM 2922 C C . GLY A 1 377 ? 26.068 -5.369 -2.706 1.00 62.38 377 GLY A C 1
ATOM 2923 O O . GLY A 1 377 ? 25.188 -5.071 -3.526 1.00 62.38 377 GLY A O 1
ATOM 2924 N N . ALA A 1 378 ? 25.873 -6.229 -1.706 1.00 58.88 378 ALA A N 1
ATOM 2925 C CA . ALA A 1 378 ? 24.542 -6.713 -1.369 1.00 58.88 378 ALA A CA 1
ATOM 2926 C C . ALA A 1 378 ? 23.592 -5.509 -1.196 1.00 58.88 378 ALA A C 1
ATOM 2928 O O . ALA A 1 378 ? 24.031 -4.459 -0.703 1.00 58.88 378 ALA A O 1
ATOM 2929 N N . PRO A 1 379 ? 22.330 -5.608 -1.656 1.00 59.16 379 PRO A N 1
ATOM 2930 C CA . PRO A 1 379 ? 21.348 -4.562 -1.408 1.00 59.16 379 PRO A CA 1
ATOM 2931 C C . PRO A 1 379 ? 21.320 -4.244 0.087 1.00 59.16 379 PRO A C 1
ATOM 2933 O O . PRO A 1 379 ? 21.457 -5.133 0.928 1.00 59.16 379 PRO A O 1
ATOM 2936 N N . ARG A 1 380 ? 21.200 -2.955 0.408 1.00 63.56 380 ARG A N 1
ATOM 2937 C CA . ARG A 1 380 ? 21.128 -2.504 1.795 1.00 63.56 380 ARG A CA 1
ATOM 2938 C C . ARG A 1 380 ? 19.831 -3.046 2.390 1.00 63.56 380 ARG A C 1
ATOM 2940 O O . ARG A 1 380 ? 18.757 -2.588 2.014 1.00 63.56 380 ARG A O 1
ATOM 2947 N N . GLY A 1 381 ? 19.938 -4.069 3.232 1.00 60.50 381 GLY A N 1
ATOM 2948 C CA . GLY A 1 381 ? 18.787 -4.676 3.893 1.00 60.50 381 GLY A CA 1
ATOM 2949 C C . GLY A 1 381 ? 18.181 -3.763 4.962 1.00 60.50 381 GLY A C 1
ATOM 2950 O O . GLY A 1 381 ? 18.756 -2.741 5.335 1.00 60.50 381 GLY A O 1
ATOM 2951 N N . TYR A 1 382 ? 17.038 -4.184 5.492 1.00 61.94 382 TYR A N 1
ATOM 2952 C CA . TYR A 1 382 ? 16.231 -3.550 6.535 1.00 61.94 382 TYR A CA 1
ATOM 2953 C C . TYR A 1 382 ? 17.076 -3.080 7.725 1.00 61.94 382 TYR A C 1
ATOM 2955 O O . TYR A 1 382 ? 16.927 -1.951 8.180 1.00 61.94 382 TYR A O 1
ATOM 2963 N N . HIS A 1 383 ? 18.058 -3.887 8.140 1.00 59.19 383 HIS A N 1
ATOM 2964 C CA . HIS A 1 383 ? 18.967 -3.576 9.247 1.00 59.19 383 HIS A CA 1
ATOM 2965 C C . HIS A 1 383 ? 19.884 -2.365 9.009 1.00 59.19 383 HIS A C 1
ATOM 2967 O O . HIS A 1 383 ? 20.355 -1.771 9.968 1.00 59.19 383 HIS A O 1
ATOM 2973 N N . GLN A 1 384 ? 20.127 -1.954 7.760 1.00 63.88 384 GLN A N 1
ATOM 2974 C CA . GLN A 1 384 ? 20.883 -0.726 7.461 1.00 63.88 384 GLN A CA 1
ATOM 2975 C C . GLN A 1 384 ? 20.002 0.529 7.433 1.00 63.88 384 GLN A C 1
ATOM 2977 O O . GLN A 1 384 ? 20.527 1.637 7.388 1.00 63.88 384 GLN A O 1
ATOM 2982 N N . VAL A 1 385 ? 18.678 0.352 7.434 1.00 59.69 385 VAL A N 1
ATOM 2983 C CA . VAL A 1 385 ? 17.685 1.419 7.642 1.00 59.69 385 VAL A CA 1
ATOM 2984 C C . VAL A 1 385 ? 17.340 1.529 9.134 1.00 59.69 385 VAL A C 1
ATOM 2986 O O . VAL A 1 385 ? 16.555 2.387 9.541 1.00 59.69 385 VAL A O 1
ATOM 2989 N N . MET A 1 386 ? 17.899 0.656 9.981 1.00 61.75 386 MET A N 1
ATOM 2990 C CA . MET A 1 386 ? 17.739 0.794 11.418 1.00 61.75 386 MET A CA 1
ATOM 2991 C C . MET A 1 386 ? 18.580 1.967 11.915 1.00 61.75 386 MET A C 1
ATOM 2993 O O . MET A 1 386 ? 19.761 2.055 11.570 1.00 61.75 386 MET A O 1
ATOM 2997 N N . PRO A 1 387 ? 17.992 2.856 12.733 1.00 61.25 387 PRO A N 1
ATOM 2998 C CA . PRO A 1 387 ? 18.762 3.888 13.386 1.00 61.25 387 PRO A CA 1
ATOM 2999 C C . PRO A 1 387 ? 19.867 3.217 14.206 1.00 61.25 387 PRO A C 1
ATOM 3001 O O . PRO A 1 387 ? 19.654 2.188 14.853 1.00 61.25 387 PRO A O 1
ATOM 3004 N N . VAL A 1 388 ? 21.047 3.834 14.211 1.00 59.66 388 VAL A N 1
ATOM 3005 C CA . VAL A 1 388 ? 22.232 3.430 14.989 1.00 59.66 388 VAL A CA 1
ATOM 3006 C C . VAL A 1 388 ? 21.905 3.099 16.459 1.00 59.66 388 VAL A C 1
ATOM 3008 O O . VAL A 1 388 ? 22.590 2.276 17.056 1.00 59.66 388 VAL A O 1
ATOM 3011 N N . ARG A 1 389 ? 20.836 3.669 17.038 1.00 65.56 389 ARG A N 1
ATOM 3012 C CA . ARG A 1 389 ? 20.379 3.418 18.417 1.00 65.56 389 ARG A CA 1
ATOM 3013 C C . ARG A 1 389 ? 19.140 2.518 18.525 1.00 65.56 389 ARG A C 1
ATOM 3015 O O . ARG A 1 389 ? 18.286 2.743 19.374 1.00 65.56 389 ARG A O 1
ATOM 3022 N N . SER A 1 390 ? 19.029 1.482 17.696 1.00 59.41 390 SER A N 1
ATOM 3023 C CA . SER A 1 390 ? 17.906 0.524 17.762 1.00 59.41 390 SER A CA 1
ATOM 3024 C C . SER A 1 390 ? 17.726 -0.172 19.125 1.00 59.41 390 SER A C 1
ATOM 3026 O O . SER A 1 390 ? 16.641 -0.657 19.440 1.00 59.41 390 SER A O 1
ATOM 3028 N N . GLU A 1 391 ? 18.758 -0.200 19.969 1.00 64.38 391 GLU A N 1
ATOM 3029 C CA . GLU A 1 391 ? 18.681 -0.712 21.343 1.00 64.38 391 GLU A CA 1
ATOM 3030 C C . GLU A 1 391 ? 17.822 0.156 22.276 1.00 64.38 391 GLU A C 1
ATOM 3032 O O . GLU A 1 391 ? 17.266 -0.368 23.234 1.00 64.38 391 GLU A O 1
ATOM 3037 N N . GLN A 1 392 ? 17.658 1.445 21.964 1.00 70.62 392 GLN A N 1
ATOM 3038 C CA . GLN A 1 392 ? 16.862 2.403 22.746 1.00 70.62 392 GLN A CA 1
ATOM 3039 C C . GLN A 1 392 ? 15.398 2.485 22.287 1.00 70.62 392 GLN A C 1
ATOM 3041 O O . GLN A 1 392 ? 14.635 3.301 22.793 1.00 70.62 392 GLN A O 1
ATOM 3046 N N . HIS A 1 393 ? 15.002 1.676 21.302 1.00 79.69 393 HIS A N 1
ATOM 3047 C CA . HIS A 1 393 ? 13.645 1.699 20.775 1.00 79.69 393 HIS A CA 1
ATOM 3048 C C . HIS A 1 393 ? 12.667 1.054 21.777 1.00 79.69 393 HIS A C 1
ATOM 3050 O O . HIS A 1 393 ? 12.953 -0.053 22.252 1.00 79.69 393 HIS A O 1
ATOM 3056 N N . PRO A 1 394 ? 11.527 1.700 22.094 1.00 84.62 394 PRO A N 1
ATOM 3057 C CA . PRO A 1 394 ? 10.682 1.288 23.218 1.00 84.62 394 PRO A CA 1
ATOM 3058 C C . PRO A 1 394 ? 9.855 0.028 22.926 1.00 84.62 394 PRO A C 1
ATOM 3060 O O . PRO A 1 394 ? 9.424 -0.664 23.846 1.00 84.62 394 PRO A O 1
ATOM 3063 N N . ILE A 1 395 ? 9.680 -0.309 21.646 1.00 87.94 395 ILE A N 1
ATOM 3064 C CA . ILE A 1 395 ? 8.943 -1.496 21.207 1.00 87.94 395 ILE A CA 1
ATOM 3065 C C . ILE A 1 395 ? 9.862 -2.548 20.593 1.00 87.94 395 ILE A C 1
ATOM 3067 O O . ILE A 1 395 ? 10.885 -2.212 19.980 1.00 87.94 395 ILE A O 1
ATOM 3071 N N . HIS A 1 396 ? 9.444 -3.812 20.675 1.00 85.94 396 HIS A N 1
ATOM 3072 C CA . HIS A 1 396 ? 9.964 -4.858 19.802 1.00 85.94 396 HIS A CA 1
ATOM 3073 C C . HIS A 1 396 ? 9.662 -4.499 18.349 1.00 85.94 396 HIS A C 1
ATOM 3075 O O . HIS A 1 396 ? 8.532 -4.154 17.992 1.00 85.94 396 HIS A O 1
ATOM 3081 N N . GLU A 1 397 ? 10.693 -4.536 17.502 1.00 79.56 397 GLU A N 1
ATOM 3082 C CA . GLU A 1 397 ? 10.475 -4.231 16.099 1.00 79.56 397 GLU A CA 1
ATOM 3083 C C . GLU A 1 397 ? 9.551 -5.279 15.471 1.00 79.56 397 GLU A C 1
ATOM 3085 O O . GLU A 1 397 ? 9.795 -6.480 15.607 1.00 79.56 397 GLU A O 1
ATOM 3090 N N . PRO A 1 398 ? 8.507 -4.837 14.756 1.00 79.81 398 PRO A N 1
ATOM 3091 C CA . PRO A 1 398 ? 7.597 -5.753 14.096 1.00 79.81 398 PRO A CA 1
ATOM 3092 C C . PRO A 1 398 ? 8.312 -6.579 13.016 1.00 79.81 398 PRO A C 1
ATOM 3094 O O . PRO A 1 398 ? 9.285 -6.116 12.414 1.00 79.81 398 PRO A O 1
ATOM 3097 N N . GLU A 1 399 ? 7.789 -7.772 12.700 1.00 82.62 399 GLU A N 1
ATOM 3098 C CA . GLU A 1 399 ? 8.287 -8.666 11.631 1.00 82.62 399 GLU A CA 1
ATOM 3099 C C . GLU A 1 399 ? 8.056 -8.097 10.202 1.00 82.62 399 GLU A C 1
ATOM 3101 O O . GLU A 1 399 ? 7.647 -8.795 9.277 1.00 82.62 399 GLU A O 1
ATOM 3106 N N . LEU A 1 400 ? 8.329 -6.808 9.974 1.00 87.88 400 LEU A N 1
ATOM 3107 C CA . LEU A 1 400 ? 8.223 -6.136 8.671 1.00 87.88 400 LEU A CA 1
ATOM 3108 C C . LEU A 1 400 ? 9.424 -6.426 7.766 1.00 87.88 400 LEU A C 1
ATOM 3110 O O . LEU A 1 400 ? 9.339 -6.258 6.547 1.00 87.88 400 LEU A O 1
ATOM 3114 N N . ALA A 1 401 ? 10.545 -6.849 8.359 1.00 85.62 401 ALA A N 1
ATOM 3115 C CA . ALA A 1 401 ? 11.831 -6.981 7.686 1.00 85.62 401 ALA A CA 1
ATOM 3116 C C . ALA A 1 401 ? 11.755 -7.861 6.434 1.00 85.62 401 ALA A C 1
ATOM 3118 O O . ALA A 1 401 ? 12.316 -7.501 5.401 1.00 85.62 401 ALA A O 1
ATOM 3119 N N . GLN A 1 402 ? 11.031 -8.983 6.493 1.00 87.50 402 GLN A N 1
ATOM 3120 C CA . GLN A 1 402 ? 10.916 -9.906 5.364 1.00 87.50 402 GLN A CA 1
ATOM 3121 C C . GLN A 1 402 ? 10.250 -9.240 4.153 1.00 87.50 402 GLN A C 1
ATOM 3123 O O . GLN A 1 402 ? 10.817 -9.239 3.059 1.00 87.50 402 GLN A O 1
ATOM 3128 N N . VAL A 1 403 ? 9.071 -8.640 4.348 1.00 90.81 403 VAL A N 1
ATOM 3129 C CA . VAL A 1 403 ? 8.304 -8.017 3.257 1.00 90.81 403 VAL A CA 1
ATOM 3130 C C . VAL A 1 403 ? 9.018 -6.771 2.739 1.00 90.81 403 VAL A C 1
ATOM 3132 O O . VAL A 1 403 ? 9.100 -6.574 1.527 1.00 90.81 403 VAL A O 1
ATOM 3135 N N . PHE A 1 404 ? 9.597 -5.964 3.635 1.00 91.81 404 PHE A N 1
ATOM 3136 C CA . PHE A 1 404 ? 10.378 -4.791 3.251 1.00 91.81 404 PHE A CA 1
ATOM 3137 C C . PHE A 1 404 ? 11.602 -5.170 2.411 1.00 91.81 404 PHE A C 1
ATOM 3139 O O . PHE A 1 404 ? 11.801 -4.606 1.338 1.00 91.81 404 PHE A O 1
ATOM 3146 N N . ASN A 1 405 ? 12.415 -6.129 2.872 1.00 89.56 405 ASN A N 1
ATOM 3147 C CA . ASN A 1 405 ? 13.631 -6.551 2.172 1.00 89.56 405 ASN A CA 1
ATOM 3148 C C . ASN A 1 405 ? 13.320 -7.094 0.788 1.00 89.56 405 ASN A C 1
ATOM 3150 O O . ASN A 1 405 ? 13.991 -6.749 -0.185 1.00 89.56 405 ASN A O 1
ATOM 3154 N N . TRP A 1 406 ? 12.281 -7.921 0.703 1.00 90.56 406 TRP A N 1
ATOM 3155 C CA . TRP A 1 406 ? 11.817 -8.445 -0.566 1.00 90.56 406 TRP A CA 1
ATOM 3156 C C . TRP A 1 406 ? 11.368 -7.318 -1.506 1.00 90.56 406 TRP A C 1
ATOM 3158 O O . TRP A 1 406 ? 11.838 -7.253 -2.645 1.00 90.56 406 TRP A O 1
ATOM 3168 N N . ALA A 1 407 ? 10.535 -6.389 -1.026 1.00 93.12 407 ALA A N 1
ATOM 3169 C CA . ALA A 1 407 ? 10.053 -5.267 -1.824 1.00 93.12 407 ALA A CA 1
ATOM 3170 C C . ALA A 1 407 ? 11.207 -4.360 -2.286 1.00 93.12 407 ALA A C 1
ATOM 3172 O O . ALA A 1 407 ? 11.295 -4.031 -3.465 1.00 93.12 407 ALA A O 1
ATOM 3173 N N . GLU A 1 408 ? 12.155 -4.014 -1.413 1.00 91.94 408 GLU A N 1
ATOM 3174 C CA . GLU A 1 408 ? 13.314 -3.187 -1.775 1.00 91.94 408 GLU A CA 1
ATOM 3175 C C . GLU A 1 408 ? 14.235 -3.899 -2.781 1.00 91.94 408 GLU A C 1
ATOM 3177 O O . GLU A 1 408 ? 14.725 -3.280 -3.734 1.00 91.94 408 GLU A O 1
ATOM 3182 N N . ALA A 1 409 ? 14.445 -5.211 -2.623 1.00 89.00 409 ALA A N 1
ATOM 3183 C CA . ALA A 1 409 ? 15.232 -6.010 -3.557 1.00 89.00 409 ALA A CA 1
ATOM 3184 C C . ALA A 1 409 ? 14.574 -6.067 -4.944 1.00 89.00 409 ALA A C 1
ATOM 3186 O O . ALA A 1 409 ? 15.250 -5.856 -5.957 1.00 89.00 409 ALA A O 1
ATOM 3187 N N . GLN A 1 410 ? 13.258 -6.293 -5.003 1.00 92.19 410 GLN A N 1
ATOM 3188 C CA . GLN A 1 410 ? 12.504 -6.273 -6.256 1.00 92.19 410 GLN A CA 1
ATOM 3189 C C . GLN A 1 410 ? 12.491 -4.878 -6.887 1.00 92.19 410 GLN A C 1
ATOM 3191 O O . GLN A 1 410 ? 12.815 -4.739 -8.068 1.00 92.19 410 GLN A O 1
ATOM 3196 N N . ALA A 1 411 ? 12.226 -3.830 -6.104 1.00 92.88 411 ALA A N 1
ATOM 3197 C CA . ALA A 1 411 ? 12.274 -2.445 -6.563 1.00 92.88 411 ALA A CA 1
ATOM 3198 C C . ALA A 1 411 ? 13.646 -2.100 -7.154 1.00 92.88 411 ALA A C 1
ATOM 3200 O O . ALA A 1 411 ? 13.741 -1.476 -8.210 1.00 92.88 411 ALA A O 1
ATOM 3201 N N . SER A 1 412 ? 14.724 -2.541 -6.507 1.00 90.12 412 SER A N 1
ATOM 3202 C CA . SER A 1 412 ? 16.089 -2.362 -7.001 1.00 90.12 412 SER A CA 1
ATOM 3203 C C . SER A 1 412 ? 16.349 -3.123 -8.303 1.00 90.12 412 SER A C 1
ATOM 3205 O O . SER A 1 412 ? 17.005 -2.589 -9.198 1.00 90.12 412 SER A O 1
ATOM 3207 N N . CYS A 1 413 ? 15.846 -4.352 -8.429 1.00 89.81 413 CYS A N 1
ATOM 3208 C CA . CYS A 1 413 ? 16.009 -5.178 -9.624 1.00 89.81 413 CYS A CA 1
ATOM 3209 C C . CYS A 1 413 ? 15.284 -4.569 -10.834 1.00 89.81 413 CYS A C 1
ATOM 3211 O O . CYS A 1 413 ? 15.915 -4.261 -11.849 1.00 89.81 413 CYS A O 1
ATOM 3213 N N . PHE A 1 414 ? 13.980 -4.313 -10.706 1.00 92.19 414 PHE A N 1
ATOM 3214 C CA . PHE A 1 414 ? 13.168 -3.732 -11.777 1.00 92.19 414 PHE A CA 1
ATOM 3215 C C . PHE A 1 414 ? 13.570 -2.291 -12.099 1.00 92.19 414 PHE A C 1
ATOM 3217 O O . PHE A 1 414 ? 13.668 -1.933 -13.271 1.00 92.19 414 PHE A O 1
ATOM 3224 N N . GLY A 1 415 ? 13.918 -1.491 -11.088 1.00 90.94 415 GLY A N 1
ATOM 3225 C CA . GLY A 1 415 ? 14.411 -0.130 -11.291 1.00 90.94 415 GLY A CA 1
ATOM 3226 C C . GLY A 1 415 ? 15.766 -0.069 -12.001 1.00 90.94 415 GLY A C 1
ATOM 3227 O O . GLY A 1 415 ? 16.052 0.911 -12.687 1.00 90.94 415 GLY A O 1
ATOM 3228 N N . ARG A 1 416 ? 16.622 -1.094 -11.868 1.00 89.06 416 ARG A N 1
ATOM 3229 C CA . ARG A 1 416 ? 17.841 -1.216 -12.690 1.00 89.06 416 ARG A CA 1
ATOM 3230 C C . ARG A 1 416 ? 17.501 -1.611 -14.120 1.00 89.06 416 ARG A C 1
ATOM 3232 O O . ARG A 1 416 ? 17.922 -0.907 -15.023 1.00 89.06 416 ARG A O 1
ATOM 3239 N N . ARG A 1 417 ? 16.689 -2.656 -14.325 1.00 90.56 417 ARG A N 1
ATOM 3240 C CA . ARG A 1 417 ? 16.258 -3.083 -15.672 1.00 90.56 417 ARG A CA 1
ATOM 3241 C C . ARG A 1 417 ? 15.661 -1.928 -16.473 1.00 90.56 417 ARG A C 1
ATOM 3243 O O . ARG A 1 417 ? 16.053 -1.716 -17.611 1.00 90.56 417 ARG A O 1
ATOM 3250 N N . HIS A 1 418 ? 14.757 -1.167 -15.860 1.00 90.62 418 HIS A N 1
ATOM 3251 C CA . HIS A 1 418 ? 14.111 -0.033 -16.509 1.00 90.62 418 HIS A CA 1
ATOM 3252 C C . HIS A 1 418 ? 15.112 1.075 -16.867 1.00 90.62 418 HIS A C 1
ATOM 3254 O O . HIS A 1 418 ? 15.213 1.441 -18.036 1.00 90.62 418 HIS A O 1
ATOM 3260 N N . ARG A 1 419 ? 15.911 1.559 -15.902 1.00 88.81 419 ARG A N 1
ATOM 3261 C CA . ARG A 1 419 ? 16.893 2.628 -16.153 1.00 88.81 419 ARG A CA 1
ATOM 3262 C C . ARG A 1 419 ? 17.972 2.198 -17.140 1.00 88.81 419 ARG A C 1
ATOM 3264 O O . ARG A 1 419 ? 18.190 2.895 -18.123 1.00 88.81 419 ARG A O 1
ATOM 3271 N N . ASP A 1 420 ? 18.615 1.054 -16.914 1.00 89.38 420 ASP A N 1
ATOM 3272 C CA . ASP A 1 420 ? 19.651 0.528 -17.811 1.00 89.38 420 ASP A CA 1
ATOM 3273 C C . ASP A 1 420 ? 19.089 0.356 -19.229 1.00 89.38 420 ASP A C 1
ATOM 3275 O O . ASP A 1 420 ? 19.747 0.703 -20.205 1.00 89.38 420 ASP A O 1
ATOM 3279 N N . GLY A 1 421 ? 17.840 -0.101 -19.337 1.00 90.19 421 GLY A N 1
ATOM 3280 C CA . GLY A 1 421 ? 17.123 -0.228 -20.595 1.00 90.19 421 GLY A CA 1
ATOM 3281 C C . GLY A 1 421 ? 16.936 1.080 -21.348 1.00 90.19 421 GLY A C 1
ATOM 3282 O O . GLY A 1 421 ? 17.264 1.153 -22.531 1.00 90.19 421 GLY A O 1
ATOM 3283 N N . ILE A 1 422 ? 16.468 2.122 -20.660 1.00 90.06 422 ILE A N 1
ATOM 3284 C CA . ILE A 1 422 ? 16.315 3.463 -21.237 1.00 90.06 422 ILE A CA 1
ATOM 3285 C C . ILE A 1 422 ? 17.661 3.961 -21.771 1.00 90.06 422 ILE A C 1
ATOM 3287 O O . ILE A 1 422 ? 17.765 4.339 -22.937 1.00 90.06 422 ILE A O 1
ATOM 3291 N N . TRP A 1 423 ? 18.716 3.902 -20.954 1.00 90.25 423 TRP A N 1
ATOM 3292 C CA . TRP A 1 423 ? 20.056 4.322 -21.373 1.00 90.25 423 TRP A CA 1
ATOM 3293 C C . TRP A 1 423 ? 20.546 3.540 -22.597 1.00 90.25 423 TRP A C 1
ATOM 3295 O O . TRP A 1 423 ? 21.057 4.136 -23.545 1.00 90.25 423 TRP A O 1
ATOM 3305 N N . MET A 1 424 ? 20.367 2.216 -22.608 1.00 89.88 424 MET A N 1
ATOM 3306 C CA . MET A 1 424 ? 20.752 1.377 -23.743 1.00 89.88 424 MET A CA 1
ATOM 3307 C C . MET A 1 424 ? 20.009 1.748 -25.024 1.00 89.88 424 MET A C 1
ATOM 3309 O O . MET A 1 424 ? 20.637 1.777 -26.077 1.00 89.88 424 MET A O 1
ATOM 3313 N N . ILE A 1 425 ? 18.707 2.033 -24.952 1.00 93.31 425 ILE A N 1
ATOM 3314 C CA . ILE A 1 425 ? 17.906 2.421 -26.117 1.00 93.31 425 ILE A CA 1
ATOM 3315 C C . ILE A 1 425 ? 18.403 3.748 -26.701 1.00 93.31 425 ILE A C 1
ATOM 3317 O O . ILE A 1 425 ? 18.661 3.821 -27.902 1.00 93.31 425 ILE A O 1
ATOM 3321 N N . TYR A 1 426 ? 18.597 4.770 -25.863 1.00 92.44 426 TYR A N 1
ATOM 3322 C CA . TYR A 1 426 ? 19.073 6.081 -26.316 1.00 92.44 426 TYR A CA 1
ATOM 3323 C C . TYR A 1 426 ? 20.484 6.011 -26.913 1.00 92.44 426 TYR A C 1
ATOM 3325 O O . TYR A 1 426 ? 20.741 6.596 -27.967 1.00 92.44 426 TYR A O 1
ATOM 3333 N N . TYR A 1 427 ? 21.394 5.247 -26.303 1.00 91.25 427 TYR A N 1
ATOM 3334 C CA . TYR A 1 427 ? 22.718 5.034 -26.889 1.00 91.25 427 TYR A CA 1
ATOM 3335 C C . TYR A 1 427 ? 22.656 4.225 -28.181 1.00 91.25 427 TYR A C 1
ATOM 3337 O O . TYR A 1 427 ? 23.288 4.613 -29.159 1.00 91.25 427 TYR A O 1
ATOM 3345 N N . ALA A 1 428 ? 21.895 3.130 -28.217 1.00 93.56 428 ALA A N 1
ATOM 3346 C CA . ALA A 1 428 ? 21.739 2.324 -29.422 1.00 93.56 428 ALA A CA 1
ATOM 3347 C C . ALA A 1 428 ? 21.188 3.158 -30.586 1.00 93.56 428 ALA A C 1
ATOM 3349 O O . ALA A 1 428 ? 21.643 2.977 -31.711 1.00 93.56 428 ALA A O 1
ATOM 3350 N N . ALA A 1 429 ? 20.278 4.102 -30.320 1.00 95.19 429 ALA A N 1
ATOM 3351 C CA . ALA A 1 429 ? 19.754 5.018 -31.328 1.00 95.19 429 ALA A CA 1
ATOM 3352 C C . ALA A 1 429 ? 20.854 5.939 -31.886 1.00 95.19 429 ALA A C 1
ATOM 3354 O O . ALA A 1 429 ? 21.053 5.993 -33.099 1.00 95.19 429 ALA A O 1
ATOM 3355 N N . ALA A 1 430 ? 21.638 6.588 -31.019 1.00 94.62 430 ALA A N 1
ATOM 3356 C CA . ALA A 1 430 ? 22.763 7.421 -31.455 1.00 94.62 430 ALA A CA 1
ATOM 3357 C C . ALA A 1 430 ? 23.825 6.611 -32.230 1.00 94.62 430 ALA A C 1
ATOM 3359 O O . ALA A 1 430 ? 24.336 7.061 -33.255 1.00 94.62 430 ALA A O 1
ATOM 3360 N N . PHE A 1 431 ? 24.132 5.388 -31.784 1.00 95.31 431 PHE A N 1
ATOM 3361 C CA . PHE A 1 431 ? 25.070 4.498 -32.472 1.00 95.31 431 PHE A CA 1
ATOM 3362 C C . PHE A 1 431 ? 24.523 3.937 -33.790 1.00 95.31 431 PHE A C 1
ATOM 3364 O O . PHE A 1 431 ? 25.312 3.672 -34.695 1.00 95.31 431 PHE A O 1
ATOM 3371 N N . ALA A 1 432 ? 23.207 3.777 -33.938 1.00 96.56 432 ALA A N 1
ATOM 3372 C CA . ALA A 1 432 ? 22.604 3.399 -35.213 1.00 96.56 432 ALA A CA 1
ATOM 3373 C C . ALA A 1 432 ? 22.835 4.501 -36.257 1.00 96.56 432 ALA A C 1
ATOM 3375 O O . ALA A 1 432 ? 23.308 4.207 -37.353 1.00 96.56 432 ALA A O 1
ATOM 3376 N N . VAL A 1 433 ? 22.646 5.772 -35.871 1.00 96.38 433 VAL A N 1
ATOM 3377 C CA . VAL A 1 433 ? 22.986 6.929 -36.720 1.00 96.38 433 VAL A CA 1
ATOM 3378 C C . VAL A 1 433 ? 24.476 6.938 -37.063 1.00 96.38 433 VAL A C 1
ATOM 3380 O O . VAL A 1 433 ? 24.840 7.145 -38.219 1.00 96.38 433 VAL A O 1
ATOM 3383 N N . PHE A 1 434 ? 25.353 6.654 -36.093 1.00 95.75 434 PHE A N 1
ATOM 3384 C CA . PHE A 1 434 ? 26.785 6.509 -36.369 1.00 95.75 434 PHE A CA 1
ATOM 3385 C C . PHE A 1 434 ? 27.069 5.420 -37.411 1.00 95.75 434 PHE A C 1
ATOM 3387 O O . PHE A 1 434 ? 27.831 5.664 -38.341 1.00 95.75 434 PHE A O 1
ATOM 3394 N N . CYS A 1 435 ? 26.453 4.240 -37.283 1.00 95.88 435 CYS A N 1
ATOM 3395 C CA . CYS A 1 435 ? 26.632 3.142 -38.234 1.00 95.88 435 CYS A CA 1
ATOM 3396 C C . CYS A 1 435 ? 26.166 3.541 -39.640 1.00 95.88 435 CYS A C 1
ATOM 3398 O O . CYS A 1 435 ? 26.898 3.311 -40.599 1.00 95.88 435 CYS A O 1
ATOM 3400 N N . ALA A 1 436 ? 25.012 4.202 -39.763 1.00 95.25 436 ALA A N 1
ATOM 3401 C CA . ALA A 1 436 ? 24.510 4.698 -41.043 1.00 95.25 436 ALA A CA 1
ATOM 3402 C C . ALA A 1 436 ? 25.516 5.653 -41.717 1.00 95.25 436 ALA A C 1
ATOM 3404 O O . ALA A 1 436 ? 25.867 5.493 -42.888 1.00 95.25 436 ALA A O 1
ATOM 3405 N N . VAL A 1 437 ? 26.052 6.609 -40.950 1.00 94.25 437 VAL A N 1
ATOM 3406 C CA . VAL A 1 437 ? 27.040 7.590 -41.430 1.00 94.25 437 VAL A CA 1
ATOM 3407 C C . VAL A 1 437 ? 28.376 6.926 -41.775 1.00 94.25 437 VAL A C 1
ATOM 3409 O O . VAL A 1 437 ? 28.963 7.220 -42.815 1.00 94.25 437 VAL A O 1
ATOM 3412 N N . ALA A 1 438 ? 28.858 6.005 -40.939 1.00 93.50 438 ALA A N 1
ATOM 3413 C CA . ALA A 1 438 ? 30.091 5.258 -41.180 1.00 93.50 438 ALA A CA 1
ATOM 3414 C C . ALA A 1 438 ? 29.992 4.389 -42.445 1.00 93.50 438 ALA A C 1
ATOM 3416 O O . ALA A 1 438 ? 30.953 4.313 -43.214 1.00 93.50 438 ALA A O 1
ATOM 3417 N N . GLY A 1 439 ? 28.821 3.794 -42.695 1.00 92.12 439 GLY A N 1
ATOM 3418 C CA . GLY A 1 439 ? 28.505 3.090 -43.936 1.00 92.12 439 GLY A CA 1
ATOM 3419 C C . GLY A 1 439 ? 28.555 4.013 -45.152 1.00 92.12 439 GLY A C 1
ATOM 3420 O O . GLY A 1 439 ? 29.241 3.698 -46.123 1.00 92.12 439 GLY A O 1
ATOM 3421 N N . ALA A 1 440 ? 27.919 5.187 -45.074 1.00 90.31 440 ALA A N 1
ATOM 3422 C CA . ALA A 1 440 ? 27.939 6.182 -46.150 1.00 90.31 440 ALA A CA 1
ATOM 3423 C C . ALA A 1 440 ? 29.361 6.677 -46.483 1.00 90.31 440 ALA A C 1
ATOM 3425 O O . ALA A 1 440 ? 29.677 6.927 -47.644 1.00 90.31 440 ALA A O 1
ATOM 3426 N N . LEU A 1 441 ? 30.237 6.770 -45.479 1.00 90.88 441 LEU A N 1
ATOM 3427 C CA . LEU A 1 441 ? 31.640 7.163 -45.642 1.00 90.88 441 LEU A CA 1
ATOM 3428 C C . LEU A 1 441 ? 32.579 6.005 -46.011 1.00 90.88 441 LEU A C 1
ATOM 3430 O O . LEU A 1 441 ? 33.776 6.236 -46.180 1.00 90.88 441 LEU A O 1
ATOM 3434 N N . SER A 1 442 ? 32.071 4.771 -46.121 1.00 89.88 442 SER A N 1
ATOM 3435 C CA . SER A 1 442 ? 32.888 3.559 -46.301 1.00 89.88 442 SER A CA 1
ATOM 3436 C C . SER A 1 442 ? 34.024 3.449 -45.271 1.00 89.88 442 SER A C 1
ATOM 3438 O O . SER A 1 442 ? 35.139 3.026 -45.586 1.00 89.88 442 SER A O 1
ATOM 3440 N N . LEU A 1 443 ? 33.749 3.850 -44.025 1.00 89.06 443 LEU A N 1
ATOM 3441 C CA . LEU A 1 443 ? 34.716 3.828 -42.932 1.00 89.06 443 LEU A CA 1
ATOM 3442 C C . LEU A 1 443 ? 35.205 2.393 -42.699 1.00 89.06 443 LEU A C 1
ATOM 3444 O O . LEU A 1 443 ? 34.411 1.447 -42.748 1.00 89.06 443 LEU A O 1
ATOM 3448 N N . TRP A 1 444 ? 36.499 2.221 -42.422 1.00 87.25 444 TRP A N 1
ATOM 3449 C CA . TRP A 1 444 ? 37.067 0.905 -42.120 1.00 87.25 444 TRP A CA 1
ATOM 3450 C C . TRP A 1 444 ? 36.223 0.180 -41.049 1.00 87.25 444 TRP A C 1
ATOM 3452 O O . TRP A 1 444 ? 35.877 0.806 -40.044 1.00 87.25 444 TRP A O 1
ATOM 3462 N N . PRO A 1 445 ? 35.857 -1.104 -41.241 1.00 84.19 445 PRO A N 1
ATOM 3463 C CA . PRO A 1 445 ? 36.381 -2.048 -42.235 1.00 84.19 445 PRO A CA 1
ATOM 3464 C C . PRO A 1 445 ? 35.570 -2.157 -43.542 1.00 84.19 445 PRO A C 1
ATOM 3466 O O . PRO A 1 445 ? 35.829 -3.059 -44.335 1.00 84.19 445 PRO A O 1
ATOM 3469 N N . ALA A 1 446 ? 34.610 -1.265 -43.812 1.00 80.94 446 ALA A N 1
ATOM 3470 C CA . ALA A 1 446 ? 33.778 -1.338 -45.023 1.00 80.94 446 ALA A CA 1
ATOM 3471 C C . ALA A 1 446 ? 34.548 -1.079 -46.332 1.00 80.94 446 ALA A C 1
ATOM 3473 O O . ALA A 1 446 ? 34.087 -1.459 -47.405 1.00 80.94 446 ALA A O 1
ATOM 3474 N N . ASN A 1 447 ? 35.740 -0.484 -46.243 1.00 83.81 447 ASN A N 1
ATOM 3475 C CA . ASN A 1 447 ? 36.676 -0.334 -47.357 1.00 83.81 447 ASN A CA 1
ATOM 3476 C C . ASN A 1 447 ? 37.409 -1.640 -47.732 1.00 83.81 447 ASN A C 1
ATOM 3478 O O . ASN A 1 447 ? 38.093 -1.676 -48.753 1.00 83.81 447 ASN A O 1
ATOM 3482 N N . VAL A 1 448 ? 37.284 -2.707 -46.933 1.00 87.88 448 VAL A N 1
ATOM 3483 C CA . VAL A 1 448 ? 37.860 -4.023 -47.227 1.00 87.88 448 VAL A CA 1
ATOM 3484 C C . VAL A 1 448 ? 36.877 -4.833 -48.075 1.00 87.88 448 VAL A C 1
ATOM 3486 O O . VAL A 1 448 ? 35.699 -4.974 -47.731 1.00 87.88 448 VAL A O 1
ATOM 3489 N N . SER A 1 449 ? 37.361 -5.411 -49.179 1.00 82.69 449 SER A N 1
ATOM 3490 C CA . SER A 1 449 ? 36.569 -6.269 -50.068 1.00 82.69 449 SER A CA 1
ATOM 3491 C C . SER A 1 449 ? 35.941 -7.429 -49.284 1.00 82.69 449 SER A C 1
ATOM 3493 O O . SER A 1 449 ? 36.659 -8.253 -48.721 1.00 82.69 449 SER A O 1
ATOM 3495 N N . GLY A 1 450 ? 34.605 -7.487 -49.243 1.00 81.94 450 GLY A N 1
ATOM 3496 C CA . GLY A 1 450 ? 33.826 -8.510 -48.528 1.00 81.94 450 GLY A CA 1
ATOM 3497 C C . GLY A 1 450 ? 33.114 -8.029 -47.254 1.00 81.94 450 GLY A C 1
ATOM 3498 O O . GLY A 1 450 ? 32.207 -8.715 -46.791 1.00 81.94 450 GLY A O 1
ATOM 3499 N N . LEU A 1 451 ? 33.444 -6.844 -46.719 1.00 86.88 451 LEU A N 1
ATOM 3500 C CA . LEU A 1 451 ? 32.843 -6.297 -45.486 1.00 86.88 451 LEU A CA 1
ATOM 3501 C C . LEU A 1 451 ? 31.987 -5.037 -45.702 1.00 86.88 451 LEU A C 1
ATOM 3503 O O . LEU A 1 451 ? 31.607 -4.378 -44.737 1.00 86.88 451 LEU A O 1
ATOM 3507 N N . ILE A 1 452 ? 31.622 -4.727 -46.949 1.00 82.06 452 ILE A N 1
ATOM 3508 C CA . ILE A 1 452 ? 30.882 -3.507 -47.332 1.00 82.06 452 ILE A CA 1
ATOM 3509 C C . ILE A 1 452 ? 29.580 -3.336 -46.522 1.00 82.06 452 ILE A C 1
ATOM 3511 O O . ILE A 1 452 ? 29.215 -2.228 -46.141 1.00 82.06 452 ILE A O 1
ATOM 3515 N N . MET A 1 453 ? 28.904 -4.439 -46.188 1.00 91.44 453 MET A N 1
ATOM 3516 C CA . MET A 1 453 ? 27.605 -4.420 -45.503 1.00 91.44 453 MET A CA 1
ATOM 3517 C C . MET A 1 453 ? 27.691 -4.367 -43.971 1.00 91.44 453 MET A C 1
ATOM 3519 O O . MET A 1 453 ? 26.651 -4.366 -43.315 1.00 91.44 453 MET A O 1
ATOM 3523 N N . ILE A 1 454 ? 28.888 -4.333 -43.369 1.00 94.00 454 ILE A N 1
ATOM 3524 C CA . ILE A 1 454 ? 29.038 -4.466 -41.909 1.00 94.00 454 ILE A CA 1
ATOM 3525 C C . ILE A 1 454 ? 28.299 -3.368 -41.134 1.00 94.00 454 ILE A C 1
ATOM 3527 O O . ILE A 1 454 ? 27.636 -3.655 -40.135 1.00 94.00 454 ILE A O 1
ATOM 3531 N N . TRP A 1 455 ? 28.359 -2.126 -41.618 1.00 93.81 455 TRP A N 1
ATOM 3532 C CA . TRP A 1 455 ? 27.720 -0.982 -40.974 1.00 93.81 455 TRP A CA 1
ATOM 3533 C C . TRP A 1 455 ? 26.200 -1.014 -41.124 1.00 93.81 455 TRP A C 1
ATOM 3535 O O . TRP A 1 455 ? 25.501 -0.841 -40.131 1.00 93.81 455 TRP A O 1
ATOM 3545 N N . ALA A 1 456 ? 25.690 -1.343 -42.315 1.00 93.38 456 ALA A N 1
ATOM 3546 C CA . ALA A 1 456 ? 24.254 -1.499 -42.558 1.00 93.38 456 ALA A CA 1
ATOM 3547 C C . ALA A 1 456 ? 23.650 -2.647 -41.727 1.00 93.38 456 ALA A C 1
ATOM 3549 O O . ALA A 1 456 ? 22.574 -2.516 -41.144 1.00 93.38 456 ALA A O 1
ATOM 3550 N N . VAL A 1 457 ? 24.364 -3.773 -41.613 1.00 93.94 457 VAL A N 1
ATOM 3551 C CA . VAL A 1 457 ? 23.957 -4.881 -40.737 1.00 93.94 457 VAL A CA 1
ATOM 3552 C C . VAL A 1 457 ? 23.980 -4.445 -39.271 1.00 93.94 457 VAL A C 1
ATOM 3554 O O . VAL A 1 457 ? 23.049 -4.759 -38.534 1.00 93.94 457 VAL A O 1
ATOM 3557 N N . SER A 1 458 ? 25.000 -3.697 -38.842 1.00 94.50 458 SER A N 1
ATOM 3558 C CA . SER A 1 458 ? 25.101 -3.196 -37.463 1.00 94.50 458 SER A CA 1
ATOM 3559 C C . SER A 1 458 ? 23.969 -2.225 -37.116 1.00 94.50 458 SER A C 1
ATOM 3561 O O . SER A 1 458 ? 23.342 -2.376 -36.069 1.00 94.50 458 SER A O 1
ATOM 3563 N N . GLU A 1 459 ? 23.649 -1.289 -38.012 1.00 96.00 459 GLU A N 1
ATOM 3564 C CA . GLU A 1 459 ? 22.500 -0.386 -37.887 1.00 96.00 459 GLU A CA 1
ATOM 3565 C C . GLU A 1 459 ? 21.192 -1.175 -37.751 1.00 96.00 459 GLU A C 1
ATOM 3567 O O . GLU A 1 459 ? 20.449 -0.985 -36.788 1.00 96.00 459 GLU A O 1
ATOM 3572 N N . PHE A 1 460 ? 20.939 -2.125 -38.658 1.00 95.19 460 PHE A N 1
ATOM 3573 C CA . PHE A 1 460 ? 19.743 -2.965 -38.607 1.00 95.19 460 PHE A CA 1
ATOM 3574 C C . PHE A 1 460 ? 19.640 -3.754 -37.293 1.00 95.19 460 PHE A C 1
ATOM 3576 O O . PHE A 1 460 ? 18.561 -3.855 -36.705 1.00 95.19 460 PHE A O 1
ATOM 3583 N N . LEU A 1 461 ? 20.756 -4.301 -36.802 1.00 94.31 461 LEU A N 1
ATOM 3584 C CA . LEU A 1 461 ? 20.799 -5.014 -35.526 1.00 94.31 461 LEU A CA 1
ATOM 3585 C C . LEU A 1 461 ? 20.495 -4.091 -34.339 1.00 94.31 461 LEU A C 1
ATOM 3587 O O . LEU A 1 461 ? 19.766 -4.511 -33.437 1.00 94.31 461 LEU A O 1
ATOM 3591 N N . LEU A 1 462 ? 20.998 -2.853 -34.342 1.00 94.69 462 LEU A N 1
ATOM 3592 C CA . LEU A 1 462 ? 20.705 -1.852 -33.310 1.00 94.69 462 LEU A CA 1
ATOM 3593 C C . LEU A 1 462 ? 19.235 -1.422 -33.340 1.00 94.69 462 LEU A C 1
ATOM 3595 O O . LEU A 1 462 ? 18.588 -1.414 -32.295 1.00 94.69 462 LEU A O 1
ATOM 3599 N N . LEU A 1 463 ? 18.670 -1.152 -34.520 1.00 94.69 463 LEU A N 1
ATOM 3600 C CA . LEU A 1 463 ? 17.250 -0.814 -34.669 1.00 94.69 463 LEU A CA 1
ATOM 3601 C C . LEU A 1 463 ? 16.347 -1.963 -34.209 1.00 94.69 463 LEU A C 1
ATOM 3603 O O . LEU A 1 463 ? 15.412 -1.763 -33.430 1.00 94.69 463 LEU A O 1
ATOM 3607 N N . ARG A 1 464 ? 16.669 -3.197 -34.615 1.00 92.06 464 ARG A N 1
ATOM 3608 C CA . ARG A 1 464 ? 15.982 -4.400 -34.133 1.00 92.06 464 ARG A CA 1
ATOM 3609 C C . ARG A 1 464 ? 16.092 -4.539 -32.614 1.00 92.06 464 ARG A C 1
ATOM 3611 O O . ARG A 1 464 ? 15.117 -4.939 -31.978 1.00 92.06 464 ARG A O 1
ATOM 3618 N N . PHE A 1 465 ? 17.261 -4.253 -32.040 1.00 92.62 465 PHE A N 1
ATOM 3619 C CA . PHE A 1 465 ? 17.475 -4.286 -30.596 1.00 92.62 465 PHE A CA 1
ATOM 3620 C C . PHE A 1 465 ? 16.586 -3.265 -29.879 1.00 92.62 465 PHE A C 1
ATOM 3622 O O . PHE A 1 465 ? 15.889 -3.654 -28.946 1.00 92.62 465 PHE A O 1
ATOM 3629 N N . ILE A 1 466 ? 16.544 -2.013 -30.345 1.00 93.31 466 ILE A N 1
ATOM 3630 C CA . ILE A 1 466 ? 15.713 -0.946 -29.765 1.00 93.31 466 ILE A CA 1
ATOM 3631 C C . ILE A 1 466 ? 14.242 -1.361 -29.748 1.00 93.31 466 ILE A C 1
ATOM 3633 O O . ILE A 1 466 ? 13.628 -1.409 -28.683 1.00 93.31 466 ILE A O 1
ATOM 3637 N N . VAL A 1 467 ? 13.692 -1.728 -30.911 1.00 91.31 467 VAL A N 1
ATOM 3638 C CA . VAL A 1 467 ? 12.276 -2.107 -31.030 1.00 91.31 467 VAL A CA 1
ATOM 3639 C C . VAL A 1 467 ? 11.977 -3.337 -30.175 1.00 91.31 467 VAL A C 1
ATOM 3641 O O . VAL A 1 467 ? 11.030 -3.334 -29.392 1.00 91.31 467 VAL A O 1
ATOM 3644 N N . GLY A 1 468 ? 12.805 -4.381 -30.268 1.00 89.75 468 GLY A N 1
ATOM 3645 C CA . GLY A 1 468 ? 12.613 -5.602 -29.489 1.00 89.75 468 GLY A CA 1
ATOM 3646 C C . GLY A 1 468 ? 12.656 -5.358 -27.980 1.00 89.75 468 GLY A C 1
ATOM 3647 O O . GLY A 1 468 ? 11.847 -5.926 -27.247 1.00 89.75 468 GLY A O 1
ATOM 3648 N N . TYR A 1 469 ? 13.562 -4.493 -27.521 1.00 90.56 469 TYR A N 1
ATOM 3649 C CA . TYR A 1 469 ? 13.717 -4.175 -26.108 1.00 90.56 469 TYR A CA 1
ATOM 3650 C C . TYR A 1 469 ? 12.550 -3.338 -25.573 1.00 90.56 469 TYR A C 1
ATOM 3652 O O . TYR A 1 469 ? 12.024 -3.669 -24.514 1.00 90.56 469 TYR A O 1
ATOM 3660 N N . VAL A 1 470 ? 12.100 -2.306 -26.301 1.00 91.06 470 VAL A N 1
ATOM 3661 C CA . VAL A 1 470 ? 10.944 -1.479 -25.898 1.00 91.06 470 VAL A CA 1
ATOM 3662 C C . VAL A 1 470 ? 9.685 -2.334 -25.764 1.00 91.06 470 VAL A C 1
ATOM 3664 O O . VAL A 1 470 ? 9.025 -2.297 -24.725 1.00 91.06 470 VAL A O 1
ATOM 3667 N N . LEU A 1 471 ? 9.389 -3.168 -26.767 1.00 88.25 471 LEU A N 1
ATOM 3668 C CA . LEU A 1 471 ? 8.224 -4.057 -26.725 1.00 88.25 471 LEU A CA 1
ATOM 3669 C C . LEU A 1 471 ? 8.320 -5.045 -25.553 1.00 88.25 471 LEU A C 1
ATOM 3671 O O . LEU A 1 471 ? 7.359 -5.236 -24.808 1.00 88.25 471 LEU A O 1
ATOM 3675 N N . GLN A 1 472 ? 9.503 -5.624 -25.322 1.00 88.19 472 GLN A N 1
ATOM 3676 C CA . GLN A 1 472 ? 9.729 -6.515 -24.186 1.00 88.19 472 GLN A CA 1
ATOM 3677 C C . GLN A 1 472 ? 9.554 -5.802 -22.835 1.00 88.19 472 GLN A C 1
ATOM 3679 O O . GLN A 1 472 ? 8.953 -6.378 -21.926 1.00 88.19 472 GLN A O 1
ATOM 3684 N N . ALA A 1 473 ? 10.072 -4.582 -22.691 1.00 89.81 473 ALA A N 1
ATOM 3685 C CA . ALA A 1 473 ? 9.987 -3.798 -21.463 1.00 89.81 473 ALA A CA 1
ATOM 3686 C C . ALA A 1 473 ? 8.535 -3.438 -21.119 1.00 89.81 473 ALA A C 1
ATOM 3688 O O . ALA A 1 473 ? 8.133 -3.596 -19.964 1.00 89.81 473 ALA A O 1
ATOM 3689 N N . ARG A 1 474 ? 7.744 -3.033 -22.126 1.00 88.19 474 ARG A N 1
ATOM 3690 C CA . ARG A 1 474 ? 6.304 -2.761 -21.992 1.00 88.19 474 ARG A CA 1
ATOM 3691 C C . ARG A 1 474 ? 5.526 -4.011 -21.601 1.00 88.19 474 ARG A C 1
ATOM 3693 O O . ARG A 1 474 ? 4.790 -3.999 -20.623 1.00 88.19 474 ARG A O 1
ATOM 3700 N N . PHE A 1 475 ? 5.737 -5.122 -22.303 1.00 85.88 475 PHE A N 1
ATOM 3701 C CA . PHE A 1 475 ? 5.005 -6.359 -22.025 1.00 85.88 475 PHE A CA 1
ATOM 3702 C C . PHE A 1 475 ? 5.307 -6.963 -20.654 1.00 85.88 475 PHE A C 1
ATOM 3704 O O . PHE A 1 475 ? 4.427 -7.527 -20.004 1.00 85.88 475 PHE A O 1
ATOM 3711 N N . ARG A 1 476 ? 6.563 -6.866 -20.207 1.00 87.62 476 ARG A N 1
ATOM 3712 C CA . ARG A 1 476 ? 6.960 -7.325 -18.871 1.00 87.62 476 ARG A CA 1
ATOM 3713 C C . ARG A 1 476 ? 6.647 -6.313 -17.771 1.00 87.62 476 ARG A C 1
ATOM 3715 O O . ARG A 1 476 ? 6.940 -6.610 -16.616 1.00 87.62 476 ARG A O 1
ATOM 3722 N N . ASP A 1 477 ? 6.108 -5.149 -18.127 1.00 90.44 477 ASP A N 1
ATOM 3723 C CA . ASP A 1 477 ? 5.763 -4.054 -17.225 1.00 90.44 477 ASP A CA 1
ATOM 3724 C C . ASP A 1 477 ? 6.865 -3.767 -16.189 1.00 90.44 477 ASP A C 1
ATOM 3726 O O . ASP A 1 477 ? 6.621 -3.678 -14.986 1.00 90.44 477 ASP A O 1
ATOM 3730 N N . TRP A 1 478 ? 8.130 -3.689 -16.622 1.00 91.31 478 TRP A N 1
ATOM 3731 C CA . TRP A 1 478 ? 9.236 -3.483 -15.674 1.00 91.31 478 TRP A CA 1
ATOM 3732 C C . TRP A 1 478 ? 9.084 -2.185 -14.889 1.00 91.31 478 TRP A C 1
ATOM 3734 O O . TRP A 1 478 ? 9.440 -2.129 -13.712 1.00 91.31 478 TRP A O 1
ATOM 3744 N N . HIS A 1 479 ? 8.534 -1.163 -15.542 1.00 91.75 479 HIS A N 1
ATOM 3745 C CA . HIS A 1 479 ? 8.226 0.107 -14.918 1.00 91.75 479 HIS A CA 1
ATOM 3746 C C . HIS A 1 479 ? 7.138 -0.056 -13.845 1.00 91.75 479 HIS A C 1
ATOM 3748 O O . HIS A 1 479 ? 7.389 0.254 -12.683 1.00 91.75 479 HIS A O 1
ATOM 3754 N N . GLY A 1 480 ? 5.967 -0.616 -14.168 1.00 91.62 480 GLY A N 1
ATOM 3755 C CA . GLY A 1 480 ? 4.885 -0.790 -13.198 1.00 91.62 480 GLY A CA 1
ATOM 3756 C C . GLY A 1 480 ? 5.264 -1.677 -12.010 1.00 91.62 480 GLY A C 1
ATOM 3757 O O . GLY A 1 480 ? 4.861 -1.377 -10.881 1.00 91.62 480 GLY A O 1
ATOM 3758 N N . HIS A 1 481 ? 6.103 -2.698 -12.223 1.00 93.38 481 HIS A N 1
ATOM 3759 C CA . HIS A 1 481 ? 6.692 -3.506 -11.150 1.00 93.38 481 HIS A CA 1
ATOM 3760 C C . HIS A 1 481 ? 7.634 -2.693 -10.264 1.00 93.38 481 HIS A C 1
ATOM 3762 O O . HIS A 1 481 ? 7.510 -2.723 -9.039 1.00 93.38 481 HIS A O 1
ATOM 3768 N N . TRP A 1 482 ? 8.555 -1.932 -10.859 1.00 93.94 482 TRP A N 1
ATOM 3769 C CA . TRP A 1 482 ? 9.445 -1.050 -10.105 1.00 93.94 482 TRP A CA 1
ATOM 3770 C C . TRP A 1 482 ? 8.652 -0.084 -9.216 1.00 93.94 482 TRP A C 1
ATOM 3772 O O . TRP A 1 482 ? 8.936 0.015 -8.020 1.00 93.94 482 TRP A O 1
ATOM 3782 N N . MET A 1 483 ? 7.615 0.550 -9.769 1.00 93.56 483 MET A N 1
ATOM 3783 C CA . MET A 1 483 ? 6.746 1.480 -9.043 1.00 93.56 483 MET A CA 1
ATOM 3784 C C . MET A 1 483 ? 5.927 0.801 -7.940 1.00 93.56 483 MET A C 1
ATOM 3786 O O . MET A 1 483 ? 5.670 1.419 -6.903 1.00 93.56 483 MET A O 1
ATOM 3790 N N . SER A 1 484 ? 5.495 -0.447 -8.149 1.00 93.38 484 SER A N 1
ATOM 3791 C CA . SER A 1 484 ? 4.792 -1.265 -7.150 1.00 93.38 484 SER A CA 1
ATOM 3792 C C . SER A 1 484 ? 5.675 -1.533 -5.939 1.00 93.38 484 SER A C 1
ATOM 3794 O O . SER A 1 484 ? 5.376 -1.118 -4.820 1.00 93.38 484 SER A O 1
ATOM 3796 N N . TYR A 1 485 ? 6.816 -2.174 -6.184 1.00 94.69 485 TYR A N 1
ATOM 3797 C CA . TYR A 1 485 ? 7.694 -2.642 -5.126 1.00 94.69 485 TYR A CA 1
ATOM 3798 C C . TYR A 1 485 ? 8.358 -1.487 -4.383 1.00 94.69 485 TYR A C 1
ATOM 3800 O O . TYR A 1 485 ? 8.495 -1.548 -3.163 1.00 94.69 485 TYR A O 1
ATOM 3808 N N . ARG A 1 486 ? 8.709 -0.400 -5.088 1.00 94.44 486 ARG A N 1
ATOM 3809 C CA . ARG A 1 486 ? 9.223 0.816 -4.444 1.00 94.44 486 ARG A CA 1
ATOM 3810 C C . ARG A 1 486 ? 8.198 1.364 -3.460 1.00 94.44 486 ARG A C 1
ATOM 3812 O O . ARG A 1 486 ? 8.544 1.654 -2.326 1.00 94.44 486 ARG A O 1
ATOM 3819 N N . TYR A 1 487 ? 6.934 1.447 -3.855 1.00 94.62 487 TYR A N 1
ATOM 3820 C CA . TYR A 1 487 ? 5.885 1.916 -2.959 1.00 94.62 487 TYR A CA 1
ATOM 3821 C C . TYR A 1 487 ? 5.678 1.030 -1.747 1.00 94.62 487 TYR A C 1
ATOM 3823 O O . TYR A 1 487 ? 5.597 1.560 -0.648 1.00 94.62 487 TYR A O 1
ATOM 3831 N N . LEU A 1 488 ? 5.640 -0.290 -1.929 1.00 95.12 488 LEU A N 1
ATOM 3832 C CA . LEU A 1 488 ? 5.555 -1.222 -0.808 1.00 95.12 488 LEU A CA 1
ATOM 3833 C C . LEU A 1 488 ? 6.698 -0.992 0.189 1.00 95.12 488 LEU A C 1
ATOM 3835 O O . LEU A 1 488 ? 6.443 -0.817 1.378 1.00 95.12 488 LEU A O 1
ATOM 3839 N N . ALA A 1 489 ? 7.940 -0.913 -0.298 1.00 93.94 489 ALA A N 1
ATOM 3840 C CA . ALA A 1 489 ? 9.108 -0.671 0.545 1.00 93.94 489 ALA A CA 1
ATOM 3841 C C . ALA A 1 489 ? 9.017 0.676 1.287 1.00 93.94 489 ALA A C 1
ATOM 3843 O O . ALA A 1 489 ? 9.232 0.733 2.496 1.00 93.94 489 ALA A O 1
ATOM 3844 N N . GLU A 1 490 ? 8.656 1.755 0.592 1.00 93.94 490 GLU A N 1
ATOM 3845 C CA . GLU A 1 490 ? 8.540 3.086 1.195 1.00 93.94 490 GLU A CA 1
ATOM 3846 C C . GLU A 1 490 ? 7.393 3.174 2.215 1.00 93.94 490 GLU A C 1
ATOM 3848 O O . GLU A 1 490 ? 7.596 3.670 3.318 1.00 93.94 490 GLU A O 1
ATOM 3853 N N . GLN A 1 491 ? 6.204 2.638 1.915 1.00 95.06 491 GLN A N 1
ATOM 3854 C CA . GLN A 1 491 ? 5.082 2.663 2.863 1.00 95.06 491 GLN A CA 1
ATOM 3855 C C . GLN A 1 491 ? 5.368 1.824 4.112 1.00 95.06 491 GLN A C 1
ATOM 3857 O O . GLN A 1 491 ? 5.005 2.235 5.211 1.00 95.06 491 GLN A O 1
ATOM 3862 N N . LEU A 1 492 ? 6.063 0.689 3.975 1.00 94.44 492 LEU A N 1
ATOM 3863 C CA . LEU A 1 492 ? 6.532 -0.095 5.122 1.00 94.44 492 LEU A CA 1
ATOM 3864 C C . LEU A 1 492 ? 7.593 0.659 5.935 1.00 94.44 492 LEU A C 1
ATOM 3866 O O . LEU A 1 492 ? 7.588 0.578 7.163 1.00 94.44 492 LEU A O 1
ATOM 3870 N N . ARG A 1 493 ? 8.468 1.434 5.279 1.00 92.56 493 ARG A N 1
ATOM 3871 C CA . ARG A 1 493 ? 9.423 2.316 5.968 1.00 92.56 493 ARG A CA 1
ATOM 3872 C C . ARG A 1 493 ? 8.699 3.376 6.791 1.00 92.56 493 ARG A C 1
ATOM 3874 O O . ARG A 1 493 ? 9.057 3.591 7.943 1.00 92.56 493 ARG A O 1
ATOM 3881 N N . TYR A 1 494 ? 7.678 4.010 6.221 1.00 93.44 494 TYR A N 1
ATOM 3882 C CA . TYR A 1 494 ? 6.902 5.038 6.915 1.00 93.44 494 TYR A CA 1
ATOM 3883 C C . TYR A 1 494 ? 6.065 4.457 8.049 1.00 93.44 494 TYR A C 1
ATOM 3885 O O . TYR A 1 494 ? 6.012 5.052 9.122 1.00 93.44 494 TYR A O 1
ATOM 3893 N N . LEU A 1 495 ? 5.475 3.272 7.841 1.00 93.69 495 LEU A N 1
ATOM 3894 C CA . LEU A 1 495 ? 4.806 2.541 8.910 1.00 93.69 495 LEU A CA 1
ATOM 3895 C C . LEU A 1 495 ? 5.765 2.353 10.076 1.00 93.69 495 LEU A C 1
ATOM 3897 O O . LEU A 1 495 ? 5.444 2.769 11.175 1.00 93.69 495 LEU A O 1
ATOM 3901 N N . ARG A 1 496 ? 6.957 1.802 9.831 1.00 91.56 496 ARG A N 1
ATOM 3902 C CA . ARG A 1 496 ? 7.964 1.577 10.871 1.00 91.56 496 ARG A CA 1
ATOM 3903 C C . ARG A 1 496 ? 8.298 2.849 11.658 1.00 91.56 496 ARG A C 1
ATOM 3905 O O . ARG A 1 496 ? 8.362 2.781 12.878 1.00 91.56 496 ARG A O 1
ATOM 3912 N N . ILE A 1 497 ? 8.479 3.982 10.972 1.00 91.38 497 ILE A N 1
ATOM 3913 C CA . ILE A 1 497 ? 8.781 5.274 11.610 1.00 91.38 497 ILE A CA 1
ATOM 3914 C C . ILE A 1 497 ? 7.652 5.691 12.564 1.00 91.38 497 ILE A C 1
ATOM 3916 O O . ILE A 1 497 ? 7.918 6.085 13.693 1.00 91.38 497 ILE A O 1
ATOM 3920 N N . GLY A 1 498 ? 6.393 5.602 12.131 1.00 93.25 498 GLY A N 1
ATOM 3921 C CA . GLY A 1 498 ? 5.249 6.050 12.929 1.00 93.25 498 GLY A CA 1
ATOM 3922 C C . GLY A 1 498 ? 4.667 5.009 13.892 1.00 93.25 498 GLY A C 1
ATOM 3923 O O . GLY A 1 498 ? 3.898 5.370 14.782 1.00 93.25 498 GLY A O 1
ATOM 3924 N N . TYR A 1 499 ? 5.013 3.729 13.739 1.00 93.88 499 TYR A N 1
ATOM 3925 C CA . TYR A 1 499 ? 4.376 2.602 14.428 1.00 93.88 499 TYR A CA 1
ATOM 3926 C C . TYR A 1 499 ? 4.416 2.673 15.967 1.00 93.88 499 TYR A C 1
ATOM 3928 O O . TYR A 1 499 ? 3.365 2.436 16.566 1.00 93.88 499 TYR A O 1
ATOM 3936 N N . PRO A 1 500 ? 5.521 3.077 16.634 1.00 92.62 500 PRO A N 1
ATOM 3937 C CA . PRO A 1 500 ? 5.563 3.160 18.102 1.00 92.62 500 PRO A CA 1
ATOM 3938 C C . PRO A 1 500 ? 4.566 4.156 18.696 1.00 92.62 500 PRO A C 1
ATOM 3940 O O . PRO A 1 500 ? 4.121 3.991 19.825 1.00 92.62 500 PRO A O 1
ATOM 3943 N N . LEU A 1 501 ? 4.196 5.188 17.937 1.00 94.25 501 LEU A N 1
ATOM 3944 C CA . LEU A 1 501 ? 3.191 6.174 18.336 1.00 94.25 501 LEU A CA 1
ATOM 3945 C C . LEU A 1 501 ? 1.893 6.037 17.532 1.00 94.25 501 LEU A C 1
ATOM 3947 O O . LEU A 1 501 ? 1.051 6.940 17.535 1.00 94.25 501 LEU A O 1
ATOM 3951 N N . LEU A 1 502 ? 1.733 4.916 16.822 1.00 94.75 502 LEU A N 1
ATOM 3952 C CA . LEU A 1 502 ? 0.561 4.591 16.014 1.00 94.75 502 LEU A CA 1
ATOM 3953 C C . LEU A 1 502 ? 0.183 5.713 15.042 1.00 94.75 502 LEU A C 1
ATOM 3955 O O . LEU A 1 502 ? -0.984 6.057 14.856 1.00 94.75 502 LEU A O 1
ATOM 3959 N N . VAL A 1 503 ? 1.194 6.317 14.428 1.00 95.44 503 VAL A N 1
ATOM 3960 C CA . VAL A 1 503 ? 1.025 7.251 13.322 1.00 95.44 503 VAL A CA 1
ATOM 3961 C C . VAL A 1 503 ? 1.090 6.440 12.036 1.00 95.44 503 VAL A C 1
ATOM 3963 O O . VAL A 1 503 ? 2.162 6.125 11.523 1.00 95.44 503 VAL A O 1
ATOM 3966 N N . LEU A 1 504 ? -0.078 6.037 11.542 1.00 94.50 504 LEU A N 1
ATOM 3967 C CA . LEU A 1 504 ? -0.184 5.170 10.373 1.00 94.50 504 LEU A CA 1
ATOM 3968 C C . LEU A 1 504 ? -0.229 6.002 9.079 1.00 94.50 504 LEU A C 1
ATOM 3970 O O . LEU A 1 504 ? -1.018 6.948 8.992 1.00 94.50 504 LEU A O 1
ATOM 3974 N N . PRO A 1 505 ? 0.552 5.651 8.040 1.00 93.44 505 PRO A N 1
ATOM 3975 C CA . PRO A 1 505 ? 0.411 6.272 6.727 1.00 93.44 505 PRO A CA 1
ATOM 3976 C C . PRO A 1 505 ? -0.991 6.041 6.146 1.00 93.44 505 PRO A C 1
ATOM 3978 O O . PRO A 1 505 ? -1.590 4.981 6.335 1.00 93.44 505 PRO A O 1
ATOM 3981 N N . GLN A 1 506 ? -1.493 6.988 5.345 1.00 90.50 506 GLN A N 1
ATOM 3982 C CA . GLN A 1 506 ? -2.843 6.895 4.767 1.00 90.50 506 GLN A CA 1
ATOM 3983 C C . GLN A 1 506 ? -3.083 5.610 3.955 1.00 90.50 506 GLN A C 1
ATOM 3985 O O . GLN A 1 506 ? -4.210 5.124 3.883 1.00 90.50 506 GLN A O 1
ATOM 3990 N N . ALA A 1 507 ? -2.038 5.037 3.351 1.00 91.88 507 ALA A N 1
ATOM 3991 C CA . ALA A 1 507 ? -2.119 3.788 2.590 1.00 91.88 507 ALA A CA 1
ATOM 3992 C C . ALA A 1 507 ? -2.734 2.622 3.391 1.00 91.88 507 ALA A C 1
ATOM 3994 O O . ALA A 1 507 ? -3.413 1.771 2.819 1.00 91.88 507 ALA A O 1
ATOM 3995 N N . PHE A 1 508 ? -2.552 2.617 4.714 1.00 93.31 508 PHE A N 1
ATOM 3996 C CA . PHE A 1 508 ? -3.030 1.561 5.607 1.00 93.31 508 PHE A CA 1
ATOM 3997 C C . PHE A 1 508 ? -4.484 1.733 6.058 1.00 93.31 508 PHE A C 1
ATOM 3999 O O . PHE A 1 508 ? -5.070 0.794 6.584 1.00 93.31 508 PHE A O 1
ATOM 4006 N N . VAL A 1 509 ? -5.077 2.910 5.847 1.00 90.56 509 VAL A N 1
ATOM 4007 C CA . VAL A 1 509 ? -6.463 3.209 6.255 1.00 90.56 509 VAL A CA 1
ATOM 4008 C C . VAL A 1 509 ? -7.411 3.393 5.071 1.00 90.56 509 VAL A C 1
ATOM 4010 O O . VAL A 1 509 ? -8.625 3.443 5.261 1.00 90.56 509 VAL A O 1
ATOM 4013 N N . ARG A 1 510 ? -6.877 3.485 3.846 1.00 91.31 510 ARG A N 1
ATOM 4014 C CA . ARG A 1 510 ? -7.679 3.618 2.624 1.00 91.31 510 ARG A CA 1
ATOM 4015 C C . ARG A 1 510 ? -8.536 2.371 2.369 1.00 91.31 510 ARG A C 1
ATOM 4017 O O . ARG A 1 510 ? -8.104 1.260 2.671 1.00 91.31 510 ARG A O 1
ATOM 4024 N N . PRO A 1 511 ? -9.720 2.523 1.758 1.00 93.00 511 PRO A N 1
ATOM 4025 C CA . PRO A 1 511 ? -10.540 1.381 1.380 1.00 93.00 511 PRO A CA 1
ATOM 4026 C C . PRO A 1 511 ? -9.793 0.476 0.389 1.00 93.00 511 PRO A C 1
ATOM 4028 O O . PRO A 1 511 ? -9.133 0.951 -0.537 1.00 93.00 511 PRO A O 1
ATOM 4031 N N . LEU A 1 512 ? -9.907 -0.839 0.584 1.00 93.25 512 LEU A N 1
ATOM 4032 C CA . LEU A 1 512 ? -9.241 -1.843 -0.256 1.00 93.25 512 LEU A CA 1
ATOM 4033 C C . LEU A 1 512 ? -9.997 -2.133 -1.553 1.00 93.25 512 LEU A C 1
ATOM 4035 O O . LEU A 1 512 ? -9.400 -2.525 -2.554 1.00 93.25 512 LEU A O 1
ATOM 4039 N N . TRP A 1 513 ? -11.309 -1.936 -1.545 1.00 94.00 513 TRP A N 1
ATOM 4040 C CA . TRP A 1 513 ? -12.208 -2.319 -2.623 1.00 94.00 513 TRP A CA 1
ATOM 4041 C C . TRP A 1 513 ? -13.253 -1.225 -2.863 1.00 94.00 513 TRP A C 1
ATOM 4043 O O . TRP A 1 513 ? -13.432 -0.325 -2.041 1.00 94.00 513 TRP A O 1
ATOM 4053 N N . SER A 1 514 ? -13.921 -1.274 -4.012 1.00 93.38 514 SER A N 1
ATOM 4054 C CA . SER A 1 514 ? -15.071 -0.426 -4.344 1.00 93.38 514 SER A CA 1
ATOM 4055 C C . SER A 1 514 ? -16.090 -1.228 -5.148 1.00 93.38 514 SER A C 1
ATOM 4057 O O . SER A 1 514 ? -15.672 -2.009 -6.008 1.00 93.38 514 SER A O 1
ATOM 4059 N N . PRO A 1 515 ? -17.403 -1.066 -4.913 1.00 91.94 515 PRO A N 1
ATOM 4060 C CA . PRO A 1 515 ? -18.408 -1.639 -5.797 1.00 91.94 515 PRO A CA 1
ATOM 4061 C C . PRO A 1 515 ? -18.415 -0.881 -7.137 1.00 91.94 515 PRO A C 1
ATOM 4063 O O . PRO A 1 515 ? -18.625 0.332 -7.167 1.00 91.94 515 PRO A O 1
ATOM 4066 N N . GLN A 1 516 ? -18.196 -1.583 -8.254 1.00 86.19 516 GLN A N 1
ATOM 4067 C CA . GLN A 1 516 ? -18.118 -0.989 -9.595 1.00 86.19 516 GLN A CA 1
ATOM 4068 C C . GLN A 1 516 ? -19.133 -1.612 -10.571 1.00 86.19 516 GLN A C 1
ATOM 4070 O O . GLN A 1 516 ? -19.541 -2.765 -10.443 1.00 86.19 516 GLN A O 1
ATOM 4075 N N . GLY A 1 517 ? -19.526 -0.836 -11.586 1.00 79.06 517 GLY A N 1
ATOM 4076 C CA . GLY A 1 517 ? -20.399 -1.282 -12.674 1.00 79.06 517 GLY A CA 1
ATOM 4077 C C . GLY A 1 517 ? -21.885 -1.281 -12.311 1.00 79.06 517 GLY A C 1
ATOM 4078 O O . GLY A 1 517 ? -22.274 -0.995 -11.180 1.00 79.06 517 GLY A O 1
ATOM 4079 N N . SER A 1 518 ? -22.734 -1.612 -13.285 1.00 75.94 518 SER A N 1
ATOM 4080 C CA . SER A 1 518 ? -24.194 -1.651 -13.107 1.00 75.94 518 SER A CA 1
ATOM 4081 C C . SER A 1 518 ? -24.636 -2.685 -12.067 1.00 75.94 518 SER A C 1
ATOM 4083 O O . SER A 1 518 ? -25.591 -2.446 -11.333 1.00 75.94 518 SER A O 1
ATOM 4085 N N . ARG A 1 519 ? -23.903 -3.801 -11.962 1.00 75.88 519 ARG A N 1
ATOM 4086 C CA . ARG A 1 519 ? -24.126 -4.867 -10.972 1.00 75.88 519 ARG A CA 1
ATOM 4087 C C . ARG A 1 519 ? -23.494 -4.594 -9.605 1.00 75.88 519 ARG A C 1
ATOM 4089 O O . ARG A 1 519 ? -23.738 -5.361 -8.682 1.00 75.88 519 ARG A O 1
ATOM 4096 N N . ARG A 1 520 ? -22.728 -3.502 -9.463 1.00 84.31 520 ARG A N 1
ATOM 4097 C CA . ARG A 1 520 ? -22.035 -3.112 -8.221 1.00 84.31 520 ARG A CA 1
ATOM 4098 C C . ARG A 1 520 ? -21.168 -4.233 -7.642 1.00 84.31 520 ARG A C 1
ATOM 4100 O O . ARG A 1 520 ? -21.127 -4.429 -6.429 1.00 84.31 520 ARG A O 1
ATOM 4107 N N . GLU A 1 521 ? -20.477 -4.954 -8.518 1.00 87.00 521 GLU A N 1
ATOM 4108 C CA . GLU A 1 521 ? -19.584 -6.035 -8.115 1.00 87.00 521 GLU A CA 1
ATOM 4109 C C . GLU A 1 521 ? -18.352 -5.446 -7.407 1.00 87.00 521 GLU A C 1
ATOM 4111 O O . GLU A 1 521 ? -17.813 -4.422 -7.850 1.00 87.00 521 GLU A O 1
ATOM 4116 N N . PRO A 1 522 ? -17.906 -6.042 -6.291 1.00 89.81 522 PRO A N 1
ATOM 4117 C CA . PRO A 1 522 ? -16.756 -5.541 -5.561 1.00 89.81 522 PRO A CA 1
ATOM 4118 C C . PRO A 1 522 ? -15.473 -5.744 -6.369 1.00 89.81 522 PRO A C 1
ATOM 4120 O O . PRO A 1 522 ? -15.156 -6.849 -6.807 1.00 89.81 522 PRO A O 1
ATOM 4123 N N . ARG A 1 523 ? -14.693 -4.673 -6.532 1.00 92.00 523 ARG A N 1
ATOM 4124 C CA . ARG A 1 523 ? -13.393 -4.705 -7.206 1.00 92.00 523 ARG A CA 1
ATOM 4125 C C . ARG A 1 523 ? -12.292 -4.231 -6.271 1.00 92.00 523 ARG A C 1
ATOM 4127 O O . ARG A 1 523 ? -12.413 -3.176 -5.650 1.00 92.00 523 ARG A O 1
ATOM 4134 N N . LEU A 1 524 ? -11.191 -4.979 -6.229 1.00 95.00 524 LEU A N 1
ATOM 4135 C CA . LEU A 1 524 ? -9.971 -4.571 -5.536 1.00 95.00 524 LEU A CA 1
ATOM 4136 C C . LEU A 1 524 ? -9.389 -3.302 -6.184 1.00 95.00 524 LEU A C 1
ATOM 4138 O O . LEU A 1 524 ? -9.180 -3.266 -7.398 1.00 95.00 524 LEU A O 1
ATOM 4142 N N . LEU A 1 525 ? -9.122 -2.274 -5.376 1.00 94.00 525 LEU A N 1
ATOM 4143 C CA . LEU A 1 525 ? -8.614 -0.977 -5.835 1.00 94.00 525 LEU A CA 1
ATOM 4144 C C . LEU A 1 525 ? -7.097 -0.984 -6.045 1.00 94.00 525 LEU A C 1
ATOM 4146 O O . LEU A 1 525 ? -6.611 -0.442 -7.035 1.00 94.00 525 LEU A O 1
ATOM 4150 N N . SER A 1 526 ? -6.347 -1.596 -5.125 1.00 94.75 526 SER A N 1
ATOM 4151 C CA . SER A 1 526 ? -4.888 -1.718 -5.207 1.00 94.75 526 SER A CA 1
ATOM 4152 C C . SER A 1 526 ? -4.415 -3.001 -4.534 1.00 94.75 526 SER A C 1
ATOM 4154 O O . SER A 1 526 ? -4.698 -3.239 -3.358 1.00 94.75 526 SER A O 1
ATOM 4156 N N . ALA A 1 527 ? -3.656 -3.799 -5.285 1.00 95.75 527 ALA A N 1
ATOM 4157 C CA . ALA A 1 527 ? -2.965 -4.979 -4.773 1.00 95.75 527 ALA A CA 1
ATOM 4158 C C . ALA A 1 527 ? -1.970 -4.623 -3.656 1.00 95.75 527 ALA A C 1
ATOM 4160 O O . ALA A 1 527 ? -1.874 -5.319 -2.647 1.00 95.75 527 ALA A O 1
ATOM 4161 N N . GLU A 1 528 ? -1.251 -3.513 -3.822 1.00 95.50 528 GLU A N 1
ATOM 4162 C CA . GLU A 1 528 ? -0.241 -3.054 -2.877 1.00 95.50 528 GLU A CA 1
ATOM 4163 C C . GLU A 1 528 ? -0.864 -2.637 -1.539 1.00 95.50 528 GLU A C 1
ATOM 4165 O O . GLU A 1 528 ? -0.374 -3.043 -0.490 1.00 95.50 528 GLU A O 1
ATOM 4170 N N . ASN A 1 529 ? -1.971 -1.885 -1.559 1.00 95.94 529 ASN A N 1
ATOM 4171 C CA . ASN A 1 529 ? -2.657 -1.473 -0.328 1.00 95.94 529 ASN A CA 1
ATOM 4172 C C . ASN A 1 529 ? -3.215 -2.669 0.443 1.00 95.94 529 ASN A C 1
ATOM 4174 O O . ASN A 1 529 ? -3.141 -2.688 1.670 1.00 95.94 529 ASN A O 1
ATOM 4178 N N . TRP A 1 530 ? -3.732 -3.677 -0.266 1.00 96.88 530 TRP A N 1
ATOM 4179 C CA . TRP A 1 530 ? -4.177 -4.917 0.365 1.00 96.88 530 TRP A CA 1
ATOM 4180 C C . TRP A 1 530 ? -3.029 -5.604 1.098 1.00 96.88 530 TRP A C 1
ATOM 4182 O O . TRP A 1 530 ? -3.156 -5.921 2.279 1.00 96.88 530 TRP A O 1
ATOM 4192 N N . LEU A 1 531 ? -1.878 -5.750 0.435 1.00 96.31 531 LEU A N 1
ATOM 4193 C CA . LEU A 1 531 ? -0.693 -6.347 1.042 1.00 96.31 531 LEU A CA 1
ATOM 4194 C C . LEU A 1 531 ? -0.241 -5.566 2.285 1.00 96.31 531 LEU A C 1
ATOM 4196 O O . LEU A 1 531 ? 0.012 -6.166 3.326 1.00 96.31 531 LEU A O 1
ATOM 4200 N N . LEU A 1 532 ? -0.184 -4.234 2.196 1.00 96.31 532 LEU A N 1
ATOM 4201 C CA . LEU A 1 532 ? 0.192 -3.361 3.312 1.00 96.31 532 LEU A CA 1
ATOM 4202 C C . LEU A 1 532 ? -0.751 -3.526 4.511 1.00 96.31 532 LEU A C 1
ATOM 4204 O O . LEU A 1 532 ? -0.283 -3.705 5.635 1.00 96.31 532 LEU A O 1
ATOM 4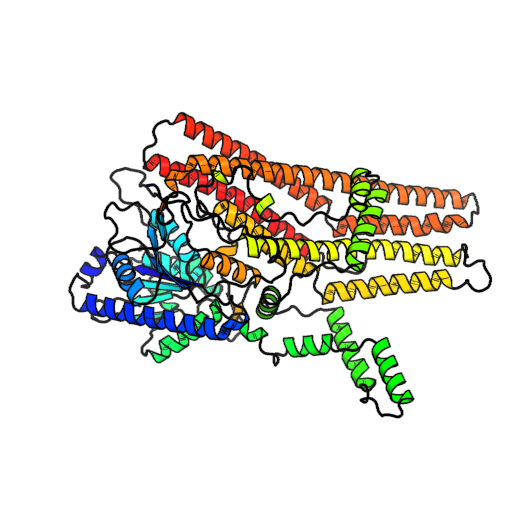208 N N . GLN A 1 533 ? -2.068 -3.533 4.292 1.00 96.31 533 GLN A N 1
ATOM 4209 C CA . GLN A 1 533 ? -3.034 -3.739 5.376 1.00 96.31 533 GLN A CA 1
ATOM 4210 C C . GLN A 1 533 ? -2.929 -5.135 5.981 1.00 96.31 533 GLN A C 1
ATOM 4212 O O . GLN A 1 533 ? -2.946 -5.272 7.202 1.00 96.31 533 GLN A O 1
ATOM 4217 N N . ARG A 1 534 ? -2.730 -6.170 5.160 1.00 95.94 534 ARG A N 1
ATOM 4218 C CA . ARG A 1 534 ? -2.517 -7.529 5.664 1.00 95.94 534 ARG A CA 1
ATOM 4219 C C . ARG A 1 534 ? -1.265 -7.645 6.526 1.00 95.94 534 ARG A C 1
ATOM 4221 O O . ARG A 1 534 ? -1.308 -8.341 7.539 1.00 95.94 534 ARG A O 1
ATOM 4228 N N . VAL A 1 535 ? -0.191 -6.947 6.157 1.00 95.62 535 VAL A N 1
ATOM 4229 C CA . VAL A 1 535 ? 1.035 -6.859 6.961 1.00 95.62 535 VAL A CA 1
ATOM 4230 C C . VAL A 1 535 ? 0.781 -6.120 8.275 1.00 95.62 535 VAL A C 1
ATOM 4232 O O . VAL A 1 535 ? 1.208 -6.610 9.317 1.00 95.62 535 VAL A O 1
ATOM 4235 N N . LEU A 1 536 ? 0.045 -5.003 8.268 1.00 96.00 536 LEU A N 1
ATOM 4236 C CA . LEU A 1 536 ? -0.308 -4.270 9.491 1.00 96.00 536 LEU A CA 1
ATOM 4237 C C . LEU A 1 536 ? -1.138 -5.128 10.458 1.00 96.00 536 LEU A C 1
ATOM 4239 O O . LEU A 1 536 ? -0.823 -5.215 11.642 1.00 96.00 536 LEU A O 1
ATOM 4243 N N . ILE A 1 537 ? -2.170 -5.802 9.951 1.00 96.12 537 ILE A N 1
ATOM 4244 C CA . ILE A 1 537 ? -3.054 -6.658 10.754 1.00 96.12 537 ILE A CA 1
ATOM 4245 C C . ILE A 1 537 ? -2.285 -7.855 11.324 1.00 96.12 537 ILE A C 1
ATOM 4247 O O . ILE A 1 537 ? -2.421 -8.173 12.510 1.00 96.12 537 ILE A O 1
ATOM 4251 N N . ALA A 1 538 ? -1.440 -8.489 10.504 1.00 95.00 538 ALA A N 1
ATOM 4252 C CA . ALA A 1 538 ? -0.581 -9.580 10.952 1.00 95.00 538 ALA A CA 1
ATOM 4253 C C . ALA A 1 538 ? 0.412 -9.120 12.028 1.00 95.00 538 ALA A C 1
ATOM 4255 O O . ALA A 1 538 ? 0.635 -9.836 13.001 1.00 95.00 538 ALA A O 1
ATOM 4256 N N . THR A 1 539 ? 0.947 -7.906 11.879 1.00 93.44 539 THR A N 1
ATOM 4257 C CA . THR A 1 539 ? 1.844 -7.288 12.857 1.00 93.44 539 THR A CA 1
ATOM 4258 C C . THR A 1 539 ? 1.144 -7.064 14.198 1.00 93.44 539 THR A C 1
ATOM 4260 O O . THR A 1 539 ? 1.733 -7.364 15.232 1.00 93.44 539 THR A O 1
ATOM 4263 N N . GLY A 1 540 ? -0.118 -6.619 14.193 1.00 94.00 540 GLY A N 1
ATOM 4264 C CA . GLY A 1 540 ? -0.930 -6.369 15.392 1.00 94.00 540 GLY A CA 1
ATOM 4265 C C . GLY A 1 540 ? -0.577 -5.067 16.113 1.00 94.00 540 GLY A C 1
ATOM 4266 O O . GLY A 1 540 ? -0.061 -4.158 15.483 1.00 94.00 540 GLY A O 1
ATOM 4267 N N . LEU A 1 541 ? -0.897 -4.954 17.408 1.00 94.50 541 LEU A N 1
ATOM 4268 C CA . LEU A 1 541 ? -0.546 -3.779 18.226 1.00 94.50 541 LEU A CA 1
ATOM 4269 C C . LEU A 1 541 ? 0.948 -3.791 18.619 1.00 94.50 541 LEU A C 1
ATOM 4271 O O . LEU A 1 541 ? 1.524 -4.881 18.676 1.00 94.50 541 LEU A O 1
ATOM 4275 N N . PRO A 1 542 ? 1.584 -2.633 18.892 1.00 92.88 542 PRO A N 1
ATOM 4276 C CA . PRO A 1 542 ? 2.970 -2.577 19.351 1.00 92.88 542 PRO A CA 1
ATOM 4277 C C . PRO A 1 542 ? 3.178 -3.352 20.659 1.00 92.88 542 PRO A C 1
ATOM 4279 O O . PRO A 1 542 ? 2.321 -3.319 21.537 1.00 92.88 542 PRO A O 1
ATOM 4282 N N . GLU A 1 543 ? 4.319 -4.031 20.774 1.00 88.75 543 GLU A N 1
ATOM 4283 C CA . GLU A 1 543 ? 4.733 -4.776 21.970 1.00 88.75 543 GLU A CA 1
ATOM 4284 C C . GLU A 1 543 ? 5.891 -4.031 22.635 1.00 88.75 543 GLU A C 1
ATOM 4286 O O . GLU A 1 543 ? 6.857 -3.683 21.949 1.00 88.75 543 GLU A O 1
ATOM 4291 N N . SER A 1 544 ? 5.818 -3.780 23.944 1.00 87.31 544 SER A N 1
ATOM 4292 C CA . SER A 1 544 ? 6.929 -3.146 24.660 1.00 87.31 544 SER A CA 1
ATOM 4293 C C . SER A 1 544 ? 8.117 -4.096 24.740 1.00 87.31 544 SER A C 1
ATOM 4295 O O . SER A 1 544 ? 7.980 -5.314 24.840 1.00 87.31 544 SER A O 1
ATOM 4297 N N . ARG A 1 545 ? 9.317 -3.519 24.676 1.00 85.50 545 ARG A N 1
ATOM 4298 C CA . ARG A 1 545 ? 10.569 -4.268 24.804 1.00 85.50 545 ARG A CA 1
ATOM 4299 C C . ARG A 1 545 ? 10.866 -4.695 26.243 1.00 85.50 545 ARG A C 1
ATOM 4301 O O . ARG A 1 545 ? 11.626 -5.637 26.455 1.00 85.50 545 ARG A O 1
ATOM 4308 N N . GLN A 1 546 ? 10.335 -3.960 27.217 1.00 83.50 546 GLN A N 1
ATOM 4309 C CA . GLN A 1 546 ? 10.548 -4.223 28.643 1.00 83.50 546 GLN A CA 1
ATOM 4310 C C . GLN A 1 546 ? 9.484 -5.173 29.197 1.00 83.50 546 GLN A C 1
ATOM 4312 O O . GLN A 1 546 ? 9.810 -6.075 29.964 1.00 83.50 546 GLN A O 1
ATOM 4317 N N . ASP A 1 547 ? 8.237 -4.989 28.762 1.00 77.12 547 ASP A N 1
ATOM 4318 C CA . ASP A 1 547 ? 7.092 -5.826 29.104 1.00 77.12 547 ASP A CA 1
ATOM 4319 C C . ASP A 1 547 ? 6.388 -6.250 27.812 1.00 77.12 547 ASP A C 1
ATOM 4321 O O . ASP A 1 547 ? 5.740 -5.448 27.152 1.00 77.12 547 ASP A O 1
ATOM 4325 N N . ALA A 1 548 ? 6.489 -7.521 27.431 1.00 70.19 548 ALA A N 1
ATOM 4326 C CA . ALA A 1 548 ? 5.916 -7.984 26.168 1.00 70.19 548 ALA A CA 1
ATOM 4327 C C . ALA A 1 548 ? 4.392 -7.754 26.061 1.00 70.19 548 ALA A C 1
ATOM 4329 O O . ALA A 1 548 ? 3.865 -7.718 24.948 1.00 70.19 548 ALA A O 1
ATOM 4330 N N . GLN A 1 549 ? 3.683 -7.591 27.186 1.00 78.75 549 GLN A N 1
ATOM 4331 C CA . GLN A 1 549 ? 2.226 -7.487 27.211 1.00 78.75 549 GLN A CA 1
ATOM 4332 C C . GLN A 1 549 ? 1.711 -6.054 27.325 1.00 78.75 549 GLN A C 1
ATOM 4334 O O . GLN A 1 549 ? 0.636 -5.792 26.798 1.00 78.75 549 GLN A O 1
ATOM 4339 N N . TYR A 1 550 ? 2.429 -5.126 27.961 1.00 87.38 550 TYR A N 1
ATOM 4340 C CA . TYR A 1 550 ? 1.945 -3.761 28.209 1.00 87.38 550 TYR A CA 1
ATOM 4341 C C . TYR A 1 550 ? 2.785 -2.697 27.501 1.00 87.38 550 TYR A C 1
ATOM 4343 O O . TYR A 1 550 ? 3.991 -2.605 27.710 1.00 87.38 550 TYR A O 1
ATOM 4351 N N . TYR A 1 551 ? 2.146 -1.839 26.703 1.00 91.69 551 TYR A N 1
ATOM 4352 C CA . TYR A 1 551 ? 2.799 -0.683 26.087 1.00 91.69 551 TYR A CA 1
ATOM 4353 C C . TYR A 1 551 ? 1.953 0.586 26.223 1.00 91.69 551 TYR A C 1
ATOM 4355 O O . TYR A 1 551 ? 0.789 0.620 25.815 1.00 91.69 551 TYR A O 1
ATOM 4363 N N . SER A 1 552 ? 2.564 1.645 26.753 1.00 91.19 552 SER A N 1
ATOM 4364 C CA . SER A 1 552 ? 1.951 2.959 26.948 1.00 91.19 552 SER A CA 1
ATOM 4365 C C . SER A 1 552 ? 2.607 3.990 26.035 1.00 91.19 552 SER A C 1
ATOM 4367 O O . SER A 1 552 ? 3.814 4.214 26.094 1.00 91.19 552 SER A O 1
ATOM 4369 N N . LEU A 1 553 ? 1.822 4.655 25.183 1.00 91.06 553 LEU A N 1
ATOM 4370 C CA . LEU A 1 553 ? 2.369 5.658 24.260 1.00 91.06 553 LEU A CA 1
ATOM 4371 C C . LEU A 1 553 ? 2.978 6.856 25.006 1.00 91.06 553 LEU A C 1
ATOM 4373 O O . LEU A 1 553 ? 3.951 7.440 24.530 1.00 91.06 553 LEU A O 1
ATOM 4377 N N . ALA A 1 554 ? 2.396 7.233 26.147 1.00 89.12 554 ALA A N 1
ATOM 4378 C CA . ALA A 1 554 ? 2.757 8.454 26.864 1.00 89.12 554 ALA A CA 1
ATOM 4379 C C . ALA A 1 554 ? 4.048 8.342 27.692 1.00 89.12 554 ALA A C 1
ATOM 4381 O O . ALA A 1 554 ? 4.603 9.360 28.107 1.00 89.12 554 ALA A O 1
ATOM 4382 N N . GLU A 1 555 ? 4.543 7.125 27.917 1.00 89.00 555 GLU A N 1
ATOM 4383 C CA . GLU A 1 555 ? 5.736 6.867 28.732 1.00 89.00 555 GLU A CA 1
ATOM 4384 C C . GLU A 1 555 ? 7.049 7.042 27.962 1.00 89.00 555 GLU A C 1
ATOM 4386 O O . GLU A 1 555 ? 8.090 7.238 28.580 1.00 89.00 555 GLU A O 1
ATOM 4391 N N . HIS A 1 556 ? 7.009 7.044 26.627 1.00 89.44 556 HIS A N 1
ATOM 4392 C CA . HIS A 1 556 ? 8.211 6.976 25.785 1.00 89.44 556 HIS A CA 1
ATOM 4393 C C . HIS A 1 556 ? 8.506 8.261 24.994 1.00 89.44 556 HIS A C 1
ATOM 4395 O O . HIS A 1 556 ? 9.181 8.238 23.962 1.00 89.44 556 HIS A O 1
ATOM 4401 N N . ASN A 1 557 ? 7.974 9.410 25.425 1.00 91.12 557 ASN A N 1
ATOM 4402 C CA . ASN A 1 557 ? 8.086 10.669 24.677 1.00 91.12 557 ASN A CA 1
ATOM 4403 C C . ASN A 1 557 ? 9.544 11.094 24.424 1.00 91.12 557 ASN A C 1
ATOM 4405 O O . ASN A 1 557 ? 9.849 11.623 23.353 1.00 91.12 557 ASN A O 1
ATOM 4409 N N . GLN A 1 558 ? 10.443 10.878 25.388 1.00 89.25 558 GLN A N 1
ATOM 4410 C CA . GLN A 1 558 ? 11.838 11.307 25.281 1.00 89.25 558 GLN A CA 1
ATOM 4411 C C . GLN A 1 558 ? 12.628 10.430 24.302 1.00 89.25 558 GLN A C 1
ATOM 4413 O O . GLN A 1 558 ? 13.319 10.961 23.428 1.00 89.25 558 GLN A O 1
ATOM 4418 N N . GLU A 1 559 ? 12.499 9.103 24.397 1.00 90.06 559 GLU A N 1
ATOM 4419 C CA . GLU A 1 559 ? 13.125 8.172 23.454 1.00 90.06 559 GLU A CA 1
ATOM 4420 C C . GLU A 1 559 ? 12.599 8.403 22.036 1.00 90.06 559 GLU A C 1
ATOM 4422 O O . GLU A 1 559 ? 13.374 8.455 21.078 1.00 90.06 559 GLU A O 1
ATOM 4427 N N . MET A 1 560 ? 11.287 8.620 21.902 1.00 92.25 560 MET A N 1
ATOM 4428 C CA . MET A 1 560 ? 10.647 8.846 20.611 1.00 92.25 560 MET A CA 1
ATOM 4429 C C . MET A 1 560 ? 11.026 10.189 19.978 1.00 92.25 560 MET A C 1
ATOM 4431 O O . MET A 1 560 ? 11.173 10.255 18.757 1.00 92.25 560 MET A O 1
ATOM 4435 N N . ALA A 1 561 ? 11.246 11.244 20.767 1.00 92.88 561 ALA A N 1
ATOM 4436 C CA . ALA A 1 561 ? 11.765 12.514 20.260 1.00 92.88 561 ALA A CA 1
ATOM 4437 C C . ALA A 1 561 ? 13.208 12.376 19.744 1.00 92.88 561 ALA A C 1
ATOM 4439 O O . ALA A 1 561 ? 13.536 12.902 18.680 1.00 92.88 561 ALA A O 1
ATOM 4440 N N . GLY A 1 562 ? 14.058 11.627 20.456 1.00 91.31 562 GLY A N 1
ATOM 4441 C CA . GLY A 1 562 ? 15.414 11.312 19.996 1.00 91.31 562 GLY A CA 1
ATOM 4442 C C . GLY A 1 562 ? 15.420 10.464 18.720 1.00 91.31 562 GLY A C 1
ATOM 4443 O O . GLY A 1 562 ? 16.202 10.721 17.803 1.00 91.31 562 GLY A O 1
ATOM 4444 N N . TYR A 1 563 ? 14.511 9.489 18.625 1.00 91.44 563 TYR A N 1
ATOM 4445 C CA . TYR A 1 563 ? 14.327 8.684 17.418 1.00 91.44 563 TYR A CA 1
ATOM 4446 C C . TYR A 1 563 ? 13.863 9.531 16.226 1.00 91.44 563 TYR A C 1
ATOM 4448 O O . TYR A 1 563 ? 14.429 9.410 15.138 1.00 91.44 563 TYR A O 1
ATOM 4456 N N . LEU A 1 564 ? 12.886 10.422 16.427 1.00 93.25 564 LEU A N 1
ATOM 4457 C CA . LEU A 1 564 ? 12.397 11.324 15.384 1.00 93.25 564 LEU A CA 1
ATOM 4458 C C . LEU A 1 564 ? 13.527 12.177 14.804 1.00 93.25 564 LEU A C 1
ATOM 4460 O O . LEU A 1 564 ? 13.701 12.213 13.587 1.00 93.25 564 LEU A O 1
ATOM 4464 N N . GLN A 1 565 ? 14.313 12.805 15.680 1.00 93.25 565 GLN A N 1
ATOM 4465 C CA . GLN A 1 565 ? 15.457 13.634 15.310 1.00 93.25 565 GLN A CA 1
ATOM 4466 C C . GLN A 1 565 ? 16.442 12.862 14.424 1.00 93.25 565 GLN A C 1
ATOM 4468 O O . GLN A 1 565 ? 16.817 13.314 13.343 1.00 93.25 565 GLN A O 1
ATOM 4473 N N . GLN A 1 566 ? 16.793 11.643 14.838 1.00 91.38 566 GLN A N 1
ATOM 4474 C CA . GLN A 1 566 ? 17.680 10.789 14.060 1.00 91.38 566 GLN A CA 1
ATOM 4475 C C . GLN A 1 566 ? 17.114 10.478 12.665 1.00 91.38 566 GLN A C 1
ATOM 4477 O O . GLN A 1 566 ? 17.836 10.556 11.669 1.00 91.38 566 GLN A O 1
ATOM 4482 N N . VAL A 1 567 ? 15.827 10.132 12.576 1.00 91.94 567 VAL A N 1
ATOM 4483 C CA . VAL A 1 567 ? 15.180 9.829 11.293 1.00 91.94 567 VAL A CA 1
ATOM 4484 C C . VAL A 1 567 ? 15.155 11.062 10.386 1.00 91.94 567 VAL A C 1
ATOM 4486 O O . VAL A 1 567 ? 15.427 10.931 9.188 1.00 91.94 567 VAL A O 1
ATOM 4489 N N . ILE A 1 568 ? 14.858 12.248 10.928 1.00 94.50 568 ILE A N 1
ATOM 4490 C CA . ILE A 1 568 ? 14.873 13.516 10.182 1.00 94.50 568 ILE A CA 1
ATOM 4491 C C . ILE A 1 568 ? 16.271 13.778 9.620 1.00 94.50 568 ILE A C 1
ATOM 4493 O O . ILE A 1 568 ? 16.401 14.023 8.418 1.00 94.50 568 ILE A O 1
ATOM 4497 N N . ASP A 1 569 ? 17.317 13.658 10.438 1.00 92.56 569 ASP A N 1
ATOM 4498 C CA . ASP A 1 569 ? 18.698 13.892 10.016 1.00 92.56 569 ASP A CA 1
ATOM 4499 C C . ASP A 1 569 ? 19.148 12.938 8.901 1.00 92.56 569 ASP A C 1
ATOM 4501 O O . ASP A 1 569 ? 19.745 13.367 7.902 1.00 92.56 569 ASP A O 1
ATOM 4505 N N . GLU A 1 570 ? 18.817 11.650 9.024 1.00 90.31 570 GLU A N 1
ATOM 4506 C CA . GLU A 1 570 ? 19.107 10.638 8.005 1.00 90.31 570 GLU A CA 1
ATOM 4507 C C . GLU A 1 570 ? 18.433 10.982 6.663 1.00 90.31 570 GLU A C 1
ATOM 4509 O O . GLU A 1 570 ? 19.091 10.986 5.611 1.00 90.31 570 GLU A O 1
ATOM 4514 N N . HIS A 1 571 ? 17.143 11.340 6.684 1.00 92.50 571 HIS A N 1
ATOM 4515 C CA . HIS A 1 571 ? 16.394 11.692 5.473 1.00 92.50 571 HIS A CA 1
ATOM 4516 C C . HIS A 1 571 ? 16.850 13.030 4.884 1.00 92.50 571 HIS A C 1
ATOM 4518 O O . HIS A 1 571 ? 17.038 13.137 3.669 1.00 92.50 571 HIS A O 1
ATOM 4524 N N . ARG A 1 572 ? 17.121 14.039 5.718 1.00 93.88 572 ARG A N 1
ATOM 4525 C CA . ARG A 1 572 ? 17.657 15.333 5.280 1.00 93.88 572 ARG A CA 1
ATOM 4526 C C . ARG A 1 572 ? 18.993 15.150 4.570 1.00 93.88 572 ARG A C 1
ATOM 4528 O O . ARG A 1 572 ? 19.200 15.684 3.478 1.00 93.88 572 ARG A O 1
ATOM 4535 N N . GLN A 1 573 ? 19.896 14.351 5.139 1.00 92.75 573 GLN A N 1
ATOM 4536 C CA . GLN A 1 573 ? 21.184 14.060 4.516 1.00 92.75 573 GLN A CA 1
ATOM 4537 C C . GLN A 1 573 ? 21.015 13.315 3.183 1.00 92.75 573 GLN A C 1
ATOM 4539 O O . GLN A 1 573 ? 21.718 13.626 2.213 1.00 92.75 573 GLN A O 1
ATOM 4544 N N . TYR A 1 574 ? 20.091 12.354 3.114 1.00 91.06 574 TYR A N 1
ATOM 4545 C CA . TYR A 1 574 ? 19.764 11.645 1.879 1.00 91.06 574 TYR A CA 1
ATOM 4546 C C . TYR A 1 574 ? 19.280 12.602 0.781 1.00 91.06 574 TYR A C 1
ATOM 4548 O O . TYR A 1 574 ? 19.886 12.648 -0.294 1.00 91.06 574 TYR A O 1
ATOM 4556 N N . PHE A 1 575 ? 18.251 13.410 1.050 1.00 93.38 575 PHE A N 1
ATOM 4557 C CA . PHE A 1 575 ? 17.674 14.314 0.053 1.00 93.38 575 PHE A CA 1
ATOM 4558 C C . PHE A 1 575 ? 18.642 15.425 -0.351 1.00 93.38 575 PHE A C 1
ATOM 4560 O O . PHE A 1 575 ? 18.753 15.730 -1.539 1.00 93.38 575 PHE A O 1
ATOM 4567 N N . ARG A 1 576 ? 19.449 15.948 0.581 1.00 94.12 576 ARG A N 1
ATOM 4568 C CA . ARG A 1 576 ? 20.507 16.915 0.258 1.00 94.12 576 ARG A CA 1
ATOM 4569 C C . ARG A 1 576 ? 21.540 16.325 -0.700 1.00 94.12 576 ARG A C 1
ATOM 4571 O O . ARG A 1 576 ? 21.896 16.974 -1.685 1.00 94.12 576 ARG A O 1
ATOM 4578 N N . ARG A 1 577 ? 22.008 15.094 -0.451 1.00 92.25 577 ARG A N 1
ATOM 4579 C CA . ARG A 1 577 ? 22.926 14.386 -1.364 1.00 92.25 577 ARG A CA 1
ATOM 4580 C C . ARG A 1 577 ? 22.267 14.114 -2.715 1.00 92.25 577 ARG A C 1
ATOM 4582 O O . ARG A 1 577 ? 22.905 14.326 -3.742 1.00 92.25 577 ARG A O 1
ATOM 4589 N N . SER A 1 578 ? 21.005 13.685 -2.716 1.00 90.44 578 SER A N 1
ATOM 4590 C CA . SER A 1 578 ? 20.230 13.436 -3.935 1.00 90.44 578 SER A CA 1
ATOM 4591 C C . SER A 1 578 ? 20.114 14.699 -4.794 1.00 90.44 578 SER A C 1
ATOM 4593 O O . SER A 1 578 ? 20.499 14.676 -5.962 1.00 90.44 578 SER A O 1
ATOM 4595 N N . HIS A 1 579 ? 19.720 15.830 -4.197 1.00 93.88 579 HIS A N 1
ATOM 4596 C CA . HIS A 1 579 ? 19.656 17.133 -4.861 1.00 93.88 579 HIS A CA 1
ATOM 4597 C C . HIS A 1 579 ? 20.993 17.502 -5.515 1.00 93.88 579 HIS A C 1
ATOM 4599 O O . HIS A 1 579 ? 21.023 17.811 -6.704 1.00 93.88 579 HIS A O 1
ATOM 4605 N N . HIS A 1 580 ? 22.104 17.425 -4.770 1.00 92.62 580 HIS A N 1
ATOM 4606 C CA . HIS A 1 580 ? 23.430 17.788 -5.288 1.00 92.62 580 HIS A CA 1
ATOM 4607 C C . HIS A 1 580 ? 23.875 16.869 -6.430 1.00 92.62 580 HIS A C 1
ATOM 4609 O O . HIS A 1 580 ? 24.408 17.350 -7.429 1.00 92.62 580 HIS A O 1
ATOM 4615 N N . ASN A 1 581 ? 23.636 15.561 -6.309 1.00 89.38 581 ASN A N 1
ATOM 4616 C CA . ASN A 1 581 ? 23.998 14.594 -7.342 1.00 89.38 581 ASN A CA 1
ATOM 4617 C C . ASN A 1 581 ? 23.184 14.808 -8.623 1.00 89.38 581 ASN A C 1
ATOM 4619 O O . ASN A 1 581 ? 23.771 14.898 -9.698 1.00 89.38 581 ASN A O 1
ATOM 4623 N N . LEU A 1 582 ? 21.859 14.947 -8.510 1.00 90.44 582 LEU A N 1
ATOM 4624 C CA . LEU A 1 582 ? 20.972 15.169 -9.655 1.00 90.44 582 LEU A CA 1
ATOM 4625 C C . LEU A 1 582 ? 21.232 16.524 -10.320 1.00 90.44 582 LEU A C 1
ATOM 4627 O O . LEU A 1 582 ? 21.285 16.603 -11.544 1.00 90.44 582 LEU A O 1
ATOM 4631 N N . HIS A 1 583 ? 21.454 17.577 -9.531 1.00 91.88 583 HIS A N 1
ATOM 4632 C CA . HIS A 1 583 ? 21.776 18.899 -10.059 1.00 91.88 583 HIS A CA 1
ATOM 4633 C C . HIS A 1 583 ? 23.108 18.887 -10.818 1.00 91.88 583 HIS A C 1
ATOM 4635 O O . HIS A 1 583 ? 23.192 19.383 -11.942 1.00 91.88 583 HIS A O 1
ATOM 4641 N N . ARG A 1 584 ? 24.143 18.259 -10.242 1.00 91.06 584 ARG A N 1
ATOM 4642 C CA . ARG A 1 584 ? 25.445 18.090 -10.901 1.00 91.06 584 ARG A CA 1
ATOM 4643 C C . ARG A 1 584 ? 25.314 17.300 -12.200 1.00 91.06 584 ARG A C 1
ATOM 4645 O O . ARG A 1 584 ? 25.875 17.714 -13.211 1.00 91.06 584 ARG A O 1
ATOM 4652 N N . ASP A 1 585 ? 24.576 16.193 -12.174 1.00 88.00 585 ASP A N 1
ATOM 4653 C CA . ASP A 1 585 ? 24.342 15.354 -13.350 1.00 88.00 585 ASP A CA 1
ATOM 4654 C C . ASP A 1 585 ? 23.606 16.127 -14.452 1.00 88.00 585 ASP A C 1
ATOM 4656 O O . ASP A 1 585 ? 24.002 16.053 -15.614 1.00 88.00 585 ASP A O 1
ATOM 4660 N N . HIS A 1 586 ? 22.592 16.922 -14.095 1.00 91.00 586 HIS A N 1
ATOM 4661 C CA . HIS A 1 586 ? 21.879 17.784 -15.034 1.00 91.00 586 HIS A CA 1
ATOM 4662 C C . HIS A 1 586 ? 22.804 18.823 -15.679 1.00 91.00 586 HIS A C 1
ATOM 4664 O O . HIS A 1 586 ? 22.895 18.878 -16.904 1.00 91.00 586 HIS A O 1
ATOM 4670 N N . VAL A 1 587 ? 23.530 19.610 -14.873 1.00 91.62 587 VAL A N 1
ATOM 4671 C CA . VAL A 1 587 ? 24.438 20.655 -15.377 1.00 91.62 587 VAL A CA 1
ATOM 4672 C C . VAL A 1 587 ? 25.518 20.052 -16.272 1.00 91.62 587 VAL A C 1
ATOM 4674 O O . VAL A 1 587 ? 25.827 20.602 -17.329 1.00 91.62 587 VAL A O 1
ATOM 4677 N N . TYR A 1 588 ? 26.084 18.913 -15.872 1.00 90.69 588 TYR A N 1
ATOM 4678 C CA . TYR A 1 588 ? 27.123 18.237 -16.635 1.00 90.69 588 TYR A CA 1
ATOM 4679 C C . TYR A 1 588 ? 26.606 17.729 -17.987 1.00 90.69 588 TYR A C 1
ATOM 4681 O O . TYR A 1 588 ? 27.163 18.072 -19.030 1.00 90.69 588 TYR A O 1
ATOM 4689 N N . LEU A 1 589 ? 25.528 16.938 -17.985 1.00 89.31 589 LEU A N 1
ATOM 4690 C CA . LEU A 1 589 ? 24.985 16.337 -19.204 1.00 89.31 589 LEU A CA 1
ATOM 4691 C C . LEU A 1 589 ? 24.418 17.396 -20.157 1.00 89.31 589 LEU A C 1
ATOM 4693 O O . LEU A 1 589 ? 24.569 17.265 -21.370 1.00 89.31 589 LEU A O 1
ATOM 4697 N N . HIS A 1 590 ? 23.843 18.480 -19.629 1.00 91.50 590 HIS A N 1
ATOM 4698 C CA . HIS A 1 590 ? 23.399 19.610 -20.440 1.00 91.50 590 HIS A CA 1
ATOM 4699 C C . HIS A 1 590 ? 24.576 20.326 -21.120 1.00 91.50 590 HIS A C 1
ATOM 4701 O O . HIS A 1 590 ? 24.532 20.571 -22.324 1.00 91.50 590 HIS A O 1
ATOM 4707 N N . ARG A 1 591 ? 25.667 20.598 -20.387 1.00 93.12 591 ARG A N 1
ATOM 4708 C CA . ARG A 1 591 ? 26.894 21.176 -20.967 1.00 93.12 591 ARG A CA 1
ATOM 4709 C C . ARG A 1 591 ? 27.516 20.265 -22.021 1.00 93.12 591 ARG A C 1
ATOM 4711 O O . ARG A 1 591 ? 27.983 20.765 -23.039 1.00 93.12 591 ARG A O 1
ATOM 4718 N N . LEU A 1 592 ? 27.503 18.951 -21.797 1.00 92.19 592 LEU A N 1
ATOM 4719 C CA . LEU A 1 592 ? 27.990 17.972 -22.766 1.00 92.19 592 LEU A CA 1
ATOM 4720 C C . LEU A 1 592 ? 27.157 18.001 -24.055 1.00 92.19 592 LEU A C 1
ATOM 4722 O O . LEU A 1 592 ? 27.725 18.107 -25.139 1.00 92.19 592 LEU A O 1
ATOM 4726 N N . ALA A 1 593 ? 25.825 17.972 -23.948 1.00 91.81 593 ALA A N 1
ATOM 4727 C CA . ALA A 1 593 ? 24.941 18.081 -25.108 1.00 91.81 593 ALA A CA 1
ATOM 4728 C C . ALA A 1 593 ? 25.159 19.407 -25.859 1.00 91.81 593 ALA A C 1
ATOM 4730 O O . ALA A 1 593 ? 25.322 19.403 -27.078 1.00 91.81 593 ALA A O 1
ATOM 4731 N N . PHE A 1 594 ? 25.251 20.529 -25.138 1.00 94.44 594 PHE A N 1
ATOM 4732 C CA . PHE A 1 594 ? 25.536 21.840 -25.726 1.00 94.44 594 PHE A CA 1
ATOM 4733 C C . PHE A 1 594 ? 26.884 21.869 -26.460 1.00 94.44 594 PHE A C 1
ATOM 4735 O O . PHE A 1 594 ? 26.960 22.356 -27.585 1.00 94.44 594 PHE A O 1
ATOM 4742 N N . ALA A 1 595 ? 27.938 21.303 -25.865 1.00 95.44 595 ALA A N 1
ATOM 4743 C CA . ALA A 1 595 ? 29.252 21.215 -26.496 1.00 95.44 595 ALA A CA 1
ATOM 4744 C C . ALA A 1 595 ? 29.214 20.386 -27.791 1.00 95.44 595 ALA A C 1
ATOM 4746 O O . ALA A 1 595 ? 29.809 20.795 -28.786 1.00 95.44 595 ALA A O 1
ATOM 4747 N N . LEU A 1 596 ? 28.479 19.267 -27.817 1.00 94.06 596 LEU A N 1
ATOM 4748 C CA . LEU A 1 596 ? 28.296 18.459 -29.030 1.00 94.06 596 LEU A CA 1
ATOM 4749 C C . LEU A 1 596 ? 27.600 19.255 -30.146 1.00 94.06 596 LEU A C 1
ATOM 4751 O O . LEU A 1 596 ? 28.071 19.245 -31.287 1.00 94.06 596 LEU A O 1
ATOM 4755 N N . PHE A 1 597 ? 26.537 20.002 -29.830 1.00 94.25 597 PHE A N 1
ATOM 4756 C CA . PHE A 1 597 ? 25.870 20.879 -30.802 1.00 94.25 597 PHE A CA 1
ATOM 4757 C C . PHE A 1 597 ? 26.770 22.024 -31.275 1.00 94.25 597 PHE A C 1
ATOM 4759 O O . PHE A 1 597 ? 26.807 22.328 -32.466 1.00 94.25 597 PHE A O 1
ATOM 4766 N N . PHE A 1 598 ? 27.545 22.625 -30.374 1.00 96.50 598 PHE A N 1
ATOM 4767 C CA . PHE A 1 598 ? 28.481 23.689 -30.724 1.00 96.50 598 PHE A CA 1
ATOM 4768 C C . PHE A 1 598 ? 29.596 23.193 -31.658 1.00 96.50 598 PHE A C 1
ATOM 4770 O O . PHE A 1 598 ? 29.890 23.834 -32.667 1.00 96.50 598 PHE A O 1
ATOM 4777 N N . ILE A 1 599 ? 30.170 22.016 -31.381 1.00 95.88 599 ILE A N 1
ATOM 4778 C CA . ILE A 1 599 ? 31.160 21.383 -32.266 1.00 95.88 599 ILE A CA 1
ATOM 4779 C C . ILE A 1 599 ? 30.539 21.072 -33.632 1.00 95.88 599 ILE A C 1
ATOM 4781 O O . ILE A 1 599 ? 31.175 21.304 -34.658 1.00 95.88 599 ILE A O 1
ATOM 4785 N N . THR A 1 600 ? 29.290 20.603 -33.657 1.00 95.00 600 THR A N 1
ATOM 4786 C CA . THR A 1 600 ? 28.545 20.370 -34.904 1.00 95.00 600 THR A CA 1
ATOM 4787 C C . THR A 1 600 ? 28.428 21.662 -35.715 1.00 95.00 600 THR A C 1
ATOM 4789 O O . THR A 1 600 ? 28.753 21.674 -36.899 1.00 95.00 600 THR A O 1
ATOM 4792 N N . PHE A 1 601 ? 28.018 22.765 -35.085 1.00 96.31 601 PHE A N 1
ATOM 4793 C CA . PHE A 1 601 ? 27.902 24.070 -35.738 1.00 96.31 601 PHE A CA 1
ATOM 4794 C C . PHE A 1 601 ? 29.239 24.540 -36.331 1.00 96.31 601 PHE A C 1
ATOM 4796 O O . PHE A 1 601 ? 29.290 24.988 -37.481 1.00 96.31 601 PHE A O 1
ATOM 4803 N N . LEU A 1 602 ? 30.335 24.380 -35.583 1.00 96.50 602 LEU A N 1
ATOM 4804 C CA . LEU A 1 602 ? 31.673 24.717 -36.064 1.00 96.50 602 LEU A CA 1
ATOM 4805 C C . LEU A 1 602 ? 32.088 23.839 -37.253 1.00 96.50 602 LEU A C 1
ATOM 4807 O O . LEU A 1 602 ? 32.620 24.353 -38.234 1.00 96.50 602 LEU A O 1
ATOM 4811 N N . ALA A 1 603 ? 31.807 22.535 -37.196 1.00 94.06 603 ALA A N 1
ATOM 4812 C CA . ALA A 1 603 ? 32.086 21.602 -38.282 1.00 94.06 603 ALA A CA 1
ATOM 4813 C C . ALA A 1 603 ? 31.296 21.958 -39.553 1.00 94.06 603 ALA A C 1
ATOM 4815 O O . ALA A 1 603 ? 31.879 22.035 -40.631 1.00 94.06 603 ALA A O 1
ATOM 4816 N N . VAL A 1 604 ? 29.998 22.258 -39.440 1.00 93.56 604 VAL A N 1
ATOM 4817 C CA . VAL A 1 604 ? 29.182 22.727 -40.576 1.00 93.56 604 VAL A CA 1
ATOM 4818 C C . VAL A 1 604 ? 29.753 24.020 -41.159 1.00 93.56 604 VAL A C 1
ATOM 4820 O O . VAL A 1 604 ? 29.910 24.129 -42.372 1.00 93.56 604 VAL A O 1
ATOM 4823 N N . THR A 1 605 ? 30.120 24.979 -40.307 1.00 94.62 605 THR A N 1
ATOM 4824 C CA . THR A 1 605 ? 30.707 26.254 -40.747 1.00 94.62 605 THR A CA 1
ATOM 4825 C C . THR A 1 605 ? 32.017 26.030 -41.501 1.00 94.62 605 THR A C 1
ATOM 4827 O O . THR A 1 605 ? 32.207 26.574 -42.585 1.00 94.62 605 THR A O 1
ATOM 4830 N N . LEU A 1 606 ? 32.904 25.184 -40.971 1.00 94.56 606 LEU A N 1
ATOM 4831 C CA . LEU A 1 606 ? 34.172 24.842 -41.611 1.00 94.56 606 LEU A CA 1
ATOM 4832 C C . LEU A 1 606 ? 33.967 24.113 -42.946 1.00 94.56 606 LEU A C 1
ATOM 4834 O O . LEU A 1 606 ? 34.740 24.328 -43.879 1.00 94.56 606 LEU A O 1
ATOM 4838 N N . HIS A 1 607 ? 32.918 23.293 -43.064 1.00 91.50 607 HIS A N 1
ATOM 4839 C CA . HIS A 1 607 ? 32.614 22.553 -44.288 1.00 91.50 607 HIS A CA 1
ATOM 4840 C C . HIS A 1 607 ? 32.385 23.461 -45.503 1.00 91.50 607 HIS A C 1
ATOM 4842 O O . HIS A 1 607 ? 32.761 23.094 -46.617 1.00 91.50 607 HIS A O 1
ATOM 4848 N N . PHE A 1 608 ? 31.827 24.660 -45.294 1.00 91.88 608 PHE A N 1
ATOM 4849 C 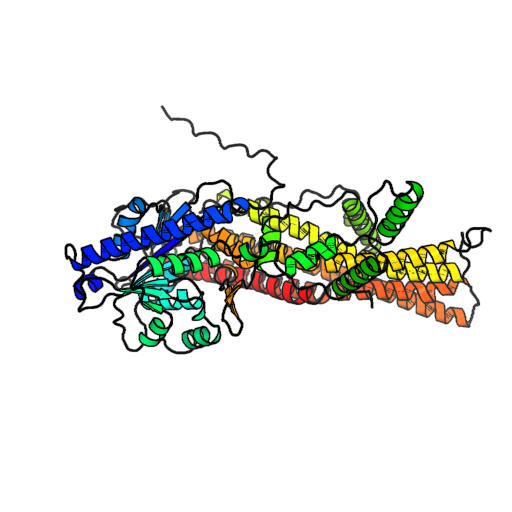CA . PHE A 1 608 ? 31.642 25.641 -46.367 1.00 91.88 608 PHE A CA 1
ATOM 4850 C C . PHE A 1 608 ? 32.965 26.111 -46.981 1.00 91.88 608 PHE A C 1
ATOM 4852 O O . PHE A 1 608 ? 32.995 26.477 -48.154 1.00 91.88 608 PHE A O 1
ATOM 4859 N N . PHE A 1 609 ? 34.056 26.073 -46.215 1.00 95.44 609 PHE A N 1
ATOM 4860 C CA . PHE A 1 609 ? 35.373 26.527 -46.658 1.00 95.44 609 PHE A CA 1
ATOM 4861 C C . PHE A 1 609 ? 36.303 25.370 -47.035 1.00 95.44 609 PHE A C 1
ATOM 4863 O O . PHE A 1 609 ? 37.151 25.529 -47.911 1.00 95.44 609 PHE A O 1
ATOM 4870 N N . VAL A 1 610 ? 36.151 24.199 -46.404 1.00 92.62 610 VAL A N 1
ATOM 4871 C CA . VAL A 1 610 ? 37.036 23.043 -46.603 1.00 92.62 610 VAL A CA 1
ATOM 4872 C C . VAL A 1 610 ? 36.226 21.767 -46.846 1.00 92.62 610 VAL A C 1
ATOM 4874 O O . VAL A 1 610 ? 35.453 21.306 -46.002 1.00 92.62 610 VAL A O 1
ATOM 4877 N N . LYS A 1 611 ? 36.454 21.130 -48.001 1.00 87.25 611 LYS A N 1
ATOM 4878 C CA . LYS A 1 611 ? 35.854 19.832 -48.342 1.00 87.25 611 LYS A CA 1
ATOM 4879 C C . LYS A 1 611 ? 36.563 18.702 -47.587 1.00 87.25 611 LYS A C 1
ATOM 4881 O O . LYS A 1 611 ? 37.544 18.149 -48.073 1.00 87.25 611 LYS A O 1
ATOM 4886 N N . ILE A 1 612 ? 36.059 18.354 -46.403 1.00 88.25 612 ILE A N 1
ATOM 4887 C CA . ILE A 1 612 ? 36.540 17.226 -45.591 1.00 88.25 612 ILE A CA 1
ATOM 4888 C C . ILE A 1 612 ? 35.447 16.154 -45.532 1.00 88.25 612 ILE A C 1
ATOM 4890 O O . ILE A 1 612 ? 34.384 16.392 -44.968 1.00 88.25 612 ILE A O 1
ATOM 4894 N N . SER A 1 613 ? 35.700 14.952 -46.059 1.00 82.25 613 SER A N 1
ATOM 4895 C CA . SER A 1 613 ? 34.697 13.868 -46.088 1.00 82.25 613 SER A CA 1
ATOM 4896 C C . SER A 1 613 ? 34.291 13.367 -44.694 1.00 82.25 613 SER A C 1
ATOM 4898 O O . SER A 1 613 ? 33.166 12.927 -44.496 1.00 82.25 613 SER A O 1
ATOM 4900 N N . TRP A 1 614 ? 35.170 13.486 -43.696 1.00 87.62 614 TRP A N 1
ATOM 4901 C CA . TRP A 1 614 ? 34.911 13.058 -42.312 1.00 87.62 614 TRP A CA 1
ATOM 4902 C C . TRP A 1 614 ? 33.949 13.974 -41.545 1.00 87.62 614 TRP A C 1
ATOM 4904 O O . TRP A 1 614 ? 33.508 13.625 -40.449 1.00 87.62 614 TRP A O 1
ATOM 4914 N N . ILE A 1 615 ? 33.596 15.133 -42.111 1.00 90.75 615 ILE A N 1
ATOM 4915 C CA . ILE A 1 615 ? 32.739 16.116 -41.444 1.00 90.75 615 ILE A CA 1
ATOM 4916 C C . ILE A 1 615 ? 31.339 15.562 -41.163 1.00 90.75 615 ILE A C 1
ATOM 4918 O O . ILE A 1 615 ? 30.741 15.917 -40.156 1.00 90.75 615 ILE A O 1
ATOM 4922 N N . LEU A 1 616 ? 30.871 14.613 -41.984 1.00 86.62 616 LEU A N 1
ATOM 4923 C CA . LEU A 1 616 ? 29.579 13.937 -41.844 1.00 86.62 616 LEU A CA 1
ATOM 4924 C C . LEU A 1 616 ? 29.387 13.277 -40.469 1.00 86.62 616 LEU A C 1
ATOM 4926 O O . LEU A 1 616 ? 28.280 13.280 -39.935 1.00 86.62 616 LEU A O 1
ATOM 4930 N N . ILE A 1 617 ? 30.462 12.770 -39.853 1.00 89.62 617 ILE A N 1
ATOM 4931 C CA . ILE A 1 617 ? 30.409 12.221 -38.488 1.00 89.62 617 ILE A CA 1
ATOM 4932 C C . ILE A 1 617 ? 30.053 13.333 -37.496 1.00 89.62 617 ILE A C 1
ATOM 4934 O O . ILE A 1 617 ? 29.149 13.175 -36.678 1.00 89.62 617 ILE A O 1
ATOM 4938 N N . PHE A 1 618 ? 30.714 14.483 -37.601 1.00 92.31 618 PHE A N 1
ATOM 4939 C CA . PHE A 1 618 ? 30.446 15.629 -36.738 1.00 92.31 618 PHE A CA 1
ATOM 4940 C C . PHE A 1 618 ? 29.069 16.243 -37.000 1.00 92.31 618 PHE A C 1
ATOM 4942 O O . PHE A 1 618 ? 28.443 16.714 -36.061 1.00 92.31 618 PHE A O 1
ATOM 4949 N N . THR A 1 619 ? 28.570 16.220 -38.238 1.00 92.75 619 THR A N 1
ATOM 4950 C CA . THR A 1 619 ? 27.288 16.855 -38.582 1.00 92.75 619 THR A CA 1
ATOM 4951 C C . THR A 1 619 ? 26.062 15.973 -38.344 1.00 92.75 619 THR A C 1
ATOM 4953 O O . THR A 1 619 ? 24.967 16.511 -38.231 1.00 92.75 619 THR A O 1
ATOM 4956 N N . ALA A 1 620 ? 26.212 14.645 -38.266 1.00 93.06 620 ALA A N 1
ATOM 4957 C CA . ALA A 1 620 ? 25.088 13.720 -38.079 1.00 93.06 620 ALA A CA 1
ATOM 4958 C C . ALA A 1 620 ? 25.136 12.956 -36.745 1.00 93.06 620 ALA A C 1
ATOM 4960 O O . ALA A 1 620 ? 24.126 12.886 -36.044 1.00 93.06 620 ALA A O 1
ATOM 4961 N N . PHE A 1 621 ? 26.295 12.422 -36.339 1.00 94.19 621 PHE A N 1
ATOM 4962 C CA . PHE A 1 621 ? 26.390 11.636 -35.104 1.00 94.19 621 PHE A CA 1
ATOM 4963 C C . PHE A 1 621 ? 26.383 12.510 -33.843 1.00 94.19 621 PHE A C 1
ATOM 4965 O O . PHE A 1 621 ? 25.678 12.184 -32.890 1.00 94.19 621 PHE A O 1
ATOM 4972 N N . PHE A 1 622 ? 27.120 13.627 -33.813 1.00 94.81 622 PHE A N 1
ATOM 4973 C CA . PHE A 1 622 ? 27.184 14.476 -32.610 1.00 94.81 622 PHE A CA 1
ATOM 4974 C C . PHE A 1 622 ? 25.822 15.082 -32.235 1.00 94.81 622 PHE A C 1
ATOM 4976 O O . PHE A 1 622 ? 25.475 15.011 -31.054 1.00 94.81 622 PHE A O 1
ATOM 4983 N N . PRO A 1 623 ? 25.002 15.585 -33.180 1.00 95.44 623 PRO A N 1
ATOM 4984 C CA . PRO A 1 623 ? 23.634 16.003 -32.883 1.00 95.44 623 PRO A CA 1
ATOM 4985 C C . PRO A 1 623 ? 22.755 14.859 -32.389 1.00 95.44 623 PRO A C 1
ATOM 4987 O O . PRO A 1 623 ? 22.034 15.041 -31.415 1.00 95.44 623 PRO A O 1
ATOM 4990 N N . ALA A 1 624 ? 22.839 13.675 -33.008 1.00 95.12 624 ALA A N 1
ATOM 4991 C CA . ALA A 1 624 ? 22.071 12.508 -32.576 1.00 95.12 624 ALA A CA 1
ATOM 4992 C C . ALA A 1 624 ? 22.446 12.081 -31.149 1.00 95.12 624 ALA A C 1
ATOM 4994 O O . ALA A 1 624 ? 21.580 11.760 -30.337 1.00 95.12 624 ALA A O 1
ATOM 4995 N N . TRP A 1 625 ? 23.733 12.135 -30.806 1.00 94.50 625 TRP A N 1
ATOM 4996 C CA . TRP A 1 625 ? 24.198 11.838 -29.457 1.00 94.50 625 TRP A CA 1
ATOM 4997 C C . TRP A 1 625 ? 23.790 12.921 -28.447 1.00 94.50 625 TRP A C 1
ATOM 4999 O O . TRP A 1 625 ? 23.311 12.596 -27.360 1.00 94.50 625 TRP A O 1
ATOM 5009 N N . GLY A 1 626 ? 23.902 14.200 -28.815 1.00 93.75 626 GLY A N 1
ATOM 5010 C CA . GLY A 1 626 ? 23.409 15.319 -28.010 1.00 93.75 626 GLY A CA 1
ATOM 5011 C C . GLY A 1 626 ? 21.903 15.221 -27.743 1.00 93.75 626 GLY A C 1
ATOM 5012 O O . GLY A 1 626 ? 21.470 15.370 -26.599 1.00 93.75 626 GLY A O 1
ATOM 5013 N N . ALA A 1 627 ? 21.116 14.880 -28.768 1.00 94.12 627 ALA A N 1
ATOM 5014 C CA . ALA A 1 627 ? 19.681 14.633 -28.663 1.00 94.12 627 ALA A CA 1
ATOM 5015 C C . ALA A 1 627 ? 19.370 13.428 -27.764 1.00 94.12 627 ALA A C 1
ATOM 5017 O O . ALA A 1 627 ? 18.492 13.521 -26.912 1.00 94.12 627 ALA A O 1
ATOM 5018 N N . ALA A 1 628 ? 20.131 12.334 -27.870 1.00 92.88 628 ALA A N 1
ATOM 5019 C CA . ALA A 1 628 ? 19.965 11.166 -27.007 1.00 92.88 628 ALA A CA 1
ATOM 5020 C C . ALA A 1 628 ? 20.225 11.488 -25.523 1.00 92.88 628 ALA A C 1
ATOM 5022 O O . ALA A 1 628 ? 19.448 11.084 -24.658 1.00 92.88 628 ALA A O 1
ATOM 5023 N N . ILE A 1 629 ? 21.277 12.259 -25.215 1.00 91.25 629 ILE A N 1
ATOM 5024 C CA . ILE A 1 629 ? 21.567 12.724 -23.846 1.00 91.25 629 ILE A CA 1
ATOM 5025 C C . ILE A 1 629 ? 20.437 13.623 -23.332 1.00 91.25 629 ILE A C 1
ATOM 5027 O O . ILE A 1 629 ? 19.995 13.480 -22.190 1.00 91.25 629 ILE A O 1
ATOM 5031 N N . HIS A 1 630 ? 19.955 14.543 -24.167 1.00 90.81 630 HIS A N 1
ATOM 5032 C CA . HIS A 1 630 ? 18.867 15.441 -23.797 1.00 90.81 630 HIS A CA 1
ATOM 5033 C C . HIS A 1 630 ? 17.548 14.684 -23.563 1.00 90.81 630 HIS A C 1
ATOM 5035 O O . HIS A 1 630 ? 16.878 14.905 -22.555 1.00 90.81 630 HIS A O 1
ATOM 5041 N N . GLY A 1 631 ? 17.203 13.745 -24.449 1.00 91.12 631 GLY A N 1
ATOM 5042 C CA . GLY A 1 631 ? 16.028 12.883 -24.324 1.00 91.12 631 GLY A CA 1
ATOM 5043 C C . GLY A 1 631 ? 16.060 12.058 -23.041 1.00 91.12 631 GLY A C 1
ATOM 5044 O O . GLY A 1 631 ? 15.077 12.008 -22.310 1.00 91.12 631 GLY A O 1
ATOM 5045 N N . LEU A 1 632 ? 17.225 11.516 -22.695 1.00 89.69 632 LEU A N 1
ATOM 5046 C CA . LEU A 1 632 ? 17.443 10.790 -21.451 1.00 89.69 632 LEU A CA 1
ATOM 5047 C C . LEU A 1 632 ? 17.275 11.663 -20.192 1.00 89.69 632 LEU A C 1
ATOM 5049 O O . LEU A 1 632 ? 16.699 11.207 -19.201 1.00 89.69 632 LEU A O 1
ATOM 5053 N N . LEU A 1 633 ? 17.793 12.896 -20.199 1.00 89.06 633 LEU A N 1
ATOM 5054 C CA . LEU A 1 633 ? 17.615 13.841 -19.090 1.00 89.06 633 LEU A CA 1
ATOM 5055 C C . LEU A 1 633 ? 16.140 14.183 -18.877 1.00 89.06 633 LEU A C 1
ATOM 5057 O O . LEU A 1 633 ? 15.689 14.246 -17.731 1.00 89.06 633 LEU A O 1
ATOM 5061 N N . ASN A 1 634 ? 15.413 14.389 -19.977 1.00 89.81 634 ASN A N 1
ATOM 5062 C CA . ASN A 1 634 ? 13.990 14.693 -19.954 1.00 89.81 634 ASN A CA 1
ATOM 5063 C C . ASN A 1 634 ? 13.174 13.492 -19.461 1.00 89.81 634 ASN A C 1
ATOM 5065 O O . ASN A 1 634 ? 12.357 13.637 -18.561 1.00 89.81 634 ASN A O 1
ATOM 5069 N N . HIS A 1 635 ? 13.464 12.293 -19.975 1.00 88.44 635 HIS A N 1
ATOM 5070 C CA . HIS A 1 635 ? 12.763 11.064 -19.603 1.00 88.44 635 HIS A CA 1
ATOM 5071 C C . HIS A 1 635 ? 12.933 10.700 -18.119 1.00 88.44 635 HIS A C 1
ATOM 5073 O O . HIS A 1 635 ? 12.004 10.216 -17.486 1.00 88.44 635 HIS A O 1
ATOM 5079 N N . ASN A 1 636 ? 14.111 10.953 -17.538 1.00 86.38 636 ASN A N 1
ATOM 5080 C CA . ASN A 1 636 ? 14.344 10.743 -16.103 1.00 86.38 636 ASN A CA 1
ATOM 5081 C C . ASN A 1 636 ? 13.880 11.925 -15.228 1.00 86.38 636 ASN A C 1
ATOM 5083 O O . ASN A 1 636 ? 14.120 11.908 -14.021 1.00 86.38 636 ASN A O 1
ATOM 5087 N N . GLU A 1 637 ? 13.303 12.975 -15.826 1.00 90.31 637 GLU A N 1
ATOM 5088 C CA . GLU A 1 637 ? 12.865 14.208 -15.160 1.00 90.31 637 GLU A CA 1
ATOM 5089 C C . GLU A 1 637 ? 13.883 14.774 -14.154 1.00 90.31 637 GLU A C 1
ATOM 5091 O O . GLU A 1 637 ? 13.528 15.265 -13.081 1.00 90.31 637 GLU A O 1
ATOM 5096 N N . VAL A 1 638 ? 15.179 14.717 -14.486 1.00 89.31 638 VAL A N 1
ATOM 5097 C CA . VAL A 1 638 ? 16.271 14.964 -13.522 1.00 89.31 638 VAL A CA 1
ATOM 5098 C C . VAL A 1 638 ? 16.138 16.326 -12.833 1.00 89.31 638 VAL A C 1
ATOM 5100 O O . VAL A 1 638 ? 16.370 16.437 -11.630 1.00 89.31 638 VAL A O 1
ATOM 5103 N N . VAL A 1 639 ? 15.720 17.355 -13.577 1.00 91.19 639 VAL A N 1
ATOM 5104 C CA . VAL A 1 639 ? 15.508 18.716 -13.054 1.00 91.19 639 VAL A CA 1
ATOM 5105 C C . VAL A 1 639 ? 14.393 18.739 -12.015 1.00 91.19 639 VAL A C 1
ATOM 5107 O O . VAL A 1 639 ? 14.570 19.285 -10.925 1.00 91.19 639 VAL A O 1
ATOM 5110 N N . ARG A 1 640 ? 13.254 18.119 -12.330 1.00 92.31 640 ARG A N 1
ATOM 5111 C CA . ARG A 1 640 ? 12.092 18.099 -11.443 1.00 92.31 640 ARG A CA 1
ATOM 5112 C C . ARG A 1 640 ? 12.363 17.256 -10.202 1.00 92.31 640 ARG A C 1
ATOM 5114 O O . ARG A 1 640 ? 12.042 17.691 -9.102 1.00 92.31 640 ARG A O 1
ATOM 5121 N N . MET A 1 641 ? 13.032 16.116 -10.362 1.00 90.81 641 MET A N 1
ATOM 5122 C CA . MET A 1 641 ? 13.482 15.270 -9.252 1.00 90.81 641 MET A CA 1
ATOM 5123 C C . MET A 1 641 ? 14.479 15.995 -8.341 1.00 90.81 641 MET A C 1
ATOM 5125 O O . MET A 1 641 ? 14.375 15.913 -7.119 1.00 90.81 641 MET A O 1
ATOM 5129 N N . SER A 1 642 ? 15.429 16.737 -8.921 1.00 93.31 642 SER A N 1
ATOM 5130 C CA . SER A 1 642 ? 16.369 17.564 -8.160 1.00 93.31 642 SER A CA 1
ATOM 5131 C C . SER A 1 642 ? 15.620 18.630 -7.359 1.00 93.31 642 SER A C 1
ATOM 5133 O O . SER A 1 642 ? 15.804 18.709 -6.148 1.00 93.31 642 SER A O 1
ATOM 5135 N N . SER A 1 643 ? 14.714 19.379 -7.997 1.00 93.56 643 SER A N 1
ATOM 5136 C CA . SER A 1 643 ? 13.899 20.403 -7.334 1.00 93.56 643 SER A CA 1
ATOM 5137 C C . SER A 1 643 ? 13.049 19.830 -6.193 1.00 93.56 643 SER A C 1
ATOM 5139 O O . SER A 1 643 ? 13.076 20.383 -5.093 1.00 93.56 643 SER A O 1
ATOM 5141 N N . LEU A 1 644 ? 12.385 18.689 -6.410 1.00 93.31 644 LEU A N 1
ATOM 5142 C CA . LEU A 1 644 ? 11.601 17.994 -5.386 1.00 93.31 644 LEU A CA 1
ATOM 5143 C C . LEU A 1 644 ? 12.474 17.594 -4.186 1.00 93.31 644 LEU A C 1
ATOM 5145 O O . LEU A 1 644 ? 12.114 17.873 -3.045 1.00 93.31 644 LEU A O 1
ATOM 5149 N N . ALA A 1 645 ? 13.657 17.021 -4.430 1.00 93.62 645 ALA A N 1
ATOM 5150 C CA . ALA A 1 645 ? 14.596 16.672 -3.363 1.00 93.62 645 ALA A CA 1
ATOM 5151 C C . ALA A 1 645 ? 15.066 17.906 -2.569 1.00 93.62 645 ALA A C 1
ATOM 5153 O O . ALA A 1 645 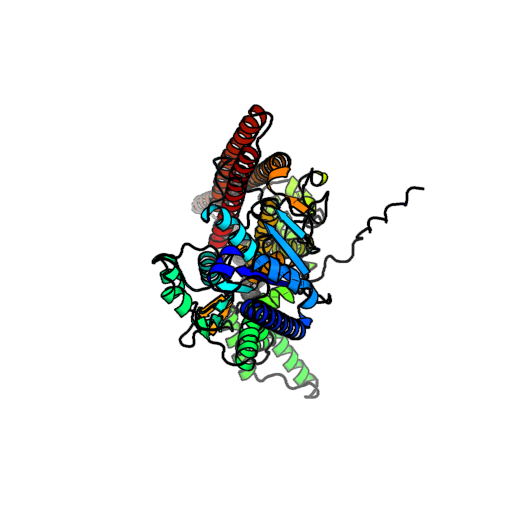? 15.223 17.835 -1.350 1.00 93.62 645 ALA A O 1
ATOM 5154 N N . GLY A 1 646 ? 15.264 19.044 -3.242 1.00 95.12 646 GLY A N 1
ATOM 5155 C CA . GLY A 1 646 ? 15.573 20.321 -2.595 1.00 95.12 646 GLY A CA 1
ATOM 5156 C C . GLY A 1 646 ? 14.432 20.815 -1.701 1.00 95.12 646 GLY A C 1
ATOM 5157 O O . GLY A 1 646 ? 14.669 21.160 -0.544 1.00 95.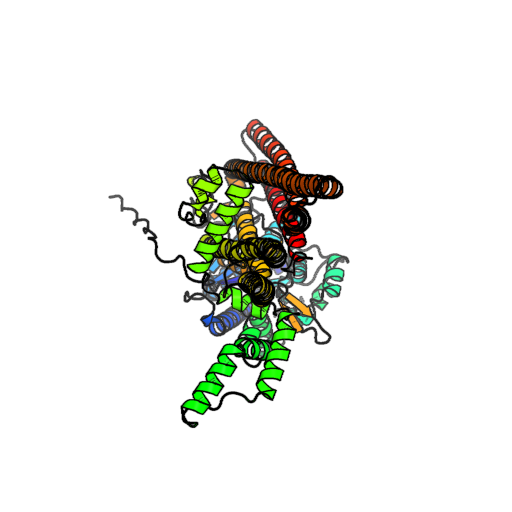12 646 GLY A O 1
ATOM 5158 N N . GLN A 1 647 ? 13.194 20.782 -2.204 1.00 96.38 647 GLN A N 1
ATOM 5159 C CA . GLN A 1 647 ? 11.998 21.180 -1.457 1.00 96.38 647 GLN A CA 1
ATOM 5160 C C . GLN A 1 647 ? 11.788 20.309 -0.213 1.00 96.38 647 GLN A C 1
ATOM 5162 O O . GLN A 1 647 ? 11.595 20.840 0.879 1.00 96.38 647 GLN A O 1
ATOM 5167 N N . VAL A 1 648 ? 11.882 18.987 -0.360 1.00 96.06 648 VAL A N 1
ATOM 5168 C CA . VAL A 1 648 ? 11.721 18.035 0.748 1.00 96.06 648 VAL A CA 1
ATOM 5169 C C . VAL A 1 648 ? 12.829 18.216 1.778 1.00 96.06 648 VAL A C 1
ATOM 5171 O O . VAL A 1 648 ? 12.549 18.271 2.970 1.00 96.06 648 VAL A O 1
ATOM 5174 N N . SER A 1 649 ? 14.082 18.405 1.345 1.00 96.56 649 SER A N 1
ATOM 5175 C CA . SER A 1 649 ? 15.174 18.732 2.269 1.00 96.56 649 SER A CA 1
ATOM 5176 C C . SER A 1 649 ? 14.907 20.024 3.046 1.00 96.56 649 SER A C 1
ATOM 5178 O O . SER A 1 649 ? 15.279 20.092 4.212 1.00 96.56 649 SER A O 1
ATOM 5180 N N . GLY A 1 650 ? 14.295 21.036 2.423 1.00 96.56 650 GLY A N 1
ATOM 5181 C CA . GLY A 1 650 ? 13.905 22.277 3.094 1.00 96.56 650 GLY A CA 1
ATOM 5182 C C . GLY A 1 650 ? 12.789 22.067 4.121 1.00 96.56 650 GLY A C 1
ATOM 5183 O O . GLY A 1 650 ? 12.910 22.522 5.253 1.00 96.56 650 GLY A O 1
ATOM 5184 N N . GLN A 1 651 ? 11.741 21.319 3.761 1.00 97.69 651 GLN A N 1
ATOM 5185 C CA . GLN A 1 651 ? 10.646 20.969 4.676 1.00 97.69 651 GLN A CA 1
ATOM 5186 C C . GLN A 1 651 ? 11.134 20.149 5.877 1.00 97.69 651 GLN A C 1
ATOM 5188 O O . GLN A 1 651 ? 10.701 20.392 7.000 1.00 97.69 651 GLN A O 1
ATOM 5193 N N . LEU A 1 652 ? 12.062 19.213 5.652 1.00 97.56 652 LEU A N 1
ATOM 5194 C CA . LEU A 1 652 ? 12.684 18.438 6.723 1.00 97.56 652 LEU A CA 1
ATOM 5195 C C . LEU A 1 652 ? 13.535 19.311 7.647 1.00 97.56 652 LEU A C 1
ATOM 5197 O O . LEU A 1 652 ? 13.512 19.065 8.842 1.00 97.56 652 LEU A O 1
ATOM 5201 N N . SER A 1 653 ? 14.230 20.338 7.142 1.00 97.12 653 SER A N 1
ATOM 5202 C CA . SER A 1 653 ? 14.940 21.296 8.006 1.00 97.12 653 SER A CA 1
ATOM 5203 C C . SER A 1 653 ? 13.988 22.094 8.900 1.00 97.12 653 SER A C 1
ATOM 5205 O O . SER A 1 653 ? 14.274 22.270 10.071 1.00 97.12 653 SER A O 1
ATOM 5207 N N . VAL A 1 654 ? 12.831 22.527 8.391 1.00 97.62 654 VAL A N 1
ATOM 5208 C CA . VAL A 1 654 ? 11.834 23.219 9.233 1.00 97.62 654 VAL A CA 1
ATOM 5209 C C . VAL A 1 654 ? 11.279 22.282 10.311 1.00 97.62 654 VAL A C 1
ATOM 5211 O O . VAL A 1 654 ? 11.034 22.697 11.440 1.00 97.62 654 VAL A O 1
ATOM 5214 N N . LEU A 1 655 ? 11.082 21.005 9.973 1.00 97.50 655 LEU A N 1
ATOM 5215 C CA . LEU A 1 655 ? 10.641 20.004 10.941 1.00 97.50 655 LEU A CA 1
ATOM 5216 C C . LEU A 1 655 ? 11.725 19.675 11.984 1.00 97.50 655 LEU A C 1
ATOM 5218 O O . LEU A 1 655 ? 11.389 19.408 13.133 1.00 97.50 655 LEU A O 1
ATOM 5222 N N . ASP A 1 656 ? 12.997 19.714 11.585 1.00 97.06 656 ASP A N 1
ATOM 5223 C CA . ASP A 1 656 ? 14.180 19.588 12.449 1.00 97.06 656 ASP A CA 1
ATOM 5224 C C . ASP A 1 656 ? 14.199 20.683 13.526 1.00 97.06 656 ASP A C 1
ATOM 5226 O O . ASP A 1 656 ? 14.312 20.394 14.719 1.00 97.06 656 ASP A O 1
ATOM 5230 N N . ASP A 1 657 ? 13.989 21.934 13.106 1.00 97.12 657 ASP A N 1
ATOM 5231 C CA . ASP A 1 657 ? 13.911 23.091 14.000 1.00 97.12 657 ASP A CA 1
ATOM 5232 C C . ASP A 1 657 ? 12.735 22.934 14.983 1.00 97.12 657 ASP A C 1
ATOM 5234 O O . ASP A 1 657 ? 12.911 23.051 16.195 1.00 97.12 657 ASP A O 1
ATOM 5238 N N . ALA A 1 658 ? 11.551 22.543 14.490 1.00 96.81 658 ALA A N 1
ATOM 5239 C CA . ALA A 1 658 ? 10.376 22.301 15.334 1.00 96.81 658 ALA A CA 1
ATOM 5240 C C . ALA A 1 658 ? 10.575 21.148 16.340 1.00 96.81 658 ALA A C 1
ATOM 5242 O O . ALA A 1 658 ? 10.080 21.208 17.468 1.00 96.81 658 ALA A O 1
ATOM 5243 N N . CYS A 1 659 ? 11.297 20.093 15.950 1.00 95.88 659 CYS A N 1
ATOM 5244 C CA . CYS A 1 659 ? 11.654 18.981 16.832 1.00 95.88 659 CYS A CA 1
ATOM 5245 C C . CYS A 1 659 ? 12.629 19.437 17.929 1.00 95.88 659 CYS A C 1
ATOM 5247 O O . CYS A 1 659 ? 12.454 19.089 19.100 1.00 95.88 659 CYS A O 1
ATOM 5249 N N . THR A 1 660 ? 13.606 20.270 17.569 1.00 95.44 660 THR A N 1
ATOM 5250 C CA . THR A 1 660 ? 14.568 20.866 18.505 1.00 95.44 660 THR A CA 1
ATOM 5251 C C . THR A 1 660 ? 13.863 21.776 19.517 1.00 95.44 660 THR A C 1
ATOM 5253 O O . THR A 1 660 ? 14.069 21.634 20.725 1.00 95.44 660 THR A O 1
ATOM 5256 N N . ASP A 1 661 ? 12.950 22.636 19.058 1.00 95.12 661 ASP A N 1
ATOM 5257 C CA . ASP A 1 661 ? 12.128 23.493 19.921 1.00 95.12 661 ASP A CA 1
ATOM 5258 C C . ASP A 1 661 ? 11.265 22.671 20.888 1.00 95.12 661 ASP A C 1
ATOM 5260 O O . ASP A 1 661 ? 11.228 22.948 22.091 1.00 95.12 661 ASP A O 1
ATOM 5264 N N . TYR A 1 662 ? 10.612 21.613 20.393 1.00 94.50 662 TYR A N 1
ATOM 5265 C CA . TYR A 1 662 ? 9.834 20.689 21.221 1.00 94.50 662 TYR A CA 1
ATOM 5266 C C . TYR A 1 662 ? 10.686 20.058 22.335 1.00 94.50 662 TYR A C 1
ATOM 5268 O O . TYR A 1 662 ? 10.258 20.007 23.495 1.00 94.50 662 TYR A O 1
ATOM 5276 N N . GLN A 1 663 ? 11.904 19.611 22.012 1.00 92.88 663 GLN A N 1
ATOM 5277 C CA . GLN A 1 663 ? 12.827 19.036 22.993 1.00 92.88 663 GLN A CA 1
ATOM 5278 C C . GLN A 1 663 ? 13.264 20.071 24.039 1.00 92.88 663 GLN A C 1
ATOM 5280 O O . GLN A 1 663 ? 13.245 19.766 25.233 1.00 92.88 663 GLN A O 1
ATOM 5285 N N . HIS A 1 664 ? 13.590 21.301 23.629 1.00 92.31 664 HIS A N 1
ATOM 5286 C CA . HIS A 1 664 ? 13.958 22.380 24.551 1.00 92.31 664 HIS A CA 1
ATOM 5287 C C . HIS A 1 664 ? 12.818 22.757 25.502 1.00 92.31 664 HIS A C 1
ATOM 5289 O O . HIS A 1 664 ? 13.030 22.865 26.713 1.00 92.31 664 HIS A O 1
ATOM 5295 N N . ILE A 1 665 ? 11.600 22.910 24.976 1.00 90.69 665 ILE A N 1
ATOM 5296 C CA . ILE A 1 665 ? 10.408 23.228 25.772 1.00 90.69 665 ILE A CA 1
ATOM 5297 C C . ILE A 1 665 ? 10.114 22.105 26.768 1.00 90.69 665 ILE A C 1
ATOM 5299 O O . ILE A 1 665 ? 9.775 22.372 27.922 1.00 90.69 665 ILE A O 1
ATOM 5303 N N . THR A 1 666 ? 10.250 20.851 26.340 1.00 88.62 666 THR A N 1
ATOM 5304 C CA . THR A 1 666 ? 10.018 19.683 27.194 1.00 88.62 666 THR A CA 1
ATOM 5305 C C . THR A 1 666 ? 11.061 19.585 28.306 1.00 88.62 666 THR A C 1
ATOM 5307 O O . THR A 1 666 ? 10.690 19.405 29.463 1.00 88.62 666 THR A O 1
ATOM 5310 N N . ALA A 1 667 ? 12.343 19.796 27.991 1.00 88.00 667 ALA A N 1
ATOM 5311 C CA . ALA A 1 667 ? 13.426 19.783 28.975 1.00 88.00 667 ALA A CA 1
ATOM 5312 C C . ALA A 1 667 ? 13.290 20.899 30.028 1.00 88.00 667 ALA A C 1
ATOM 5314 O O . ALA A 1 667 ? 13.595 20.683 31.198 1.00 88.00 667 ALA A O 1
ATOM 5315 N N . ALA A 1 668 ? 12.791 22.078 29.640 1.00 88.44 668 ALA A N 1
ATOM 5316 C CA . ALA A 1 668 ? 12.593 23.203 30.555 1.00 88.44 668 ALA A CA 1
ATOM 5317 C C . ALA A 1 668 ? 11.439 23.000 31.558 1.00 88.44 668 ALA A C 1
ATOM 5319 O O . ALA A 1 668 ? 11.374 23.706 32.563 1.00 88.44 668 ALA A O 1
ATOM 5320 N N . ARG A 1 669 ? 10.510 22.070 31.293 1.00 83.38 669 ARG A N 1
ATOM 5321 C CA . ARG A 1 669 ? 9.252 21.921 32.049 1.00 83.38 669 ARG A CA 1
ATOM 5322 C C . ARG A 1 669 ? 9.335 21.037 33.306 1.00 83.38 669 ARG A C 1
ATOM 5324 O O . ARG A 1 669 ? 8.368 21.034 34.058 1.00 83.38 669 ARG A O 1
ATOM 5331 N N . GLY A 1 670 ? 10.454 20.363 33.589 1.00 76.81 670 GLY A N 1
ATOM 5332 C CA . GLY A 1 670 ? 10.648 19.603 34.840 1.00 76.81 670 GLY A CA 1
ATOM 5333 C C . GLY A 1 670 ? 9.698 18.403 35.017 1.00 76.81 670 GLY A C 1
ATOM 5334 O O . GLY A 1 670 ? 9.345 17.752 34.034 1.00 76.81 670 GLY A O 1
ATOM 5335 N N . GLU A 1 671 ? 9.309 18.087 36.264 1.00 69.12 671 GLU A N 1
ATOM 5336 C CA . GLU A 1 671 ? 8.355 17.005 36.579 1.00 69.12 671 GLU A CA 1
ATOM 5337 C C . GLU A 1 671 ? 7.024 17.209 35.842 1.00 69.12 671 GLU A C 1
ATOM 5339 O O . GLU A 1 671 ? 6.352 18.234 35.979 1.00 69.12 671 GLU A O 1
ATOM 5344 N N . THR A 1 672 ? 6.636 16.221 35.035 1.00 76.31 672 THR A N 1
ATOM 5345 C CA . THR A 1 672 ? 5.468 16.315 34.159 1.00 76.31 672 THR A CA 1
ATOM 5346 C C . THR A 1 672 ? 4.260 15.620 34.777 1.00 76.31 672 THR A C 1
ATOM 5348 O O . THR A 1 672 ? 4.253 14.407 35.005 1.00 76.31 672 THR A O 1
ATOM 5351 N N . SER A 1 673 ? 3.188 16.387 34.996 1.00 86.25 673 SER A N 1
ATOM 5352 C CA . SER A 1 673 ? 1.871 15.807 35.266 1.00 86.25 673 SER A CA 1
ATOM 5353 C C . SER A 1 673 ? 1.444 14.894 34.111 1.00 86.25 673 SER A C 1
ATOM 5355 O O . SER A 1 673 ? 1.879 15.065 32.971 1.00 86.25 673 SER A O 1
ATOM 5357 N N . GLU A 1 674 ? 0.570 13.927 34.377 1.00 85.38 674 GLU A N 1
ATOM 5358 C CA . GLU A 1 674 ? 0.072 12.997 33.352 1.00 85.38 674 GLU A CA 1
ATOM 5359 C C . GLU A 1 674 ? -0.609 13.713 32.177 1.00 85.38 674 GLU A C 1
ATOM 5361 O O . GLU A 1 674 ? -0.365 13.386 31.015 1.00 85.38 674 GLU A O 1
ATOM 5366 N N . ALA A 1 675 ? -1.369 14.775 32.463 1.00 85.25 675 ALA A N 1
ATOM 5367 C CA . ALA A 1 675 ? -1.964 15.631 31.439 1.00 85.25 675 ALA A CA 1
ATOM 5368 C C . ALA A 1 675 ? -0.910 16.310 30.551 1.00 85.25 675 ALA A C 1
ATOM 5370 O O . ALA A 1 675 ? -1.080 16.405 29.333 1.00 85.25 675 ALA A O 1
ATOM 5371 N N . GLN A 1 676 ? 0.208 16.742 31.140 1.00 88.06 676 GLN A N 1
ATOM 5372 C CA . GLN A 1 676 ? 1.308 17.332 30.386 1.00 88.06 676 GLN A CA 1
ATOM 5373 C C . GLN A 1 676 ? 2.052 16.285 29.550 1.00 88.06 676 GLN A C 1
ATOM 5375 O O . GLN A 1 676 ? 2.393 16.569 28.400 1.00 88.06 676 GLN A O 1
ATOM 5380 N N . ARG A 1 677 ? 2.258 15.074 30.087 1.00 89.75 677 ARG A N 1
ATOM 5381 C CA . ARG A 1 677 ? 2.838 13.944 29.341 1.00 89.75 677 ARG A CA 1
ATOM 5382 C C . ARG A 1 677 ? 1.985 13.593 28.127 1.00 89.75 677 ARG A C 1
ATOM 5384 O O . ARG A 1 677 ? 2.517 13.469 27.028 1.00 89.75 677 ARG A O 1
ATOM 5391 N N . TRP A 1 678 ? 0.665 13.526 28.290 1.00 90.38 678 TRP A N 1
ATOM 5392 C CA . TRP A 1 678 ? -0.248 13.283 27.174 1.00 90.38 678 TRP A CA 1
ATOM 5393 C C . TRP A 1 678 ? -0.173 14.375 26.104 1.00 90.38 678 TRP A C 1
ATOM 5395 O O . TRP A 1 678 ? -0.082 14.077 24.913 1.00 90.38 678 TRP A O 1
ATOM 5405 N N . ARG A 1 679 ? -0.164 15.647 26.514 1.00 90.19 679 ARG A N 1
ATOM 5406 C CA . ARG A 1 679 ? -0.033 16.772 25.581 1.00 90.19 679 ARG A CA 1
ATOM 5407 C C . ARG A 1 679 ? 1.264 16.689 24.773 1.00 90.19 679 ARG A C 1
ATOM 5409 O O . ARG A 1 679 ? 1.235 16.864 23.558 1.00 90.19 679 ARG A O 1
ATOM 5416 N N . GLN A 1 680 ? 2.375 16.362 25.429 1.00 92.25 680 GLN A N 1
ATOM 5417 C CA . GLN A 1 680 ? 3.659 16.115 24.769 1.00 92.25 680 GLN A CA 1
ATOM 5418 C C . GLN A 1 680 ? 3.560 14.968 23.754 1.00 92.25 680 GLN A C 1
ATOM 5420 O O . GLN A 1 680 ? 4.007 15.109 22.619 1.00 92.25 680 GLN A O 1
ATOM 5425 N N . THR A 1 681 ? 2.889 13.868 24.105 1.00 93.06 681 THR A N 1
ATOM 5426 C CA . THR A 1 681 ? 2.642 12.753 23.179 1.00 93.06 681 THR A CA 1
ATOM 5427 C C . THR A 1 681 ? 1.817 13.184 21.969 1.00 93.06 681 THR A C 1
ATOM 5429 O O . THR A 1 681 ? 2.119 12.775 20.849 1.00 93.06 681 THR A O 1
ATOM 5432 N N . GLN A 1 682 ? 0.791 14.021 22.148 1.00 92.75 682 GLN A N 1
ATOM 5433 C CA . GLN A 1 682 ? -0.002 14.552 21.034 1.00 92.75 682 GLN A CA 1
ATOM 5434 C C . GLN A 1 682 ? 0.836 15.431 20.100 1.00 92.75 682 GLN A C 1
ATOM 5436 O O . GLN A 1 682 ? 0.792 15.232 18.885 1.00 92.75 682 GLN A O 1
ATOM 5441 N N . GLU A 1 683 ? 1.615 16.363 20.655 1.00 94.75 683 GLU A N 1
ATOM 5442 C CA . GLU A 1 683 ? 2.527 17.229 19.897 1.00 94.75 683 GLU A CA 1
ATOM 5443 C C . GLU A 1 683 ? 3.548 16.380 19.119 1.00 94.75 683 GLU A C 1
ATOM 5445 O O . GLU A 1 683 ? 3.696 16.529 17.904 1.00 94.75 683 GLU A O 1
ATOM 5450 N N . LEU A 1 684 ? 4.157 15.387 19.771 1.00 95.50 684 LEU A N 1
ATOM 5451 C CA . LEU A 1 684 ? 5.099 14.471 19.134 1.00 95.50 684 LEU A CA 1
ATOM 5452 C C . LEU A 1 684 ? 4.442 13.653 18.014 1.00 95.50 684 LEU A C 1
ATOM 5454 O O . LEU A 1 684 ? 4.992 13.535 16.919 1.00 95.50 684 LEU A O 1
ATOM 5458 N N . ARG A 1 685 ? 3.227 13.139 18.227 1.00 95.44 685 ARG A N 1
ATOM 5459 C CA . ARG A 1 685 ? 2.460 12.434 17.188 1.00 95.44 685 ARG A CA 1
ATOM 5460 C C . ARG A 1 685 ? 2.163 13.314 15.982 1.00 95.44 685 ARG A C 1
ATOM 5462 O O . ARG A 1 685 ? 2.227 12.822 14.857 1.00 95.44 685 ARG A O 1
ATOM 5469 N N . GLN A 1 686 ? 1.881 14.600 16.183 1.00 96.50 686 GLN A N 1
ATOM 5470 C CA . GLN A 1 686 ? 1.701 15.552 15.085 1.00 96.50 686 GLN A CA 1
ATOM 5471 C C . GLN A 1 686 ? 3.002 15.781 14.302 1.00 96.50 686 GLN A C 1
ATOM 5473 O O . GLN A 1 686 ? 2.962 15.856 13.069 1.00 96.50 686 GLN A O 1
ATOM 5478 N N . LEU A 1 687 ? 4.157 15.821 14.976 1.00 97.44 687 LEU A N 1
ATOM 5479 C CA . LEU A 1 687 ? 5.464 15.895 14.312 1.00 97.44 687 LEU A CA 1
ATOM 5480 C C . LEU A 1 687 ? 5.738 14.632 13.474 1.00 97.44 687 LEU A C 1
ATOM 5482 O O . LEU A 1 687 ? 6.075 14.743 12.294 1.00 97.44 687 LEU A O 1
ATOM 5486 N N . PHE A 1 688 ? 5.493 13.435 14.020 1.00 96.62 688 PHE A N 1
ATOM 5487 C CA . PHE A 1 688 ? 5.592 12.168 13.275 1.00 96.62 688 PHE A CA 1
ATOM 5488 C C . PHE A 1 688 ? 4.619 12.099 12.091 1.00 96.62 688 PHE A C 1
ATOM 5490 O O . PHE A 1 688 ? 4.980 11.619 11.011 1.00 96.62 688 PHE A O 1
ATOM 5497 N N . ALA A 1 689 ? 3.388 12.588 12.266 1.00 96.19 689 ALA A N 1
ATOM 5498 C CA . ALA A 1 689 ? 2.394 12.648 11.198 1.00 96.19 689 ALA A CA 1
ATOM 5499 C C . ALA A 1 689 ? 2.840 13.605 10.089 1.00 96.19 689 ALA A C 1
ATOM 5501 O O . ALA A 1 689 ? 2.692 13.297 8.907 1.00 96.19 689 ALA A O 1
ATOM 5502 N N . THR A 1 690 ? 3.453 14.730 10.461 1.00 97.25 690 THR A N 1
ATOM 5503 C CA . THR A 1 690 ? 4.016 15.696 9.516 1.00 97.25 690 THR A CA 1
ATOM 5504 C C . THR A 1 690 ? 5.195 15.107 8.749 1.00 97.25 690 THR A C 1
ATOM 5506 O O . THR A 1 690 ? 5.196 15.199 7.523 1.00 97.25 690 THR A O 1
ATOM 5509 N N . LEU A 1 691 ? 6.133 14.427 9.422 1.00 96.75 691 LEU A N 1
ATOM 5510 C CA . LEU A 1 691 ? 7.228 13.702 8.768 1.00 96.75 691 LEU A CA 1
ATOM 5511 C C . LEU A 1 691 ? 6.691 12.678 7.762 1.00 96.75 691 LEU A C 1
ATOM 5513 O O . LEU A 1 691 ? 7.061 12.686 6.590 1.00 96.75 691 LEU A O 1
ATOM 5517 N N . THR A 1 692 ? 5.782 11.817 8.220 1.00 95.12 692 THR A N 1
ATOM 5518 C CA . THR A 1 692 ? 5.190 10.750 7.405 1.00 95.12 692 THR A CA 1
ATOM 5519 C C . THR A 1 692 ? 4.452 11.316 6.197 1.00 95.12 692 THR A C 1
ATOM 5521 O O . THR A 1 692 ? 4.553 10.763 5.104 1.00 95.12 692 THR A O 1
ATOM 5524 N N . ARG A 1 693 ? 3.746 12.440 6.366 1.00 94.56 693 ARG A N 1
ATOM 5525 C CA . ARG A 1 693 ? 3.082 13.156 5.275 1.00 94.56 693 ARG A CA 1
ATOM 5526 C C . ARG A 1 693 ? 4.089 13.721 4.276 1.00 94.56 693 ARG A C 1
ATOM 5528 O O . ARG A 1 693 ? 3.937 13.434 3.100 1.00 94.56 693 ARG A O 1
ATOM 5535 N N . ILE A 1 694 ? 5.129 14.436 4.720 1.00 95.56 694 ILE A N 1
ATOM 5536 C CA . ILE A 1 694 ? 6.173 14.986 3.831 1.00 95.56 694 ILE A CA 1
ATOM 5537 C C . ILE A 1 694 ? 6.783 13.873 2.967 1.00 95.56 694 ILE A C 1
ATOM 5539 O O . ILE A 1 694 ? 6.861 14.004 1.746 1.00 95.56 694 ILE A O 1
ATOM 5543 N N . LEU A 1 695 ? 7.166 12.753 3.587 1.00 94.31 695 LEU A N 1
ATOM 5544 C CA . LEU A 1 695 ? 7.776 11.625 2.880 1.00 94.31 695 LEU A CA 1
ATOM 5545 C C . LEU A 1 695 ? 6.774 10.893 1.969 1.00 94.31 695 LEU A C 1
ATOM 5547 O O . LEU A 1 695 ? 7.099 10.534 0.840 1.00 94.31 695 LEU A O 1
ATOM 5551 N N . SER A 1 696 ? 5.537 10.687 2.429 1.00 91.62 696 SER A N 1
ATOM 5552 C CA . SER A 1 696 ? 4.489 10.057 1.620 1.00 91.62 696 SER A CA 1
ATOM 5553 C C . SER A 1 696 ? 4.096 10.916 0.419 1.00 91.62 696 SER A C 1
ATOM 5555 O O . SER A 1 696 ? 3.878 10.369 -0.663 1.00 91.62 696 SER A O 1
ATOM 5557 N N . ASP A 1 697 ? 3.998 12.233 0.587 1.00 91.25 697 ASP A N 1
ATOM 5558 C CA . ASP A 1 697 ? 3.649 13.168 -0.479 1.00 91.25 697 ASP A CA 1
ATOM 5559 C C . ASP A 1 697 ? 4.760 13.216 -1.527 1.00 91.25 697 ASP A C 1
ATOM 5561 O O . ASP A 1 697 ? 4.457 13.153 -2.718 1.00 91.25 697 ASP A O 1
ATOM 5565 N N . GLU A 1 698 ? 6.033 13.239 -1.116 1.00 92.81 698 GLU A N 1
ATOM 5566 C CA . GLU A 1 698 ? 7.182 13.097 -2.023 1.00 92.81 698 GLU A CA 1
ATOM 5567 C C . GLU A 1 698 ? 7.051 11.832 -2.871 1.00 92.81 698 GLU A C 1
ATOM 5569 O O . GLU A 1 698 ? 7.060 11.909 -4.100 1.00 92.81 698 GLU A O 1
ATOM 5574 N N . ASN A 1 699 ? 6.817 10.687 -2.230 1.00 91.12 699 ASN A N 1
ATOM 5575 C CA . ASN A 1 699 ? 6.692 9.414 -2.923 1.00 91.12 699 ASN A CA 1
ATOM 5576 C C . ASN A 1 699 ? 5.472 9.400 -3.861 1.00 91.12 699 ASN A C 1
ATOM 5578 O O . ASN A 1 699 ? 5.549 8.894 -4.977 1.00 91.12 699 ASN A O 1
ATOM 5582 N N . GLN A 1 700 ? 4.338 9.988 -3.469 1.00 88.19 700 GLN A N 1
ATOM 5583 C CA . GLN A 1 700 ? 3.168 10.104 -4.347 1.00 88.19 700 GLN A CA 1
ATOM 5584 C C . GLN A 1 700 ? 3.438 10.997 -5.563 1.00 88.19 700 GLN A C 1
ATOM 5586 O O . GLN A 1 700 ? 3.085 10.608 -6.678 1.00 88.19 700 GLN A O 1
ATOM 5591 N N . HIS A 1 701 ? 4.099 12.142 -5.380 1.00 88.62 701 HIS A N 1
ATOM 5592 C CA . HIS A 1 701 ? 4.508 13.013 -6.483 1.00 88.62 701 HIS A CA 1
ATOM 5593 C C . HIS A 1 701 ? 5.494 12.296 -7.403 1.00 88.62 701 HIS A C 1
ATOM 5595 O O . HIS A 1 701 ? 5.282 12.252 -8.614 1.00 88.62 701 HIS A O 1
ATOM 5601 N N . TRP A 1 702 ? 6.518 11.657 -6.836 1.00 88.62 702 TRP A N 1
ATOM 5602 C CA . TRP A 1 702 ? 7.479 10.841 -7.569 1.00 88.62 702 TRP A CA 1
ATOM 5603 C C . TRP A 1 702 ? 6.785 9.742 -8.380 1.00 88.62 702 TRP A C 1
ATOM 5605 O O . TRP A 1 702 ? 7.109 9.524 -9.551 1.00 88.62 702 TRP A O 1
ATOM 5615 N N . ARG A 1 703 ? 5.780 9.078 -7.794 1.00 88.38 703 ARG A N 1
ATOM 5616 C CA . ARG A 1 703 ? 4.987 8.060 -8.488 1.00 88.38 703 ARG A CA 1
ATOM 5617 C C . ARG A 1 703 ? 4.146 8.632 -9.610 1.00 88.38 703 ARG A C 1
ATOM 5619 O O . ARG A 1 703 ? 4.144 8.058 -10.693 1.00 88.38 703 ARG A O 1
ATOM 5626 N N . SER A 1 704 ? 3.451 9.738 -9.361 1.00 87.31 704 SER A N 1
ATOM 5627 C CA . SER A 1 704 ? 2.647 10.412 -10.377 1.00 87.31 704 SER A CA 1
ATOM 5628 C C . SER A 1 704 ? 3.500 10.822 -11.570 1.00 87.31 704 SER A C 1
ATOM 5630 O O . SER A 1 704 ? 3.054 10.680 -12.702 1.00 87.31 704 SER A O 1
ATOM 5632 N N . LEU A 1 705 ? 4.722 11.290 -11.319 1.00 85.44 705 LEU A N 1
ATOM 5633 C CA . LEU A 1 705 ? 5.633 11.729 -12.366 1.00 85.44 705 LEU A CA 1
ATOM 5634 C C . LEU A 1 705 ? 6.107 10.582 -13.233 1.00 85.44 705 LEU A C 1
ATOM 5636 O O . LEU A 1 705 ? 5.901 10.558 -14.442 1.00 85.44 705 LEU A O 1
ATOM 5640 N N . ASN A 1 706 ? 6.652 9.564 -12.583 1.00 83.25 706 ASN A N 1
ATOM 5641 C CA . ASN A 1 706 ? 7.199 8.428 -13.294 1.00 83.25 706 ASN A CA 1
ATOM 5642 C C . ASN A 1 706 ? 6.113 7.583 -13.971 1.00 83.25 706 ASN A C 1
ATOM 5644 O O . ASN A 1 706 ? 6.396 6.998 -15.007 1.00 83.25 706 ASN A O 1
ATOM 5648 N N . ARG A 1 707 ? 4.861 7.580 -13.482 1.00 82.25 707 ARG A N 1
ATOM 5649 C CA . ARG A 1 707 ? 3.751 6.833 -14.105 1.00 82.25 707 ARG A CA 1
ATOM 5650 C C . ARG A 1 707 ? 3.499 7.230 -15.564 1.00 82.25 707 ARG A C 1
ATOM 5652 O O . ARG A 1 707 ? 3.039 6.388 -16.334 1.00 82.25 707 ARG A O 1
ATOM 5659 N N . HIS A 1 708 ? 3.791 8.475 -15.936 1.00 80.00 708 HIS A N 1
ATOM 5660 C CA . HIS A 1 708 ? 3.662 8.955 -17.314 1.00 80.00 708 HIS A CA 1
ATOM 5661 C C . HIS A 1 708 ? 4.901 8.661 -18.178 1.00 80.00 708 HIS A C 1
ATOM 5663 O O . HIS A 1 708 ? 4.802 8.694 -19.400 1.00 80.00 708 HIS A O 1
ATOM 5669 N N . ASN A 1 709 ? 6.029 8.284 -17.569 1.00 78.75 709 ASN A N 1
ATOM 5670 C CA . ASN A 1 709 ? 7.294 7.986 -18.244 1.00 78.75 709 ASN A CA 1
ATOM 5671 C C . ASN A 1 709 ? 7.443 6.479 -18.501 1.00 78.75 709 ASN A C 1
ATOM 5673 O O . ASN A 1 709 ? 8.421 5.839 -18.103 1.00 78.75 709 ASN A O 1
ATOM 5677 N N . GLN A 1 710 ? 6.444 5.883 -19.158 1.00 76.44 710 GLN A N 1
ATOM 5678 C CA . GLN A 1 710 ? 6.563 4.504 -19.628 1.00 76.44 710 GLN A CA 1
ATOM 5679 C C . GLN A 1 710 ? 7.659 4.391 -20.698 1.00 76.44 710 GLN A C 1
ATOM 5681 O O . GLN A 1 710 ? 8.020 5.363 -21.360 1.00 76.44 710 GLN A O 1
ATOM 5686 N N . THR A 1 711 ? 8.243 3.197 -20.836 1.00 72.00 711 THR A N 1
ATOM 5687 C CA . THR A 1 711 ? 9.297 2.966 -21.827 1.00 72.00 711 THR A CA 1
ATOM 5688 C C . THR A 1 711 ? 8.724 3.090 -23.237 1.00 72.00 711 THR A C 1
ATOM 5690 O O . THR A 1 711 ? 8.008 2.202 -23.708 1.00 72.00 711 THR A O 1
ATOM 5693 N N . ASP A 1 712 ? 9.105 4.174 -23.905 1.00 76.06 712 ASP A N 1
ATOM 5694 C CA . ASP A 1 712 ? 8.691 4.520 -25.259 1.00 76.06 712 ASP A CA 1
ATOM 5695 C C . ASP A 1 712 ? 9.881 4.508 -26.220 1.00 76.06 712 ASP A C 1
ATOM 5697 O O . ASP A 1 712 ? 11.045 4.422 -25.813 1.00 76.06 712 ASP A O 1
ATOM 5701 N N . LEU A 1 713 ? 9.581 4.535 -27.520 1.00 64.62 713 LEU A N 1
ATOM 5702 C CA . LEU A 1 713 ? 10.615 4.704 -28.533 1.00 64.62 713 LEU A CA 1
ATOM 5703 C C . LEU A 1 713 ? 11.260 6.089 -28.362 1.00 64.62 713 LEU A C 1
ATOM 5705 O O . LEU A 1 713 ? 10.547 7.054 -28.080 1.00 64.62 713 LEU A O 1
ATOM 5709 N N . PRO A 1 714 ? 12.589 6.200 -28.526 1.00 59.94 714 PRO A N 1
ATOM 5710 C CA . PRO A 1 714 ? 13.255 7.491 -28.495 1.00 59.94 714 PRO A CA 1
ATOM 5711 C C . PRO A 1 714 ? 12.710 8.334 -29.656 1.00 59.94 714 PRO A C 1
ATOM 5713 O O . PRO A 1 714 ? 12.742 7.884 -30.803 1.00 59.94 714 PRO A O 1
ATOM 5716 N N . ALA A 1 715 ? 12.153 9.499 -29.321 1.00 49.34 715 ALA A N 1
ATOM 5717 C CA . ALA A 1 715 ? 11.602 10.463 -30.271 1.00 49.34 715 ALA A CA 1
ATOM 5718 C C . ALA A 1 715 ? 12.690 11.337 -30.901 1.00 49.34 715 ALA A C 1
ATOM 5720 O O . ALA A 1 715 ? 13.687 11.632 -30.194 1.00 49.34 715 ALA A O 1
#

Foldseek 3Di:
DDDDDDDDDDPDDDDQWFFDAFAQEAEEEEDEDFQVVCVVLVLHPPGLLVVLVLVVVLVLLLLLVVLSQVLCVVVVVLHDPDHYAYAYEAEPGHDRRVSSQVSQVVSRHAYEYQYADDDPPDDPHDHLAYEYQLDDDPDNPDDDALVSCQVSLLLSLLLHQAYEYEYQLDDDQFDRDNRLVSLLLCLLLLHKYWYQHRYSPDSHTWTKIFDQLLSFPVLNVCSVVDRDHSVSSCVRIDTDPDPVVVSVRSNVSSCVQRPQLVVVVPCPDPLNVLVVLLVPQDDPVRQVVQVVVCVVVVNPDPDGDDPVVNVVSVVSNVVCLVPPDDDAQSNVLVCSSRPTQDDQDPVLLVLLLVLQCVVCVLLVPVVSNVVSPDRDDDPDFPVNLDQPVVVLDFFDQFPCRSLLRSLSSQLVVLVSLQLSLLLLQLVLQLVLLVLVLCLVLCPPPCVPPPCSCVSVVSSVVSVCVNSVSQSVCVNVVSLVSSLLSVVLNLQSSLCRLLQLLSLHFVLSSHHQWWQDDPVRHIGGPHSSSSVVSSSSNSRGHTAGPVHRHYDYLLVCLVSSLVSLLSSLVVLLVVLVVLLVVLVSLVVSLLVQLVVLVVQLVVLVVVCVVDVDSCSSCSPGSSNSSSLSSVLSCVLLVSVVSSVLSVVLSVLSVVLSVVSVVLVVVVVVPPDDDSNRSSVSSVSSSVSSNSNSCSSVVSSVVVSVVNVVSRRDNRD

pLDDT: mean 88.6, std 11.7, range [24.33, 98.75]

Radius of gyration: 31.47 Å; chains: 1; bounding box: 77×64×92 Å

Secondary structure (DSSP, 8-state):
-PPPPPPPP---S--TTS--PBP-EEEEEEEE--HHHHHHTT--TT-HHHHHHHHHHHHHHHHHHHHHHHHHHHTTTTB-SSPPEEEEEE-S-TTHHHHHHHHHGGGTPEEEEEESS--SS--SS--SEEEE-----SSTTSPPPHHHHHHHHHHHHHH-SEEEEEE-----SS--SHHHHHHHHHHHTT--EEEEEPPSS-SSPEEEEE-GGG--HHHHHHHHHS---HHHHHTTEEEE-SHHHHHHHHHHHHHHHH-TTHHHH-TTSHHHHHHHHHHHPPPHHHHHHHHHHHHHTTT-SPPPPPHHHHHHHHHHHHHHHHS-----HHHHHHHHHH---PPPPHHHHHHHHHHHHHHHHHTT-HHHHHHHHSPPPPP--GGGSS-TTGGG-SBPPPTTHHHHHHHHHHHHHHHHHHHHHHHHHHHHHHHHHHHHHHHHTT-TTTTSTT-TTHHHHHHHHHHHHHHHHHHHHHHTTHHHHHHHHHHHHHHHHHHHHHGGGT---GGGTS-SEEEETTTTEEEES-HHHHHHHHHHHHH-S--BSS-SSEEEGGG-HHHHHHHHHHHHHHHHHHHHHHHHHHHHHHHHHHHHHHHHHHHHHHHHHHHTT---TTHHIIIIIHHHHHHHHHHHHHHTTHHHHHHHHHHHHHHHHHHHHHHHHHHHHHHHT-SPPHHHHHHHHHHHHHHHHHHHHHHHHHHHHHHHHHHT-------